Protein AF-A0A1V2QUM1-F1 (afdb_monomer_lite)

pLDDT: mean 90.97, std 12.48, range [25.39, 98.94]

Foldseek 3Di:
DPPPVVPPPDPPQAKDKFFALVLLLVLLLVLQVLFPAAEEEECEPCLVPRHRLSSLVSNVVNRHQEYEYAALVSVVVNVVSVDPGAYEHENYDLQHDLVSCLVSQHEYEDQAPSNVVSLLVNVGEHEYEQEPELPQPPTHHDPVRLLVNLLSVLVSVVVRSYAHAHYEYEQNPLLPLPDCSRVSSLVSQVVSVVSSVVSVHDHNDYAYAEQSCSVRPNSRSGNYYYYRCSSQQDHSNPPDGGRHRIDIDFWFADKDWDAFQDFDDPPSPDTRHGTFMKTKTQAAVLNPPDQVCEQPDWDQDPNDTWTFHDTGDNGMTMTTPGPDDDDTPVLVVVVVVVQVVVCVVVVADDDKDFDWDQDPVHTHTDDIGSPFDLDCPTPVQSVVVVVVQHSVNSVVVSVVVVVVD

Radius of gyration: 27.28 Å; chains: 1; bounding box: 66×51×73 Å

Sequence (405 aa):
MSALVAGIRQVSAGPVLHVDLDAVAANTRRFVRTARGEVMAVVKADGFGHGLAAVAATALANGATWIGVTSIAEAVAVRESGVDAPVLSWLNQVDADVSAAWRHGIDLSVPSLEHLAAIEHSGRPVRVHLQLDTGMARDGAAPDTWLALMAAARRVEVAGRVRVVGVMGHLARADEPGDPANADGRQAMLRGVEMARQAGLRPSVRHLAATSATLTDPCTHLDMVRIGAGLVGIDPSGTTRLRPALRLAAPVVQVRRVTAGTGVGYGHTHIIERATTLALLPVGYADGLRRAVSGQAEVLLAGRRRPVVGMVSMDQAVVDVGDDPVVPGVEAKALSDAALRVYEALGCRDIARVDFFLTDEGFVLNEVNTMPGMTAQSQVPKMFAAAGLSYPDLLDRLIRSAMTR

Secondary structure (DSSP, 8-state):
--SSSTT-----SS-EEEE-HHHHHHHHHHHHHH-SSEEEEE-HHHHHHT-HHHHHHHHHHTT--EEEESSHHHHHHHHHTT--S-EEE----TTS-HHHHHHTTEEEEE-SHHHHHHHHHT---EEEEEEB-SS--SSSB-HHHHHHHHHHHHHHHHTTSEEEEEEE---SSTTSTT-HHHHHHHHHHHHHHHHHHHTT---SEEE---HHHHHH-GGG-TTEEEESTTTTT--TTSSS-----EEEE----EEEEE-TT-EESGGG-EE-SS-EEEEEES--GGGT--GGGTTT-EEEETTEEEEB-S---SS-EEEEEETS----HHHHHHHHHHHHHHHHHTT--S--EEEEEEETTEEEEEEEESS---STTSHHHHHHHHTT--HHHHHHHHHHHHHT-

Structure (mmCIF, N/CA/C/O backbone):
data_AF-A0A1V2QUM1-F1
#
_entry.id   AF-A0A1V2QUM1-F1
#
loop_
_atom_site.group_PDB
_atom_site.id
_atom_site.type_symbol
_atom_site.label_atom_id
_atom_site.label_alt_id
_atom_site.label_comp_id
_atom_site.label_asym_id
_atom_site.label_entity_id
_atom_site.label_seq_id
_atom_site.pdbx_PDB_ins_code
_atom_site.Cartn_x
_atom_site.Cartn_y
_atom_site.Cartn_z
_atom_site.occupancy
_atom_site.B_iso_or_equiv
_atom_site.auth_seq_id
_atom_site.auth_comp_id
_atom_site.auth_asym_id
_atom_site.auth_atom_id
_atom_site.pdbx_PDB_model_num
ATOM 1 N N . MET A 1 1 ? -29.549 -28.676 12.258 1.00 34.38 1 MET A N 1
ATOM 2 C CA . MET A 1 1 ? -29.152 -28.891 13.668 1.00 34.38 1 MET A CA 1
ATOM 3 C C . MET A 1 1 ? -27.651 -29.146 13.910 1.00 34.38 1 MET A C 1
ATOM 5 O O . MET A 1 1 ? -27.313 -29.444 15.039 1.00 34.38 1 MET A O 1
ATOM 9 N N . SER A 1 2 ? -26.711 -28.962 12.963 1.00 32.50 2 SER A N 1
ATOM 10 C CA . SER A 1 2 ? -25.265 -29.079 13.301 1.00 32.50 2 SER A CA 1
ATOM 11 C C . SER A 1 2 ? -24.306 -28.166 12.510 1.00 32.50 2 SER A C 1
ATOM 13 O O . SER A 1 2 ? -23.101 -28.241 12.715 1.00 32.50 2 SER A O 1
ATOM 15 N N . ALA A 1 3 ? -24.797 -27.280 11.634 1.00 25.39 3 ALA A N 1
ATOM 16 C CA . ALA A 1 3 ? -23.929 -26.415 10.815 1.00 25.39 3 ALA A CA 1
ATOM 17 C C . ALA A 1 3 ? -24.209 -24.904 10.947 1.00 25.39 3 ALA A C 1
ATOM 19 O O . ALA A 1 3 ? -23.377 -24.103 10.539 1.00 25.39 3 ALA A O 1
ATOM 20 N N . LEU A 1 4 ? -25.331 -24.493 11.559 1.00 27.88 4 LEU A N 1
ATOM 21 C CA . LEU A 1 4 ? -25.660 -23.068 11.755 1.00 27.88 4 LEU A CA 1
ATOM 22 C C . LEU A 1 4 ? -25.123 -22.465 13.067 1.00 27.88 4 LEU A C 1
ATOM 24 O O . LEU A 1 4 ? -25.104 -21.249 13.206 1.00 27.88 4 LEU A O 1
ATOM 28 N N . VAL A 1 5 ? -24.645 -23.298 13.997 1.00 29.89 5 VAL A N 1
ATOM 29 C CA . VAL A 1 5 ? -24.047 -22.871 15.281 1.00 29.89 5 VAL A CA 1
ATOM 30 C C . VAL A 1 5 ? -22.509 -22.798 15.193 1.00 29.89 5 VAL A C 1
ATOM 32 O O . VAL A 1 5 ? -21.842 -22.242 16.058 1.00 29.89 5 VAL A O 1
ATOM 35 N N . ALA A 1 6 ? -21.917 -23.273 14.091 1.00 26.08 6 ALA A N 1
ATOM 36 C CA . ALA A 1 6 ? -20.464 -23.346 13.894 1.00 26.08 6 ALA A CA 1
ATOM 37 C C . ALA A 1 6 ? -19.784 -21.994 13.558 1.00 26.08 6 ALA A C 1
ATOM 39 O O . ALA A 1 6 ? -18.573 -21.948 13.341 1.00 26.08 6 ALA A O 1
ATOM 40 N N . GLY A 1 7 ? -20.546 -20.893 13.504 1.00 30.08 7 GLY A N 1
ATOM 41 C CA . GLY A 1 7 ? -20.054 -19.557 13.145 1.00 30.08 7 GLY A CA 1
ATOM 42 C C . GLY A 1 7 ? -19.565 -18.691 14.311 1.00 30.08 7 GLY A C 1
ATOM 43 O O . GLY A 1 7 ? -18.908 -17.683 14.070 1.00 30.08 7 GLY A O 1
ATOM 44 N N . ILE A 1 8 ? -19.827 -19.065 15.567 1.00 37.03 8 ILE A N 1
ATOM 45 C CA . ILE A 1 8 ? -19.373 -18.301 16.742 1.00 37.03 8 ILE A CA 1
ATOM 46 C C . ILE A 1 8 ? -18.027 -18.884 17.183 1.00 37.03 8 ILE A C 1
ATOM 48 O O . ILE A 1 8 ? -17.898 -19.590 18.183 1.00 37.03 8 ILE A O 1
ATOM 52 N N . ARG A 1 9 ? -17.012 -18.672 16.341 1.00 39.25 9 ARG A N 1
ATOM 53 C CA . ARG A 1 9 ? -15.639 -19.099 16.618 1.00 39.25 9 ARG A CA 1
ATOM 54 C C . ARG A 1 9 ? -15.106 -18.319 17.818 1.00 39.25 9 ARG A C 1
ATOM 56 O O . ARG A 1 9 ? -15.189 -17.097 17.821 1.00 39.25 9 ARG A O 1
ATOM 63 N N . GLN A 1 10 ? -14.604 -19.071 18.803 1.00 40.09 10 GLN A N 1
ATOM 64 C CA . GLN A 1 10 ? -13.672 -18.686 19.872 1.00 40.09 10 GLN A CA 1
ATOM 65 C C . GLN A 1 10 ? -13.505 -17.174 20.068 1.00 40.09 10 GLN A C 1
ATOM 67 O O . GLN A 1 10 ? -12.868 -16.510 19.252 1.00 40.09 10 GLN A O 1
ATOM 72 N N . VAL A 1 11 ? -13.971 -16.647 21.206 1.00 48.41 11 VAL A N 1
ATOM 73 C CA . VAL A 1 11 ? -13.404 -15.388 21.703 1.00 48.41 11 VAL A CA 1
ATOM 74 C C . VAL A 1 11 ? -11.923 -15.657 21.900 1.00 48.41 11 VAL A C 1
ATOM 76 O O . VAL A 1 11 ? -11.527 -16.421 22.779 1.00 48.41 11 VAL A O 1
ATOM 79 N N . SER A 1 12 ? -11.132 -15.119 20.981 1.00 52.00 12 SER A N 1
ATOM 80 C CA . SER A 1 12 ? -9.687 -15.102 21.075 1.00 52.00 12 SER A CA 1
ATOM 81 C C . SER A 1 12 ? -9.317 -14.529 22.438 1.00 52.00 12 SER A C 1
ATOM 83 O O . SER A 1 12 ? -9.825 -13.477 22.826 1.00 52.00 12 SER A O 1
ATOM 85 N N . ALA A 1 13 ? -8.436 -15.218 23.162 1.00 65.88 13 ALA A N 1
ATOM 86 C CA . ALA A 1 13 ? -7.906 -14.717 24.425 1.00 65.88 13 ALA A CA 1
ATOM 87 C C . ALA A 1 13 ? -7.060 -13.437 24.237 1.00 65.88 13 ALA A C 1
ATOM 89 O O . ALA A 1 13 ? -6.766 -12.756 25.214 1.00 65.88 13 ALA A O 1
ATOM 90 N N . GLY A 1 14 ? -6.691 -13.101 22.993 1.00 76.69 14 GLY A N 1
ATOM 91 C CA . GLY A 1 14 ? -5.885 -11.937 22.635 1.00 76.69 14 GLY A CA 1
ATOM 92 C C . GLY A 1 14 ? -6.449 -11.124 21.458 1.00 76.69 14 GLY A C 1
ATOM 93 O O . GLY A 1 14 ? -7.578 -11.360 21.006 1.00 76.69 14 GLY A O 1
ATOM 94 N N . PRO A 1 15 ? -5.677 -10.154 20.952 1.00 86.06 15 PRO A N 1
ATOM 95 C CA . PRO A 1 15 ? -6.082 -9.303 19.843 1.00 86.06 15 PRO A CA 1
ATOM 96 C C . PRO A 1 15 ? -6.184 -10.105 18.535 1.00 86.06 15 PRO A C 1
ATOM 98 O O . PRO A 1 15 ? -5.422 -11.036 18.288 1.00 86.06 15 PRO A O 1
ATOM 101 N N . VAL A 1 16 ? -7.147 -9.745 17.687 1.00 88.31 16 VAL A N 1
ATOM 102 C CA . VAL A 1 16 ? -7.429 -10.382 16.397 1.00 88.31 16 VAL A CA 1
ATOM 103 C C . VAL A 1 16 ? -7.419 -9.334 15.298 1.00 88.31 16 VAL A C 1
ATOM 105 O O . VAL A 1 16 ? -8.137 -8.331 15.359 1.00 88.31 16 VAL A O 1
ATOM 108 N N . LEU A 1 17 ? -6.626 -9.597 14.264 1.00 86.06 17 LEU A N 1
ATOM 109 C CA . LEU A 1 17 ? -6.620 -8.819 13.038 1.00 86.06 17 LEU A CA 1
ATOM 110 C C . LEU A 1 17 ? -7.649 -9.392 12.059 1.00 86.06 17 LEU A C 1
ATOM 112 O O . LEU A 1 17 ? -7.526 -10.525 11.602 1.00 86.06 17 LEU A O 1
ATOM 116 N N . HIS A 1 18 ? -8.667 -8.604 11.733 1.00 90.56 18 HIS A N 1
ATOM 117 C CA . HIS A 1 18 ? -9.661 -8.938 10.722 1.00 90.56 18 HIS A CA 1
ATOM 118 C C . HIS A 1 18 ? -9.333 -8.224 9.416 1.00 90.56 18 HIS A C 1
ATOM 120 O O . HIS A 1 18 ? -9.191 -7.000 9.402 1.00 90.56 18 HIS A O 1
ATOM 126 N N . VAL A 1 19 ? -9.278 -8.991 8.329 1.00 92.94 19 VAL A N 1
ATOM 127 C CA . VAL A 1 19 ? -9.138 -8.484 6.962 1.00 92.94 19 VAL A CA 1
ATOM 128 C C . VAL A 1 19 ? -10.466 -8.664 6.228 1.00 92.94 19 VAL A C 1
ATOM 130 O O . VAL A 1 19 ? -10.990 -9.774 6.148 1.00 92.94 19 VAL A O 1
ATOM 133 N N . ASP A 1 20 ? -11.005 -7.572 5.697 1.00 93.56 20 ASP A N 1
ATOM 134 C CA . ASP A 1 20 ? -12.234 -7.533 4.906 1.00 93.56 20 ASP A CA 1
ATOM 135 C C . ASP A 1 20 ? -11.890 -7.512 3.406 1.00 93.56 20 ASP A C 1
ATOM 137 O O . ASP A 1 20 ? -11.556 -6.474 2.825 1.00 93.56 20 ASP A O 1
ATOM 141 N N . LEU A 1 21 ? -11.973 -8.680 2.764 1.00 97.12 21 LEU A N 1
ATOM 142 C CA . LEU A 1 21 ? -11.725 -8.814 1.326 1.00 97.12 21 LEU A CA 1
ATOM 143 C C . LEU A 1 21 ? -12.862 -8.231 0.469 1.00 97.12 21 LEU A C 1
ATOM 145 O O . LEU A 1 21 ? -12.612 -7.845 -0.673 1.00 97.12 21 LEU A O 1
ATOM 149 N N . ASP A 1 22 ? -14.077 -8.073 1.001 1.00 97.06 22 ASP A N 1
ATOM 150 C CA . ASP A 1 22 ? -15.166 -7.405 0.280 1.00 97.06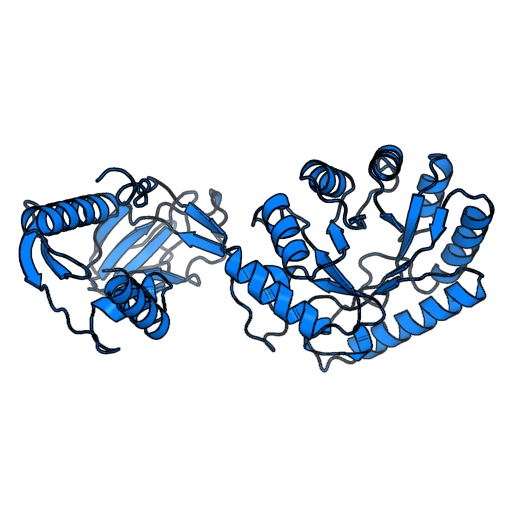 22 ASP A CA 1
ATOM 151 C C . ASP A 1 22 ? -14.896 -5.900 0.154 1.00 97.06 22 ASP A C 1
ATOM 153 O O . ASP A 1 22 ? -15.207 -5.286 -0.877 1.00 97.06 22 ASP A O 1
ATOM 157 N N . ALA A 1 23 ? -14.257 -5.300 1.164 1.00 95.94 23 ALA A N 1
ATOM 158 C CA . ALA A 1 23 ? -13.737 -3.939 1.084 1.00 95.94 23 ALA A CA 1
ATOM 159 C C . ALA A 1 23 ? -12.654 -3.818 -0.001 1.00 95.94 23 ALA A C 1
ATOM 161 O O . ALA A 1 23 ? -12.756 -2.930 -0.855 1.00 95.94 23 ALA A O 1
ATOM 162 N N . VAL A 1 24 ? -11.684 -4.743 -0.043 1.00 98.56 24 VAL A N 1
ATOM 163 C CA . VAL A 1 24 ? -10.645 -4.789 -1.094 1.00 98.56 24 VAL A CA 1
ATOM 164 C C . VAL A 1 24 ? -11.268 -4.918 -2.484 1.00 98.56 24 VAL A C 1
ATOM 166 O O . VAL A 1 24 ? -10.921 -4.169 -3.402 1.00 98.56 24 VAL A O 1
ATOM 169 N N . ALA A 1 25 ? -12.238 -5.816 -2.642 1.00 98.62 25 ALA A N 1
ATOM 170 C CA . ALA A 1 25 ? -12.957 -6.023 -3.891 1.00 98.62 25 ALA A CA 1
ATOM 171 C C . ALA A 1 25 ? -13.708 -4.753 -4.330 1.00 98.62 25 ALA A C 1
ATOM 173 O O . ALA A 1 25 ? -13.619 -4.325 -5.484 1.00 98.62 25 ALA A O 1
ATOM 174 N N . ALA A 1 26 ? -14.423 -4.102 -3.408 1.00 98.56 26 ALA A N 1
ATOM 175 C CA . ALA A 1 26 ? -15.160 -2.871 -3.684 1.00 98.56 26 ALA A CA 1
ATOM 176 C C . ALA A 1 26 ? -14.241 -1.706 -4.077 1.00 98.56 26 ALA A C 1
ATOM 178 O O . ALA A 1 26 ? -14.554 -0.979 -5.028 1.00 98.56 26 ALA A O 1
ATOM 179 N N . ASN A 1 27 ? -13.113 -1.549 -3.380 1.00 98.81 27 ASN A N 1
ATOM 180 C CA . ASN A 1 27 ? -12.106 -0.543 -3.697 1.00 98.81 27 ASN A CA 1
ATOM 181 C C . ASN A 1 27 ? -11.485 -0.813 -5.071 1.00 98.81 27 ASN A C 1
ATOM 183 O O . ASN A 1 27 ? -11.444 0.090 -5.906 1.00 98.81 27 ASN A O 1
ATOM 187 N N . THR A 1 28 ? -11.101 -2.061 -5.354 1.00 98.88 28 THR A N 1
ATOM 188 C CA . THR A 1 28 ? -10.533 -2.459 -6.652 1.00 98.88 28 THR A CA 1
ATOM 189 C C . THR A 1 28 ? -11.481 -2.118 -7.798 1.00 98.88 28 THR A C 1
ATOM 191 O O . THR A 1 28 ? -11.101 -1.385 -8.710 1.00 98.88 28 THR A O 1
ATOM 194 N N . ARG A 1 29 ? -12.756 -2.529 -7.711 1.00 98.81 29 ARG A N 1
ATOM 195 C CA . ARG A 1 29 ? -13.767 -2.200 -8.732 1.00 98.81 29 ARG A CA 1
ATOM 196 C C . ARG A 1 29 ? -13.939 -0.694 -8.928 1.00 98.81 29 ARG A C 1
ATOM 198 O O . ARG A 1 29 ? -14.290 -0.256 -10.020 1.00 98.81 29 ARG A O 1
ATOM 205 N N . ARG A 1 30 ? -13.743 0.118 -7.882 1.00 98.62 30 ARG A N 1
ATOM 206 C CA . ARG A 1 30 ? -13.772 1.579 -8.020 1.00 98.62 30 ARG A CA 1
ATOM 207 C C . ARG A 1 30 ? -12.585 2.075 -8.838 1.00 98.62 30 ARG A C 1
ATOM 209 O O . ARG A 1 30 ? -12.819 2.824 -9.777 1.00 98.62 30 ARG A O 1
ATOM 216 N N . PHE A 1 31 ? -11.367 1.634 -8.539 1.00 98.75 31 PHE A N 1
ATOM 217 C CA . PHE A 1 31 ? -10.193 2.024 -9.321 1.00 98.75 31 PHE A CA 1
ATOM 218 C C . PHE A 1 31 ? -10.265 1.548 -10.770 1.00 98.75 31 PHE A C 1
ATOM 220 O O . PHE A 1 31 ? -9.945 2.329 -11.655 1.00 98.75 31 PHE A O 1
ATOM 227 N N . VAL A 1 32 ? -10.775 0.342 -11.025 1.00 98.69 32 VAL A N 1
ATOM 228 C CA . VAL A 1 32 ? -11.014 -0.161 -12.390 1.00 98.69 32 VAL A CA 1
ATOM 229 C C . VAL A 1 32 ? -11.992 0.730 -13.162 1.00 98.69 32 VAL A C 1
ATOM 231 O O . VAL A 1 32 ? -11.776 0.992 -14.337 1.00 98.69 32 VAL A O 1
ATOM 234 N N . ARG A 1 33 ? -13.037 1.263 -12.511 1.00 98.31 33 ARG A N 1
ATOM 235 C CA . ARG A 1 33 ? -13.959 2.225 -13.147 1.00 98.31 33 ARG A CA 1
ATOM 236 C C . ARG A 1 33 ? -13.363 3.621 -13.340 1.00 98.31 33 ARG A C 1
ATOM 238 O O . ARG A 1 33 ? -13.820 4.348 -14.215 1.00 98.31 33 ARG A O 1
ATOM 245 N N . THR A 1 34 ? -12.419 4.025 -12.494 1.00 97.69 34 THR A N 1
ATOM 246 C CA . THR A 1 34 ? -11.787 5.352 -12.555 1.00 97.69 34 THR A CA 1
ATOM 247 C C . THR A 1 34 ? -10.622 5.388 -13.550 1.00 97.69 34 THR A C 1
ATOM 249 O O . THR A 1 34 ? -10.402 6.401 -14.216 1.00 97.69 34 THR A O 1
ATOM 252 N N . ALA A 1 35 ? -9.855 4.303 -13.644 1.00 97.75 35 ALA A N 1
ATOM 253 C CA . ALA A 1 35 ? -8.690 4.198 -14.508 1.00 97.75 35 ALA A CA 1
ATOM 254 C C . ALA A 1 35 ? -9.083 4.258 -15.993 1.00 97.75 35 ALA A C 1
ATOM 256 O O . ALA A 1 35 ? -10.139 3.784 -16.399 1.00 97.75 35 ALA A O 1
ATOM 257 N N . ARG A 1 36 ? -8.207 4.847 -16.820 1.00 95.56 36 ARG A N 1
ATOM 258 C CA . ARG A 1 36 ? -8.372 4.874 -18.289 1.00 95.56 36 ARG A CA 1
ATOM 259 C C . ARG A 1 36 ? -7.687 3.698 -18.991 1.00 95.56 36 ARG A C 1
ATOM 261 O O . ARG A 1 36 ? -7.885 3.515 -20.185 1.00 95.56 36 ARG A O 1
ATOM 268 N N . GLY A 1 37 ? -6.865 2.956 -18.259 1.00 95.44 37 GLY A N 1
ATOM 269 C CA . GLY A 1 37 ? -6.080 1.835 -18.752 1.00 95.44 37 GLY A CA 1
ATOM 270 C C . GLY A 1 37 ? -6.017 0.734 -17.703 1.00 95.44 37 GLY A C 1
ATOM 271 O O . GLY A 1 37 ? -6.894 0.631 -16.845 1.00 95.44 37 GLY A O 1
ATOM 272 N N . GLU A 1 38 ? -4.960 -0.062 -17.762 1.00 98.50 38 GLU A N 1
ATOM 273 C CA . GLU A 1 38 ? -4.766 -1.221 -16.897 1.00 98.50 38 GLU A CA 1
ATOM 274 C C . GLU A 1 38 ? -4.648 -0.812 -15.417 1.00 98.50 38 GLU A C 1
ATOM 276 O O . GLU A 1 38 ? -4.164 0.274 -15.075 1.00 98.50 38 GLU A O 1
ATOM 281 N N . VAL A 1 39 ? -5.050 -1.705 -14.513 1.00 98.88 39 VAL A N 1
ATOM 282 C CA . VAL A 1 39 ? -4.894 -1.508 -13.067 1.00 98.88 39 VAL A CA 1
ATOM 283 C C . VAL A 1 39 ? -3.897 -2.524 -12.534 1.00 98.88 39 VAL A C 1
ATOM 285 O O . VAL A 1 39 ? -4.163 -3.725 -12.509 1.00 98.88 39 VAL A O 1
ATOM 288 N N . MET A 1 40 ? -2.763 -2.023 -12.048 1.00 98.94 40 MET A N 1
ATOM 289 C CA . MET A 1 40 ? -1.815 -2.801 -11.263 1.00 98.94 40 MET A CA 1
ATOM 290 C C . MET A 1 40 ? -2.198 -2.749 -9.788 1.00 98.94 40 MET A C 1
ATOM 292 O O . MET A 1 40 ? -2.118 -1.692 -9.155 1.00 98.94 40 MET A O 1
ATOM 296 N N . ALA A 1 41 ? -2.563 -3.900 -9.230 1.00 98.88 41 ALA A N 1
ATOM 297 C CA . ALA A 1 41 ? -2.734 -4.069 -7.798 1.00 98.88 41 ALA A CA 1
ATOM 298 C C . ALA A 1 41 ? -1.360 -4.224 -7.132 1.00 98.88 41 ALA A C 1
ATOM 300 O O . ALA A 1 41 ? -0.637 -5.196 -7.348 1.00 98.88 41 ALA A O 1
ATOM 301 N N . VAL A 1 42 ? -0.974 -3.236 -6.331 1.00 98.81 42 VAL A N 1
ATOM 302 C CA . VAL A 1 42 ? 0.285 -3.243 -5.588 1.00 98.81 42 VAL A CA 1
ATOM 303 C C . VAL A 1 42 ? 0.066 -3.942 -4.250 1.00 98.81 42 VAL A C 1
ATOM 305 O O . VAL A 1 42 ? -0.677 -3.440 -3.413 1.00 98.81 42 VAL A O 1
ATOM 308 N N . VAL A 1 43 ? 0.738 -5.074 -4.038 1.00 98.44 43 VAL A N 1
ATOM 309 C CA . VAL A 1 43 ? 0.543 -5.974 -2.880 1.00 98.44 43 VAL A CA 1
ATOM 310 C C . VAL A 1 43 ? 1.832 -6.231 -2.090 1.00 98.44 43 VAL A C 1
ATOM 312 O O . VAL A 1 43 ? 1.952 -7.226 -1.380 1.00 98.44 43 VAL A O 1
ATOM 315 N N . LYS A 1 44 ? 2.806 -5.322 -2.196 1.00 97.19 44 LYS A N 1
ATOM 316 C CA . LYS A 1 44 ? 4.032 -5.338 -1.381 1.00 97.19 44 LYS A CA 1
ATOM 317 C C . LYS A 1 44 ? 3.747 -5.309 0.126 1.00 97.19 44 LYS A C 1
ATOM 319 O O . LYS A 1 44 ? 2.674 -4.871 0.548 1.00 97.19 44 LYS A O 1
ATOM 324 N N . ALA A 1 45 ? 4.753 -5.665 0.919 1.00 95.44 45 ALA A N 1
ATOM 325 C CA . ALA A 1 45 ? 4.708 -5.721 2.375 1.00 95.44 45 ALA A CA 1
ATOM 326 C C . ALA A 1 45 ? 3.507 -6.544 2.867 1.00 95.44 45 ALA A C 1
ATOM 328 O O . ALA A 1 45 ? 2.671 -6.050 3.622 1.00 95.44 45 ALA A O 1
ATOM 329 N N . ASP A 1 46 ? 3.394 -7.775 2.363 1.00 95.06 46 ASP A N 1
ATOM 330 C CA . ASP A 1 46 ? 2.294 -8.700 2.656 1.00 95.06 46 ASP A CA 1
ATOM 331 C C . ASP A 1 46 ? 0.891 -8.119 2.365 1.00 95.06 46 ASP A C 1
ATOM 333 O O . ASP A 1 46 ? -0.013 -8.135 3.201 1.00 95.06 46 ASP A O 1
ATOM 337 N N . GLY A 1 47 ? 0.706 -7.496 1.196 1.00 94.94 47 GLY A N 1
ATOM 338 C CA . GLY A 1 47 ? -0.551 -6.817 0.869 1.00 94.94 47 GLY A CA 1
ATOM 339 C C . GLY A 1 47 ? -0.859 -5.663 1.826 1.00 94.94 47 GLY A C 1
ATOM 340 O O . GLY A 1 47 ? -2.006 -5.491 2.223 1.00 94.94 47 GLY A O 1
ATOM 341 N N . PHE A 1 48 ? 0.158 -4.890 2.228 1.00 95.25 48 PHE A N 1
ATOM 342 C CA . PHE A 1 48 ? 0.061 -3.878 3.290 1.00 95.25 48 PHE A CA 1
ATOM 343 C C . PHE A 1 48 ? -0.357 -4.480 4.650 1.00 95.25 48 PHE A C 1
ATOM 345 O O . PHE A 1 48 ? -1.128 -3.868 5.389 1.00 95.25 48 PHE A O 1
ATOM 352 N N . GLY A 1 49 ? 0.114 -5.691 4.967 1.00 93.81 49 GLY A N 1
ATOM 353 C CA . GLY A 1 49 ? -0.230 -6.443 6.181 1.00 93.81 49 GLY A CA 1
ATOM 354 C C . GLY A 1 49 ? -1.628 -7.074 6.176 1.00 93.81 49 GLY A C 1
ATOM 355 O O . GLY A 1 49 ? -2.153 -7.392 7.239 1.00 93.81 49 GLY A O 1
ATOM 356 N N . HIS A 1 50 ? -2.256 -7.203 5.002 1.00 94.56 50 HIS A N 1
ATOM 357 C CA . HIS A 1 50 ? -3.592 -7.796 4.836 1.00 94.56 50 HIS A CA 1
ATOM 358 C C . HIS A 1 50 ? -3.540 -9.219 4.246 1.00 94.56 50 HIS A C 1
ATOM 360 O O . HIS A 1 50 ? -4.585 -9.825 4.013 1.00 94.56 50 HIS A O 1
ATOM 366 N N . GLY A 1 51 ? -2.344 -9.757 3.994 1.00 94.94 51 GLY A N 1
ATOM 367 C CA . GLY A 1 51 ? -2.134 -11.054 3.359 1.00 94.94 51 GLY A CA 1
ATOM 368 C C . GLY A 1 51 ? -2.005 -10.936 1.840 1.00 94.94 51 GLY A C 1
ATOM 369 O O . GLY A 1 51 ? -2.993 -10.766 1.121 1.00 94.94 51 GLY A O 1
ATOM 370 N N . LEU A 1 52 ? -0.780 -11.084 1.335 1.00 96.12 52 LEU A N 1
ATOM 371 C CA . LEU A 1 52 ? -0.423 -10.900 -0.076 1.00 96.12 52 LEU A CA 1
ATOM 372 C C . LEU A 1 52 ? -1.271 -11.749 -1.027 1.00 96.12 52 LEU A C 1
ATOM 374 O O . LEU A 1 52 ? -1.858 -11.208 -1.965 1.00 96.12 52 LEU A O 1
ATOM 378 N N . ALA A 1 53 ? -1.363 -13.058 -0.782 1.00 96.75 53 ALA A N 1
ATOM 379 C CA . ALA A 1 53 ? -2.064 -13.986 -1.670 1.00 96.75 53 ALA A CA 1
ATOM 380 C C . ALA A 1 53 ? -3.563 -13.659 -1.777 1.00 96.75 53 ALA A C 1
ATOM 382 O O . ALA A 1 53 ? -4.115 -13.569 -2.874 1.00 96.75 53 ALA A O 1
ATOM 383 N N . ALA A 1 54 ? -4.214 -13.418 -0.635 1.00 97.12 54 ALA A N 1
ATOM 384 C CA . ALA A 1 54 ? -5.642 -13.124 -0.580 1.00 97.12 54 ALA A CA 1
ATOM 385 C C . ALA A 1 54 ? -5.975 -11.780 -1.247 1.00 97.12 54 ALA A C 1
ATOM 387 O O . ALA A 1 54 ? -6.930 -11.697 -2.024 1.00 97.12 54 ALA A O 1
ATOM 388 N N . VAL A 1 55 ? -5.171 -10.739 -0.998 1.00 98.38 55 VAL A N 1
ATOM 389 C CA . VAL A 1 55 ? -5.353 -9.422 -1.627 1.00 98.38 55 VAL A CA 1
ATOM 390 C C . VAL A 1 55 ? -5.103 -9.491 -3.133 1.00 98.38 55 VAL A C 1
ATOM 392 O O . VAL A 1 55 ? -5.902 -8.946 -3.895 1.00 98.38 55 VAL A O 1
ATOM 395 N N . ALA A 1 56 ? -4.048 -10.182 -3.579 1.00 98.56 56 ALA A N 1
ATOM 396 C CA . ALA A 1 56 ? -3.733 -10.334 -4.999 1.00 98.56 56 ALA A CA 1
ATOM 397 C C . ALA A 1 56 ? -4.864 -11.046 -5.755 1.00 98.56 56 ALA A C 1
ATOM 399 O O . ALA A 1 56 ? -5.388 -10.501 -6.728 1.00 98.56 56 ALA A O 1
ATOM 400 N N . ALA A 1 57 ? -5.303 -12.212 -5.268 1.00 98.50 57 ALA A N 1
ATOM 401 C CA . ALA A 1 57 ? -6.402 -12.962 -5.872 1.00 98.50 57 ALA A CA 1
ATOM 402 C C . ALA A 1 57 ? -7.702 -12.142 -5.908 1.00 98.50 57 ALA A C 1
ATOM 404 O O . ALA A 1 57 ? -8.378 -12.081 -6.937 1.00 98.50 57 ALA A O 1
ATOM 405 N N . THR A 1 58 ? -8.021 -11.448 -4.810 1.00 98.75 58 THR A N 1
ATOM 406 C CA . THR A 1 58 ? -9.216 -10.599 -4.720 1.00 98.75 58 THR A CA 1
ATOM 407 C C . THR A 1 58 ? -9.164 -9.447 -5.718 1.00 98.75 58 THR A C 1
ATOM 409 O O . THR A 1 58 ? -10.159 -9.177 -6.389 1.00 98.75 58 THR A O 1
ATOM 412 N N . ALA A 1 59 ? -8.025 -8.764 -5.846 1.00 98.81 59 ALA A N 1
ATOM 413 C CA . ALA A 1 59 ? -7.893 -7.649 -6.774 1.00 98.81 59 ALA A CA 1
ATOM 414 C C . ALA A 1 59 ? -8.018 -8.109 -8.238 1.00 98.81 59 ALA A C 1
ATOM 416 O O . ALA A 1 59 ? -8.756 -7.498 -9.014 1.00 98.81 59 ALA A O 1
ATOM 417 N N . LEU A 1 60 ? -7.371 -9.220 -8.606 1.00 98.81 60 LEU A N 1
ATOM 418 C CA . LEU A 1 60 ? -7.454 -9.789 -9.957 1.00 98.81 60 LEU A CA 1
ATOM 419 C C . LEU A 1 60 ? -8.883 -10.221 -10.308 1.00 98.81 60 LEU A C 1
ATOM 421 O O . LEU A 1 60 ? -9.406 -9.842 -11.355 1.00 98.81 60 LEU A O 1
ATOM 425 N N . ALA A 1 61 ? -9.571 -10.908 -9.390 1.00 98.69 61 ALA A N 1
ATOM 426 C CA . ALA A 1 61 ? -10.974 -11.297 -9.560 1.00 98.69 61 ALA A CA 1
ATOM 427 C C . ALA A 1 61 ? -11.930 -10.097 -9.722 1.00 98.69 61 ALA A C 1
ATOM 429 O O . ALA A 1 61 ? -13.078 -10.260 -10.132 1.00 98.69 61 ALA A O 1
ATOM 430 N N . ASN A 1 62 ? -11.469 -8.886 -9.397 1.00 98.75 62 ASN A N 1
ATOM 431 C CA . ASN A 1 62 ? -12.245 -7.652 -9.439 1.00 98.75 62 ASN A CA 1
ATOM 432 C C . ASN A 1 62 ? -11.732 -6.634 -10.469 1.00 98.75 62 ASN A C 1
ATOM 434 O O . ASN A 1 62 ? -12.109 -5.460 -10.404 1.00 98.75 62 ASN A O 1
ATOM 438 N N . GLY A 1 63 ? -10.935 -7.095 -11.437 1.00 98.69 63 GLY A N 1
ATOM 439 C CA . GLY A 1 63 ? -10.575 -6.350 -12.643 1.00 98.69 63 GLY A CA 1
ATOM 440 C C . GLY A 1 63 ? -9.186 -5.716 -12.633 1.00 98.69 63 GLY A C 1
ATOM 441 O O . GLY A 1 63 ? -8.847 -5.035 -13.597 1.00 98.69 63 GLY A O 1
ATOM 442 N N . ALA A 1 64 ? -8.375 -5.922 -11.589 1.00 98.81 64 ALA A N 1
ATOM 443 C CA . ALA A 1 64 ? -6.943 -5.672 -11.723 1.00 98.81 64 ALA A CA 1
ATOM 444 C C . ALA A 1 64 ? -6.344 -6.674 -12.719 1.00 98.81 64 ALA A C 1
ATOM 446 O O . ALA A 1 64 ? -6.758 -7.829 -12.781 1.00 98.81 64 ALA A O 1
ATOM 447 N N . THR A 1 65 ? -5.361 -6.232 -13.489 1.00 98.75 65 THR A N 1
ATOM 448 C CA . THR A 1 65 ? -4.765 -7.021 -14.578 1.00 98.75 65 THR A CA 1
ATOM 449 C C . THR A 1 65 ? -3.265 -7.220 -14.406 1.00 98.75 65 THR A C 1
ATOM 451 O O . THR A 1 65 ? -2.677 -8.060 -15.078 1.00 98.75 65 THR A O 1
ATOM 454 N N . TRP A 1 66 ? -2.650 -6.480 -13.483 1.00 98.88 66 TRP A N 1
ATOM 455 C CA . TRP A 1 66 ? -1.237 -6.567 -13.127 1.00 98.88 66 TRP A CA 1
ATOM 456 C C . TRP A 1 66 ? -1.072 -6.658 -11.613 1.00 98.88 66 TRP A C 1
ATOM 458 O O . TRP A 1 66 ? -1.889 -6.124 -10.858 1.00 98.88 66 TRP A O 1
ATOM 468 N N . ILE A 1 67 ? 0.033 -7.253 -11.171 1.00 98.88 67 ILE A N 1
ATOM 469 C CA . ILE A 1 67 ? 0.480 -7.223 -9.779 1.00 98.88 67 ILE A CA 1
ATOM 470 C C . ILE A 1 67 ? 1.796 -6.452 -9.665 1.00 98.88 67 ILE A C 1
ATOM 472 O O . ILE A 1 67 ? 2.682 -6.564 -10.511 1.00 98.88 67 ILE A O 1
ATOM 476 N N . GLY A 1 68 ? 1.925 -5.664 -8.601 1.00 98.81 68 GLY A N 1
ATOM 477 C CA . GLY A 1 68 ? 3.143 -4.935 -8.274 1.00 98.81 68 GLY A CA 1
ATOM 478 C C . GLY A 1 68 ? 3.665 -5.249 -6.872 1.00 98.81 68 GLY A C 1
ATOM 479 O O . GLY A 1 68 ? 2.908 -5.186 -5.903 1.00 98.81 68 GLY A O 1
ATOM 480 N N . VAL A 1 69 ? 4.962 -5.518 -6.743 1.00 98.81 69 VAL A N 1
ATOM 481 C CA . VAL A 1 69 ? 5.647 -5.779 -5.463 1.00 98.81 69 VAL A CA 1
ATOM 482 C C . VAL A 1 69 ? 7.029 -5.119 -5.417 1.00 98.81 69 VAL A C 1
ATOM 484 O O . VAL A 1 69 ? 7.505 -4.588 -6.416 1.00 98.81 69 VAL A O 1
ATOM 487 N N . THR A 1 70 ? 7.696 -5.116 -4.262 1.00 98.06 70 THR A N 1
ATOM 488 C CA . THR A 1 70 ? 8.992 -4.432 -4.119 1.00 98.06 70 THR A CA 1
ATOM 489 C C . THR A 1 70 ? 10.203 -5.321 -4.330 1.00 98.06 70 THR A C 1
ATOM 491 O O . THR A 1 70 ? 11.221 -4.801 -4.762 1.00 98.06 70 THR A O 1
ATOM 494 N N . SER A 1 71 ? 10.112 -6.628 -4.090 1.00 98.19 71 SER A N 1
ATOM 495 C CA . SER A 1 71 ? 11.251 -7.541 -4.257 1.00 98.19 71 SER A CA 1
ATOM 496 C C . SER A 1 71 ? 10.924 -8.731 -5.155 1.00 98.19 71 SER A C 1
ATOM 498 O O . SER A 1 71 ? 9.755 -9.073 -5.352 1.00 98.19 71 SER A O 1
ATOM 500 N N . ILE A 1 72 ? 11.953 -9.370 -5.717 1.00 98.44 72 ILE A N 1
ATOM 501 C CA . ILE A 1 72 ? 11.796 -10.639 -6.446 1.00 98.44 72 ILE A CA 1
ATOM 502 C C . ILE A 1 72 ? 11.225 -11.726 -5.526 1.00 98.44 72 ILE A C 1
ATOM 504 O O . ILE A 1 72 ? 10.387 -12.501 -5.970 1.00 98.44 72 ILE A O 1
ATOM 508 N N . ALA A 1 73 ? 11.600 -11.757 -4.243 1.00 97.69 73 ALA A N 1
ATOM 509 C CA . ALA A 1 73 ? 11.073 -12.735 -3.287 1.00 97.69 73 ALA A CA 1
ATOM 510 C C . ALA A 1 73 ? 9.549 -12.610 -3.105 1.00 97.69 73 ALA A C 1
ATOM 512 O O . ALA A 1 73 ? 8.833 -13.606 -3.172 1.00 97.69 73 ALA A O 1
ATOM 513 N N . GLU A 1 74 ? 9.032 -11.384 -2.963 1.00 98.06 74 GLU A N 1
ATOM 514 C CA . GLU A 1 74 ? 7.582 -11.147 -2.934 1.00 98.06 74 GLU A CA 1
ATOM 515 C C . GLU A 1 74 ? 6.917 -11.547 -4.257 1.00 98.06 74 GLU A C 1
ATOM 517 O O . GLU A 1 74 ? 5.822 -12.102 -4.257 1.00 98.06 74 GLU A O 1
ATOM 522 N N . ALA A 1 75 ? 7.572 -11.292 -5.392 1.00 98.50 75 ALA A N 1
ATOM 523 C CA . ALA A 1 75 ? 7.036 -11.638 -6.708 1.00 98.50 75 ALA A CA 1
ATOM 524 C C . ALA A 1 75 ? 6.969 -13.159 -6.919 1.00 98.50 75 ALA A C 1
ATOM 526 O O . ALA A 1 75 ? 6.012 -13.658 -7.510 1.00 98.50 75 ALA A O 1
ATOM 527 N N . VAL A 1 76 ? 7.951 -13.902 -6.403 1.00 98.38 76 VAL A N 1
ATOM 528 C CA . VAL A 1 76 ? 7.924 -15.369 -6.373 1.00 98.38 76 VAL A CA 1
ATOM 529 C C . VAL A 1 76 ? 6.783 -15.857 -5.482 1.00 98.38 76 VAL A C 1
ATOM 531 O O . VAL A 1 76 ? 5.998 -16.681 -5.940 1.00 98.38 76 VAL A O 1
ATOM 534 N N . ALA A 1 77 ? 6.595 -15.283 -4.289 1.00 98.06 77 ALA A N 1
ATOM 535 C CA . ALA A 1 77 ? 5.466 -15.630 -3.420 1.00 98.06 77 ALA A CA 1
ATOM 536 C C . ALA A 1 77 ? 4.098 -15.370 -4.092 1.00 98.06 77 ALA A C 1
ATOM 538 O O . ALA A 1 77 ? 3.169 -16.167 -3.955 1.00 98.06 77 ALA A O 1
ATOM 539 N N . VAL A 1 78 ? 3.974 -14.294 -4.885 1.00 98.31 78 VAL A N 1
ATOM 540 C CA . VAL A 1 78 ? 2.792 -14.056 -5.737 1.00 98.31 78 VAL A CA 1
ATOM 541 C C . VAL A 1 78 ? 2.592 -15.214 -6.722 1.00 98.31 78 VAL A C 1
ATOM 543 O O . VAL A 1 78 ? 1.486 -15.746 -6.808 1.00 98.31 78 VAL A O 1
ATOM 546 N N . ARG A 1 79 ? 3.637 -15.645 -7.442 1.00 98.12 79 ARG A N 1
ATOM 547 C CA . ARG A 1 79 ? 3.546 -16.785 -8.376 1.00 98.12 79 ARG A CA 1
ATOM 548 C C . ARG A 1 79 ? 3.164 -18.086 -7.678 1.00 98.12 79 ARG A C 1
ATOM 550 O O . ARG A 1 79 ? 2.304 -18.805 -8.174 1.00 98.12 79 ARG A O 1
ATOM 557 N N . GLU A 1 80 ? 3.752 -18.367 -6.522 1.00 97.06 80 GLU A N 1
ATOM 558 C CA . GLU A 1 80 ? 3.470 -19.572 -5.732 1.00 97.06 80 GLU A CA 1
ATOM 559 C C . GLU A 1 80 ? 2.026 -19.615 -5.214 1.00 97.06 80 GLU A C 1
ATOM 561 O O . GLU A 1 80 ? 1.478 -20.697 -5.013 1.00 97.06 80 GLU A O 1
ATOM 566 N N . SER A 1 81 ? 1.364 -18.459 -5.086 1.00 96.50 81 SER A N 1
ATOM 567 C CA . SER A 1 81 ? -0.073 -18.382 -4.791 1.00 96.50 81 SER A CA 1
ATOM 568 C C . SER A 1 81 ? -0.998 -18.695 -5.982 1.00 96.50 81 SER A C 1
ATOM 570 O O . SER A 1 81 ? -2.217 -18.621 -5.838 1.00 96.50 81 SER A O 1
ATOM 572 N N . GLY A 1 82 ? -0.448 -19.056 -7.149 1.00 96.56 82 GLY A N 1
ATOM 573 C CA . GLY A 1 82 ? -1.215 -19.403 -8.352 1.00 96.56 82 GLY A CA 1
ATOM 574 C C . GLY A 1 82 ? -1.600 -18.207 -9.228 1.00 96.56 82 GLY A C 1
ATOM 575 O O . GLY A 1 82 ? -2.534 -18.302 -10.021 1.00 96.56 82 GLY A O 1
ATOM 576 N N . VAL A 1 83 ? -0.925 -17.062 -9.079 1.00 96.88 83 VAL A N 1
ATOM 577 C CA . VAL A 1 83 ? -1.185 -15.877 -9.908 1.00 96.88 83 VAL A CA 1
ATOM 578 C C . VAL A 1 83 ? -0.442 -15.966 -11.241 1.00 96.88 83 VAL A C 1
ATOM 580 O O . VAL A 1 83 ? 0.789 -15.919 -11.279 1.00 96.88 83 VAL A O 1
ATOM 583 N N . ASP A 1 84 ? -1.200 -15.947 -12.338 1.00 96.50 84 ASP A N 1
ATOM 584 C CA . ASP A 1 84 ? -0.669 -15.950 -13.711 1.00 96.50 84 ASP A CA 1
ATOM 585 C C . ASP A 1 84 ? -0.576 -14.551 -14.351 1.00 96.50 84 ASP A C 1
ATOM 587 O O . ASP A 1 84 ? 0.113 -14.365 -15.355 1.00 96.50 84 ASP A O 1
ATOM 591 N N . ALA A 1 85 ? -1.210 -13.532 -13.758 1.00 98.31 85 ALA A N 1
ATOM 592 C CA . ALA A 1 85 ? -1.157 -12.151 -14.250 1.00 98.31 85 ALA A CA 1
ATOM 593 C C . ALA A 1 85 ? 0.288 -11.601 -14.298 1.00 98.31 85 ALA A C 1
ATOM 595 O O . ALA A 1 85 ? 1.134 -12.056 -13.526 1.00 98.31 85 ALA A O 1
ATOM 596 N N . PRO A 1 86 ? 0.622 -10.624 -15.160 1.00 98.50 86 PRO A N 1
ATOM 597 C CA . PRO A 1 86 ? 1.941 -9.991 -15.151 1.00 98.50 86 PRO A CA 1
ATOM 598 C C . PRO A 1 86 ? 2.315 -9.415 -13.774 1.00 98.50 86 PRO A C 1
ATOM 600 O O . PRO A 1 86 ? 1.503 -8.749 -13.127 1.00 98.50 86 PRO A O 1
ATOM 603 N N . VAL A 1 87 ? 3.555 -9.661 -13.337 1.00 98.81 87 VAL A N 1
ATOM 604 C CA . VAL A 1 87 ? 4.086 -9.209 -12.040 1.00 98.81 87 VAL A CA 1
ATOM 605 C C . VAL A 1 87 ? 5.294 -8.313 -12.279 1.00 98.81 87 VAL A C 1
ATOM 607 O O . VAL A 1 87 ? 6.235 -8.735 -12.945 1.00 98.81 87 VAL A O 1
ATOM 610 N N . LEU A 1 88 ? 5.283 -7.105 -11.712 1.00 98.88 88 LEU A N 1
ATOM 611 C CA . LEU A 1 88 ? 6.416 -6.177 -11.719 1.00 98.88 88 LEU A CA 1
ATOM 612 C C . LEU A 1 88 ? 7.044 -6.082 -10.324 1.00 98.88 88 LEU A C 1
ATOM 614 O O . LEU A 1 88 ? 6.338 -5.857 -9.338 1.00 98.88 88 LEU A O 1
ATOM 618 N N . SER A 1 89 ? 8.373 -6.162 -10.264 1.00 98.69 89 SER A N 1
ATOM 619 C CA . SER A 1 89 ? 9.173 -5.879 -9.070 1.00 98.69 89 SER A CA 1
ATOM 620 C C . SER A 1 89 ? 10.132 -4.710 -9.311 1.00 98.69 89 SER A C 1
ATOM 622 O O . SER A 1 89 ? 10.805 -4.692 -10.341 1.00 98.69 89 SER A O 1
ATOM 624 N N . TRP A 1 90 ? 10.216 -3.734 -8.394 1.00 98.19 90 TRP A N 1
ATOM 625 C CA . TRP A 1 90 ? 10.972 -2.494 -8.657 1.00 98.19 90 TRP A CA 1
ATOM 626 C C . TRP A 1 90 ? 12.035 -2.058 -7.647 1.00 98.19 90 TRP A C 1
ATOM 628 O O . TRP A 1 90 ? 12.867 -1.245 -8.020 1.00 98.19 90 TRP A O 1
ATOM 638 N N . LEU A 1 91 ? 12.064 -2.572 -6.416 1.00 97.31 91 LEU A N 1
ATOM 639 C CA . LEU A 1 91 ? 13.055 -2.177 -5.402 1.00 97.31 91 LEU A CA 1
ATOM 640 C C . LEU A 1 91 ? 14.106 -3.282 -5.220 1.00 97.31 91 LEU A C 1
ATOM 642 O O . LEU A 1 91 ? 14.365 -3.755 -4.114 1.00 97.31 91 LEU A O 1
ATOM 646 N N . ASN A 1 92 ? 14.663 -3.741 -6.338 1.00 97.69 92 ASN A N 1
ATOM 647 C CA . ASN A 1 92 ? 15.640 -4.823 -6.350 1.00 97.69 92 ASN A CA 1
ATOM 648 C C . ASN A 1 92 ? 17.046 -4.262 -6.167 1.00 97.69 92 ASN A C 1
ATOM 650 O O . ASN A 1 92 ? 17.381 -3.242 -6.757 1.00 97.69 92 ASN A O 1
ATOM 654 N N . GLN A 1 93 ? 17.867 -4.942 -5.369 1.00 96.38 93 GLN A N 1
ATOM 655 C CA . GLN A 1 93 ? 19.289 -4.624 -5.278 1.00 96.38 93 GLN A CA 1
ATOM 656 C C . GLN A 1 93 ? 19.996 -4.967 -6.598 1.00 96.38 93 GLN A C 1
ATOM 658 O O . GLN A 1 93 ? 19.515 -5.793 -7.377 1.00 96.38 93 GLN A O 1
ATOM 663 N N . VAL A 1 94 ? 21.157 -4.354 -6.839 1.00 96.94 94 VAL A N 1
ATOM 664 C CA . VAL A 1 94 ? 21.967 -4.611 -8.044 1.00 96.94 94 VAL A CA 1
ATOM 665 C C . VAL A 1 94 ? 22.361 -6.090 -8.151 1.00 96.94 94 VAL A C 1
ATOM 667 O O . VAL A 1 94 ? 22.412 -6.630 -9.248 1.00 96.94 94 VAL A O 1
ATOM 670 N N . ASP A 1 95 ? 22.593 -6.762 -7.026 1.00 95.12 95 ASP A N 1
ATOM 671 C CA . ASP A 1 95 ? 22.964 -8.178 -6.928 1.00 95.12 95 ASP A CA 1
ATOM 672 C C . ASP A 1 95 ? 21.763 -9.130 -6.757 1.00 95.12 95 ASP A C 1
ATOM 674 O O . ASP A 1 95 ? 21.942 -10.303 -6.428 1.00 95.12 95 ASP A O 1
ATOM 678 N N . ALA A 1 96 ? 20.534 -8.657 -6.990 1.00 95.38 96 ALA A N 1
ATOM 679 C CA . ALA A 1 96 ? 19.337 -9.484 -6.864 1.00 95.38 96 ALA A CA 1
ATOM 680 C C . ALA A 1 96 ? 19.340 -10.695 -7.825 1.00 95.38 96 ALA A C 1
ATOM 682 O O . ALA A 1 96 ? 19.912 -10.656 -8.916 1.00 95.38 96 ALA A O 1
ATOM 683 N N . ASP A 1 97 ? 18.638 -11.775 -7.452 1.00 95.94 97 ASP A N 1
ATOM 684 C CA . ASP A 1 97 ? 18.560 -13.011 -8.247 1.00 95.94 97 ASP A CA 1
ATOM 685 C C . ASP A 1 97 ? 17.700 -12.839 -9.518 1.00 95.94 97 ASP A C 1
ATOM 687 O O . ASP A 1 97 ? 16.535 -13.242 -9.592 1.00 95.94 97 ASP A O 1
ATOM 691 N N . VAL A 1 98 ? 18.299 -12.271 -10.567 1.00 97.06 98 VAL A N 1
ATOM 692 C CA . VAL A 1 98 ? 17.677 -12.125 -11.895 1.00 97.06 98 VAL A CA 1
ATOM 693 C C . VAL A 1 98 ? 17.291 -13.487 -12.493 1.00 97.06 98 VAL A C 1
ATOM 695 O O . VAL A 1 98 ? 16.336 -13.579 -13.267 1.00 97.06 98 VAL A O 1
ATOM 698 N N . SER A 1 99 ? 17.968 -14.578 -12.111 1.00 97.31 99 SER A N 1
ATOM 699 C CA . SER A 1 99 ? 17.593 -15.920 -12.569 1.00 97.31 99 SER A CA 1
ATOM 700 C C . SER A 1 99 ? 16.267 -16.386 -11.970 1.00 97.31 99 SER A C 1
ATOM 702 O O . SER A 1 99 ? 15.511 -17.063 -12.668 1.00 97.31 99 SER A O 1
ATOM 704 N N . ALA A 1 100 ? 15.944 -16.028 -10.724 1.00 97.88 100 ALA A N 1
ATOM 705 C CA . ALA A 1 100 ? 14.604 -16.234 -10.171 1.00 97.88 100 ALA A CA 1
ATOM 706 C C . ALA A 1 100 ? 13.555 -15.413 -10.927 1.00 97.88 100 ALA A C 1
ATOM 708 O O . ALA A 1 100 ? 12.538 -15.972 -11.338 1.00 97.88 100 ALA A O 1
ATOM 709 N N . ALA A 1 101 ? 13.824 -14.131 -11.196 1.00 98.12 101 ALA A N 1
ATOM 710 C CA . ALA A 1 101 ? 12.903 -13.295 -11.966 1.00 98.12 101 ALA A CA 1
ATOM 711 C C . ALA A 1 101 ? 12.582 -13.899 -13.344 1.00 98.12 101 ALA A C 1
ATOM 713 O O . ALA A 1 101 ? 11.415 -14.021 -13.715 1.00 98.12 101 ALA A O 1
ATOM 714 N N . TRP A 1 102 ? 13.605 -14.362 -14.066 1.00 98.12 102 TRP A N 1
ATOM 715 C CA . TRP A 1 102 ? 13.439 -15.036 -15.353 1.00 98.12 102 TRP A CA 1
ATOM 716 C C . TRP A 1 102 ? 12.624 -16.332 -15.249 1.00 98.12 102 TRP A C 1
ATOM 718 O O . TRP A 1 102 ? 11.663 -16.504 -15.998 1.00 98.12 102 TRP A O 1
ATOM 728 N N . ARG A 1 103 ? 12.968 -17.225 -14.307 1.00 97.88 103 ARG A N 1
ATOM 729 C CA . ARG A 1 103 ? 12.272 -18.514 -14.114 1.00 97.88 103 ARG A CA 1
ATOM 730 C C . ARG A 1 103 ? 10.780 -18.341 -13.838 1.00 97.88 103 ARG A C 1
ATOM 732 O O . ARG A 1 103 ? 9.983 -19.155 -14.289 1.00 97.88 103 ARG A O 1
ATOM 739 N N . HIS A 1 104 ? 10.421 -17.291 -13.108 1.00 98.31 104 HIS A N 1
ATOM 740 C CA . HIS A 1 104 ? 9.055 -17.022 -12.664 1.00 98.31 104 HIS A CA 1
ATOM 741 C C . HIS A 1 104 ? 8.314 -15.991 -13.535 1.00 98.31 104 HIS A C 1
ATOM 743 O O . HIS A 1 104 ? 7.196 -15.595 -13.197 1.00 98.31 104 HIS A O 1
ATOM 749 N N . GLY A 1 105 ? 8.912 -15.544 -14.647 1.00 98.00 105 GLY A N 1
ATOM 750 C CA . GLY A 1 105 ? 8.300 -14.564 -15.548 1.00 98.00 105 GLY A CA 1
ATOM 751 C C . GLY A 1 105 ? 7.937 -13.256 -14.839 1.00 98.00 105 GLY A C 1
ATOM 752 O O . GLY A 1 105 ? 6.793 -12.806 -14.924 1.00 98.00 105 GLY A O 1
ATOM 753 N N . ILE A 1 106 ? 8.881 -12.704 -14.076 1.00 98.69 106 ILE A N 1
ATOM 754 C CA . ILE A 1 106 ? 8.738 -11.451 -13.329 1.00 98.69 106 ILE A CA 1
ATOM 755 C C . ILE A 1 106 ? 9.386 -10.325 -14.142 1.00 98.69 106 ILE A C 1
ATOM 757 O O . ILE A 1 106 ? 10.562 -10.411 -14.503 1.00 98.69 106 ILE A O 1
ATOM 761 N N . ASP A 1 107 ? 8.624 -9.266 -14.408 1.00 98.75 107 ASP A N 1
ATOM 762 C CA . ASP A 1 107 ? 9.136 -8.040 -15.016 1.00 98.75 107 ASP A CA 1
ATOM 763 C C . ASP A 1 107 ? 9.915 -7.248 -13.944 1.00 98.75 107 ASP A C 1
ATOM 765 O O . ASP A 1 107 ? 9.504 -7.178 -12.780 1.00 98.75 107 ASP A O 1
ATOM 769 N N . LEU A 1 108 ? 11.046 -6.645 -14.320 1.00 98.81 108 LEU A N 1
ATOM 770 C CA . LEU A 1 108 ? 11.918 -5.905 -13.396 1.00 98.81 108 LEU A CA 1
ATOM 771 C C . LEU A 1 108 ? 11.960 -4.411 -13.717 1.00 98.81 108 LEU A C 1
ATOM 773 O O . LEU A 1 108 ? 12.059 -4.020 -14.879 1.00 98.81 108 LEU A O 1
ATOM 777 N N . SER A 1 109 ? 11.944 -3.563 -12.692 1.00 98.56 109 SER A N 1
ATOM 778 C CA . SER A 1 109 ? 12.309 -2.157 -12.864 1.00 98.56 109 SER A CA 1
ATOM 779 C C . SER A 1 109 ? 13.817 -1.994 -13.016 1.00 98.56 109 SER A C 1
ATOM 781 O O . SER A 1 109 ? 14.596 -2.702 -12.378 1.00 98.56 109 SER A O 1
ATOM 783 N N . VAL A 1 110 ? 14.222 -1.033 -13.840 1.00 98.62 110 VAL A N 1
ATOM 784 C CA . VAL A 1 110 ? 15.617 -0.651 -14.058 1.00 98.62 110 VAL A CA 1
ATOM 785 C C . VAL A 1 110 ? 15.758 0.839 -13.754 1.00 98.62 110 VAL A C 1
ATOM 787 O O . VAL A 1 110 ? 15.428 1.667 -14.612 1.00 98.62 110 VAL A O 1
ATOM 790 N N . PRO A 1 111 ? 16.221 1.195 -12.543 1.00 98.31 111 PRO A N 1
ATOM 791 C CA . PRO A 1 111 ? 16.379 2.587 -12.138 1.00 98.31 111 PRO A CA 1
ATOM 792 C C . PRO A 1 111 ? 17.755 3.172 -12.476 1.00 98.31 111 PRO A C 1
ATOM 794 O O . PRO A 1 111 ? 17.936 4.376 -12.361 1.00 98.31 111 PRO A O 1
ATOM 797 N N . SER A 1 112 ? 18.742 2.366 -12.882 1.00 98.25 112 SER A N 1
ATOM 798 C CA . SER A 1 112 ? 20.093 2.865 -13.168 1.00 98.25 112 SER A CA 1
ATOM 799 C C . SER A 1 112 ? 20.863 1.990 -14.162 1.00 98.25 112 SER A C 1
ATOM 801 O O . SER A 1 112 ? 20.436 0.883 -14.509 1.00 98.25 112 SER A O 1
ATOM 803 N N . LEU A 1 113 ? 22.017 2.489 -14.617 1.00 98.31 113 LEU A N 1
ATOM 804 C CA . LEU A 1 113 ? 22.929 1.753 -15.499 1.00 98.31 113 LEU A CA 1
ATOM 805 C C . LEU A 1 113 ? 23.502 0.505 -14.819 1.00 98.31 113 LEU A C 1
ATOM 807 O O . LEU A 1 113 ? 23.659 -0.520 -15.476 1.00 98.31 113 LEU A O 1
ATOM 811 N N . GLU A 1 114 ? 23.765 0.562 -13.514 1.00 98.06 114 GLU A N 1
ATOM 812 C CA . GLU A 1 114 ? 24.274 -0.561 -12.722 1.00 98.06 114 GLU A CA 1
ATOM 813 C C . GLU A 1 114 ? 23.262 -1.710 -12.679 1.00 98.06 114 GLU A C 1
ATOM 815 O O . GLU A 1 114 ? 23.629 -2.863 -12.899 1.00 98.06 114 GLU A O 1
ATOM 820 N N . HIS A 1 115 ? 21.975 -1.403 -12.483 1.00 98.44 115 HIS A N 1
ATOM 821 C CA . HIS A 1 115 ? 20.912 -2.412 -12.505 1.00 98.44 115 HIS A CA 1
ATOM 822 C C . HIS A 1 115 ? 20.759 -3.037 -13.896 1.00 98.44 115 HIS A C 1
ATOM 824 O O . HIS A 1 115 ? 20.627 -4.255 -14.022 1.00 98.44 115 HIS A O 1
ATOM 830 N N . LEU A 1 116 ? 20.820 -2.222 -14.956 1.00 98.50 116 LEU A N 1
ATOM 831 C CA . LEU A 1 116 ? 20.784 -2.729 -16.328 1.00 98.50 116 LEU A CA 1
ATOM 832 C C . LEU A 1 116 ? 21.975 -3.651 -16.615 1.00 98.50 116 LEU A C 1
ATOM 834 O O . LEU A 1 116 ? 21.800 -4.717 -17.205 1.00 98.50 116 LEU A O 1
ATOM 838 N N . ALA A 1 117 ? 23.175 -3.247 -16.191 1.00 98.12 117 ALA A N 1
ATOM 839 C CA . ALA A 1 117 ? 24.383 -4.037 -16.356 1.00 98.12 117 ALA A CA 1
ATOM 840 C C . ALA A 1 117 ? 24.276 -5.365 -15.600 1.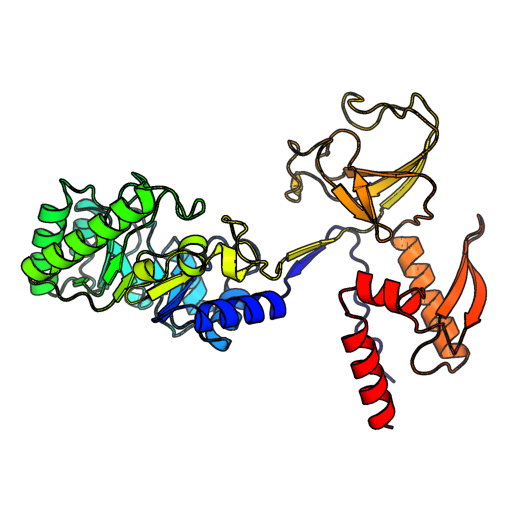00 98.12 117 ALA A C 1
ATOM 842 O O . ALA A 1 117 ? 24.595 -6.402 -16.173 1.00 98.12 117 ALA A O 1
ATOM 843 N N . ALA A 1 118 ? 23.784 -5.377 -14.360 1.00 97.44 118 ALA A N 1
ATOM 844 C CA . ALA A 1 118 ? 23.591 -6.614 -13.605 1.00 97.44 118 ALA A CA 1
ATOM 845 C C . ALA A 1 118 ? 22.626 -7.586 -14.306 1.00 97.44 118 ALA A C 1
ATOM 847 O O . ALA A 1 118 ? 22.914 -8.779 -14.427 1.00 97.44 118 ALA A O 1
ATOM 848 N N . ILE A 1 119 ? 21.522 -7.070 -14.856 1.00 97.38 119 ILE A N 1
ATOM 849 C CA . ILE A 1 119 ? 20.589 -7.865 -15.661 1.00 97.38 119 ILE A CA 1
ATOM 850 C C . ILE A 1 119 ? 21.281 -8.433 -16.908 1.00 97.38 119 ILE A C 1
ATOM 852 O O . ILE A 1 119 ? 21.145 -9.624 -17.188 1.00 97.38 119 ILE A O 1
ATOM 856 N N . GLU A 1 120 ? 22.061 -7.625 -17.630 1.00 97.25 120 GLU A N 1
ATOM 857 C CA . GLU A 1 120 ? 22.831 -8.076 -18.796 1.00 97.25 120 GLU A CA 1
ATOM 858 C C . GLU A 1 120 ? 23.820 -9.200 -18.429 1.00 97.25 120 GLU A C 1
ATOM 860 O O . GLU A 1 120 ? 23.860 -10.230 -19.109 1.00 97.25 120 GLU A O 1
ATOM 865 N N . HIS A 1 121 ? 24.557 -9.045 -17.323 1.00 96.56 121 HIS A N 1
ATOM 866 C CA . HIS A 1 121 ? 25.539 -10.023 -16.839 1.00 96.56 121 HIS A CA 1
ATOM 867 C C . HIS A 1 121 ? 24.905 -11.338 -16.376 1.00 96.56 121 HIS A C 1
ATOM 869 O O . HIS A 1 121 ? 25.545 -12.383 -16.473 1.00 96.56 121 HIS A O 1
ATOM 875 N N . SER A 1 122 ? 23.642 -11.322 -15.933 1.00 95.50 122 SER A N 1
ATOM 876 C CA . SER A 1 122 ? 22.920 -12.549 -15.568 1.00 95.50 122 SER A CA 1
ATOM 877 C C . SER A 1 122 ? 22.776 -13.530 -16.741 1.00 95.50 122 SER A C 1
ATOM 879 O O . SER A 1 122 ? 22.539 -14.723 -16.542 1.00 95.50 122 SER A O 1
ATOM 881 N N . GLY A 1 123 ? 22.866 -13.027 -17.980 1.00 93.81 123 GLY A N 1
ATOM 882 C CA . GLY A 1 123 ? 22.675 -13.802 -19.201 1.00 93.81 123 GLY A CA 1
ATOM 883 C C . GLY A 1 123 ? 21.236 -14.276 -19.433 1.00 93.81 123 GLY A C 1
ATOM 884 O O . GLY A 1 123 ? 20.989 -14.955 -20.434 1.00 93.81 123 GLY A O 1
ATOM 885 N N . ARG A 1 124 ? 20.285 -13.925 -18.556 1.00 95.19 124 ARG A N 1
ATOM 886 C CA . ARG A 1 124 ? 18.875 -14.317 -18.649 1.00 95.19 124 ARG A CA 1
ATOM 887 C C . ARG A 1 124 ? 18.051 -13.223 -19.335 1.00 95.19 124 ARG A C 1
ATOM 889 O O . ARG A 1 124 ? 18.080 -12.084 -18.878 1.00 95.19 124 ARG A O 1
ATOM 896 N N . PRO A 1 125 ? 17.295 -13.542 -20.400 1.00 96.25 125 PRO A N 1
ATOM 897 C CA . PRO A 1 125 ? 16.454 -12.555 -21.062 1.00 96.25 125 PRO A CA 1
ATOM 898 C C . PRO A 1 125 ? 15.247 -12.204 -20.189 1.00 96.25 125 PRO A C 1
ATOM 900 O O . PRO A 1 125 ? 14.396 -13.056 -19.947 1.00 96.25 125 PRO A O 1
ATOM 903 N N . VAL A 1 126 ? 15.140 -10.953 -19.741 1.00 97.44 126 VAL A N 1
ATOM 904 C CA . VAL A 1 126 ? 14.025 -10.489 -18.895 1.00 97.44 126 VAL A CA 1
ATOM 905 C C . VAL A 1 126 ? 13.317 -9.276 -19.486 1.00 97.44 126 VAL A C 1
ATOM 907 O O . VAL A 1 126 ? 13.882 -8.480 -20.239 1.00 97.44 126 VAL A O 1
ATOM 910 N N . ARG A 1 127 ? 12.039 -9.131 -19.153 1.00 98.62 127 ARG A N 1
ATOM 911 C CA . ARG A 1 127 ? 11.250 -7.947 -19.489 1.00 98.62 127 ARG A CA 1
ATOM 912 C C . ARG A 1 127 ? 11.502 -6.873 -18.440 1.00 98.62 127 ARG A C 1
ATOM 914 O O . ARG A 1 127 ? 11.552 -7.177 -17.250 1.00 98.62 127 ARG A O 1
ATOM 921 N N . VAL A 1 128 ? 11.660 -5.629 -18.881 1.00 98.81 128 VAL A N 1
ATOM 922 C CA . VAL A 1 128 ? 12.020 -4.526 -17.990 1.00 98.81 128 VAL A CA 1
ATOM 923 C C . VAL A 1 128 ? 11.157 -3.287 -18.176 1.00 98.81 128 VAL A C 1
ATOM 925 O O . VAL A 1 128 ? 10.711 -2.966 -19.282 1.00 98.81 128 VAL A O 1
ATOM 928 N N . HIS A 1 129 ? 10.963 -2.572 -17.074 1.00 98.88 129 HIS A N 1
ATOM 929 C CA . HIS A 1 129 ? 10.396 -1.235 -17.035 1.00 98.88 129 HIS A CA 1
ATOM 930 C C . HIS A 1 129 ? 11.519 -0.254 -16.692 1.00 98.88 129 HIS A C 1
ATOM 932 O O . HIS A 1 129 ? 12.124 -0.361 -15.632 1.00 98.88 129 HIS A O 1
ATOM 938 N N . LEU A 1 130 ? 11.823 0.701 -17.572 1.00 98.81 130 LEU A N 1
ATOM 939 C CA . LEU A 1 130 ? 12.802 1.738 -17.236 1.00 98.81 130 LEU A CA 1
ATOM 940 C C . LEU A 1 130 ? 12.165 2.732 -16.263 1.00 98.81 130 LEU A C 1
ATOM 942 O O . LEU A 1 130 ? 11.075 3.241 -16.535 1.00 98.81 130 LEU A O 1
ATOM 946 N N . GLN A 1 131 ? 12.828 3.016 -15.146 1.00 98.75 131 GLN A N 1
ATOM 947 C CA . GLN A 1 131 ? 12.307 3.921 -14.128 1.00 98.75 131 GLN A CA 1
ATOM 948 C C . GLN A 1 131 ? 12.993 5.275 -14.215 1.00 98.75 131 GLN A C 1
ATOM 950 O O . GLN A 1 131 ? 14.207 5.379 -14.071 1.00 98.75 131 GLN A O 1
ATOM 955 N N . LEU A 1 132 ? 12.191 6.304 -14.457 1.00 98.56 132 LEU A N 1
ATOM 956 C CA . LEU A 1 132 ? 12.606 7.695 -14.533 1.00 98.56 132 LEU A CA 1
ATOM 957 C C . LEU A 1 132 ? 12.258 8.396 -13.224 1.00 98.56 132 LEU A C 1
ATOM 959 O O . LEU A 1 132 ? 11.118 8.309 -12.754 1.00 98.56 132 LEU A O 1
ATOM 963 N N . ASP A 1 133 ? 13.213 9.138 -12.672 1.00 98.31 133 ASP A N 1
ATOM 964 C CA . ASP A 1 133 ? 12.911 10.096 -11.621 1.00 98.31 133 ASP A CA 1
ATOM 965 C C . ASP A 1 133 ? 12.164 11.299 -12.213 1.00 98.31 133 ASP A C 1
ATOM 967 O O . ASP A 1 133 ? 12.691 12.083 -13.004 1.00 98.31 133 ASP A O 1
ATOM 971 N N . THR A 1 134 ? 10.901 11.437 -11.820 1.00 97.25 134 THR A N 1
ATOM 972 C CA . THR A 1 134 ? 10.007 12.518 -12.246 1.00 97.25 134 THR A CA 1
ATOM 973 C C . THR A 1 134 ? 9.937 13.659 -11.226 1.00 97.25 134 THR A C 1
ATOM 975 O O . THR A 1 134 ? 8.956 14.396 -11.213 1.00 97.25 134 THR A O 1
ATOM 978 N N . GLY A 1 135 ? 10.946 13.795 -10.359 1.00 94.88 135 GLY A N 1
ATOM 979 C CA . GLY A 1 135 ? 11.040 14.848 -9.340 1.00 94.88 135 GLY A CA 1
ATOM 980 C C . GLY A 1 135 ? 10.814 14.360 -7.909 1.00 94.88 135 GLY A C 1
ATOM 981 O O . GLY A 1 135 ? 10.499 15.162 -7.035 1.00 94.88 135 GLY A O 1
ATOM 982 N N . MET A 1 136 ? 10.937 13.052 -7.662 1.00 94.00 136 MET A N 1
ATOM 983 C CA . MET A 1 136 ? 10.826 12.469 -6.325 1.00 94.00 136 MET A CA 1
ATOM 984 C C . MET A 1 136 ? 12.188 12.290 -5.643 1.00 94.00 136 MET A C 1
ATOM 986 O O . MET A 1 136 ? 12.221 12.226 -4.416 1.00 94.00 136 MET A O 1
ATOM 990 N N . ALA A 1 137 ? 13.285 12.177 -6.406 1.00 94.31 137 ALA A N 1
ATOM 991 C CA . ALA A 1 137 ? 14.643 11.961 -5.889 1.00 94.31 137 ALA A CA 1
ATOM 992 C C . ALA A 1 137 ? 14.754 10.774 -4.910 1.00 94.31 137 ALA A C 1
ATOM 994 O O . ALA A 1 137 ? 15.520 10.799 -3.948 1.00 94.31 137 ALA A O 1
ATOM 995 N N . ARG A 1 138 ? 13.946 9.730 -5.138 1.00 93.00 138 ARG A N 1
ATOM 996 C CA . ARG A 1 138 ? 13.894 8.519 -4.301 1.00 93.00 138 ARG A CA 1
ATOM 997 C C . ARG A 1 138 ? 14.475 7.304 -5.011 1.00 93.00 138 ARG A C 1
ATOM 999 O O . ARG A 1 138 ? 15.166 6.510 -4.389 1.00 93.00 138 ARG A O 1
ATOM 1006 N N . ASP A 1 139 ? 14.096 7.128 -6.270 1.00 89.12 139 ASP A N 1
ATOM 1007 C CA . ASP A 1 139 ? 14.418 5.968 -7.093 1.00 89.12 139 ASP A CA 1
ATOM 1008 C C . ASP A 1 139 ? 14.165 6.325 -8.566 1.00 89.12 139 ASP A C 1
ATOM 1010 O O . ASP A 1 139 ? 13.375 7.229 -8.856 1.00 89.12 139 ASP A O 1
ATOM 1014 N N . GLY A 1 140 ? 14.774 5.585 -9.485 1.00 96.38 140 GLY A N 1
ATOM 1015 C CA . GLY A 1 140 ? 14.794 5.900 -10.909 1.00 96.38 140 GLY A CA 1
ATOM 1016 C C . GLY A 1 140 ? 15.995 6.730 -11.339 1.00 96.38 140 GLY A C 1
ATOM 1017 O O . GLY A 1 140 ? 16.660 7.382 -10.538 1.00 96.38 140 GLY A O 1
ATOM 1018 N N . ALA A 1 141 ? 16.250 6.709 -12.640 1.00 98.12 141 ALA A N 1
ATOM 1019 C CA . ALA A 1 141 ? 17.341 7.449 -13.239 1.00 98.12 141 ALA A CA 1
ATOM 1020 C C . ALA A 1 141 ? 17.018 8.940 -13.208 1.00 98.12 141 ALA A C 1
ATOM 1022 O O . ALA A 1 141 ? 15.950 9.365 -13.662 1.00 98.12 141 ALA A O 1
ATOM 1023 N N . ALA A 1 142 ? 17.958 9.722 -12.687 1.00 96.12 142 ALA A N 1
ATOM 1024 C CA . ALA A 1 142 ? 17.878 11.171 -12.696 1.00 96.12 142 ALA A CA 1
ATOM 1025 C C . ALA A 1 142 ? 17.829 11.708 -14.144 1.00 96.12 142 ALA A C 1
ATOM 1027 O O . ALA A 1 142 ? 18.337 11.052 -15.064 1.00 96.12 142 ALA A O 1
ATOM 1028 N N . PRO A 1 143 ? 17.247 12.899 -14.381 1.00 92.19 143 PRO A N 1
ATOM 1029 C CA . PRO A 1 143 ? 17.082 13.447 -15.730 1.00 92.19 143 PRO A CA 1
ATOM 1030 C C . PRO A 1 143 ? 18.370 13.524 -16.568 1.00 92.19 143 PRO A C 1
ATOM 1032 O O . PRO A 1 143 ? 18.322 13.341 -17.783 1.00 92.19 143 PRO A O 1
ATOM 1035 N N . ASP A 1 144 ? 19.514 13.768 -15.933 1.00 94.31 144 ASP A N 1
ATOM 1036 C CA . ASP A 1 144 ? 20.840 13.844 -16.557 1.00 94.31 144 ASP A CA 1
ATOM 1037 C C . ASP A 1 144 ? 21.408 12.469 -16.957 1.00 94.31 144 ASP A C 1
ATOM 1039 O O . ASP A 1 144 ? 22.128 12.355 -17.949 1.00 94.31 144 ASP A O 1
ATOM 1043 N N . THR A 1 145 ? 21.037 11.407 -16.243 1.00 97.31 145 THR A N 1
ATOM 1044 C CA . THR A 1 145 ? 21.459 10.021 -16.526 1.00 97.31 145 THR A CA 1
ATOM 1045 C C . THR A 1 145 ? 20.487 9.264 -17.434 1.00 97.31 145 THR A C 1
ATOM 1047 O O . THR A 1 145 ? 20.858 8.257 -18.045 1.00 97.31 145 THR A O 1
ATOM 1050 N N . TRP A 1 146 ? 19.255 9.762 -17.586 1.00 98.38 146 TRP A N 1
ATOM 1051 C CA . TRP A 1 146 ? 18.190 9.106 -18.348 1.00 98.38 146 TRP A CA 1
ATOM 1052 C C . TRP A 1 146 ? 18.593 8.783 -19.791 1.00 98.38 146 TRP A C 1
ATOM 1054 O O . TRP A 1 146 ? 18.368 7.668 -20.267 1.00 98.38 146 TRP A O 1
ATOM 1064 N N . LEU A 1 147 ? 19.241 9.730 -20.483 1.00 97.88 147 LEU A N 1
ATOM 1065 C CA . LEU A 1 147 ? 19.689 9.544 -21.868 1.00 97.88 147 LEU A CA 1
ATOM 1066 C C . LEU A 1 147 ? 20.662 8.365 -22.003 1.00 97.88 147 LEU A C 1
ATOM 1068 O O . LEU A 1 147 ? 20.500 7.528 -22.895 1.00 97.88 147 LEU A O 1
ATOM 1072 N N . ALA A 1 148 ? 21.638 8.280 -21.098 1.00 98.44 148 ALA A N 1
ATOM 1073 C CA . ALA A 1 148 ? 22.611 7.196 -21.081 1.00 98.44 148 ALA A CA 1
ATOM 1074 C C . ALA A 1 148 ? 21.936 5.848 -20.791 1.00 98.44 148 ALA A C 1
ATOM 1076 O O . ALA A 1 148 ? 22.226 4.860 -21.472 1.00 98.44 148 ALA A O 1
ATOM 1077 N N . LEU A 1 149 ? 20.987 5.814 -19.847 1.00 98.75 149 LEU A N 1
ATOM 1078 C CA . LEU A 1 149 ? 20.236 4.603 -19.524 1.00 98.75 149 LEU A CA 1
ATOM 1079 C C . LEU A 1 149 ? 19.439 4.083 -20.725 1.00 98.75 149 LEU A C 1
ATOM 1081 O O . LEU A 1 149 ? 19.500 2.893 -21.022 1.00 98.75 149 LEU A O 1
ATOM 1085 N N . MET A 1 150 ? 18.731 4.949 -21.451 1.00 98.50 150 MET A N 1
ATOM 1086 C CA . MET A 1 150 ? 17.953 4.527 -22.623 1.00 98.50 150 MET A CA 1
ATOM 1087 C C . MET A 1 150 ? 18.837 4.013 -23.759 1.00 98.50 150 MET A C 1
ATOM 1089 O O . MET A 1 150 ? 18.512 2.997 -24.375 1.00 98.50 150 MET A O 1
ATOM 1093 N N . ALA A 1 151 ? 19.962 4.684 -24.025 1.00 98.44 151 ALA A N 1
ATOM 1094 C CA . ALA A 1 151 ? 20.916 4.248 -25.040 1.00 98.44 151 ALA A CA 1
ATOM 1095 C C . ALA A 1 151 ? 21.499 2.866 -24.699 1.00 98.44 151 ALA A C 1
ATOM 1097 O O . ALA A 1 151 ? 21.538 1.972 -25.549 1.00 98.44 151 ALA A O 1
ATOM 1098 N N . ALA A 1 152 ? 21.882 2.660 -23.436 1.00 98.69 152 ALA A N 1
ATOM 1099 C CA . ALA A 1 152 ? 22.339 1.366 -22.951 1.00 98.69 152 ALA A CA 1
ATOM 1100 C C . ALA A 1 152 ? 21.227 0.310 -23.038 1.00 98.69 152 ALA A C 1
ATOM 1102 O O . ALA A 1 152 ? 21.454 -0.767 -23.584 1.00 98.69 152 ALA A O 1
ATOM 1103 N N . ALA A 1 153 ? 20.011 0.624 -22.586 1.00 98.75 153 ALA A N 1
ATOM 1104 C CA . ALA A 1 153 ? 18.877 -0.296 -22.628 1.00 98.75 153 ALA A CA 1
ATOM 1105 C C . ALA A 1 153 ? 18.570 -0.741 -24.060 1.00 98.75 153 ALA A C 1
ATOM 1107 O O . ALA A 1 153 ? 18.336 -1.925 -24.295 1.00 98.75 153 ALA A O 1
ATOM 1108 N N . ARG A 1 154 ? 18.655 0.170 -25.039 1.00 98.69 154 ARG A N 1
ATOM 1109 C CA . ARG A 1 154 ? 18.476 -0.176 -26.452 1.00 98.69 154 ARG A CA 1
ATOM 1110 C C . ARG A 1 154 ? 19.550 -1.138 -26.951 1.00 98.69 154 ARG A C 1
ATOM 1112 O O . ARG A 1 154 ? 19.217 -2.105 -27.633 1.00 98.69 154 ARG A O 1
ATOM 1119 N N . ARG A 1 155 ? 20.822 -0.897 -26.619 1.00 98.56 155 ARG A N 1
ATOM 1120 C CA . ARG A 1 155 ? 21.932 -1.801 -26.972 1.00 98.56 155 ARG A CA 1
ATOM 1121 C C . ARG A 1 155 ? 21.685 -3.208 -26.420 1.00 98.56 155 ARG A C 1
ATOM 1123 O O . ARG A 1 155 ? 21.803 -4.187 -27.152 1.00 98.56 155 ARG A O 1
ATOM 1130 N N . VAL A 1 156 ? 21.314 -3.292 -25.144 1.00 98.25 156 VAL A N 1
ATOM 1131 C CA . VAL A 1 156 ? 21.051 -4.554 -24.435 1.00 98.25 156 VAL A CA 1
ATOM 1132 C C . VAL A 1 156 ? 19.799 -5.257 -24.988 1.00 98.25 156 VAL A C 1
ATOM 1134 O O . VAL A 1 156 ? 19.775 -6.483 -25.102 1.00 98.25 156 VAL A O 1
ATOM 1137 N N . GLU A 1 157 ? 18.782 -4.498 -25.407 1.00 98.38 157 GLU A N 1
ATOM 1138 C CA . GLU A 1 157 ? 17.577 -5.022 -26.060 1.00 98.38 157 GLU A CA 1
ATOM 1139 C C . GLU A 1 157 ? 17.873 -5.609 -27.447 1.00 98.38 157 GLU A C 1
ATOM 1141 O O . GLU A 1 157 ? 17.421 -6.709 -27.757 1.00 98.38 157 GLU A O 1
ATOM 1146 N N . VAL A 1 158 ? 18.684 -4.931 -28.268 1.00 98.00 158 VAL A N 1
ATOM 1147 C CA . VAL A 1 158 ? 19.129 -5.451 -29.577 1.00 98.00 158 VAL A CA 1
ATOM 1148 C C . VAL A 1 158 ? 19.945 -6.737 -29.420 1.00 98.00 158 VAL A C 1
ATOM 1150 O O . VAL A 1 158 ? 19.835 -7.638 -30.247 1.00 98.00 158 VAL A O 1
ATOM 1153 N N . ALA A 1 159 ? 20.710 -6.859 -28.333 1.00 97.12 159 ALA A N 1
ATOM 1154 C CA . ALA A 1 159 ? 21.429 -8.082 -27.982 1.00 97.12 159 ALA A CA 1
ATOM 1155 C C . ALA A 1 159 ? 20.522 -9.203 -27.423 1.00 97.12 159 ALA A C 1
ATOM 1157 O O . ALA A 1 159 ? 21.022 -10.268 -27.061 1.00 97.12 159 ALA A O 1
ATOM 1158 N N . GLY A 1 160 ? 19.206 -8.980 -27.312 1.00 96.75 160 GLY A N 1
ATOM 1159 C CA . GLY A 1 160 ? 18.236 -9.966 -26.829 1.00 96.75 160 GLY A CA 1
ATOM 1160 C C . GLY A 1 160 ? 18.321 -10.258 -25.328 1.00 96.75 160 GLY A C 1
ATOM 1161 O O . GLY A 1 160 ? 17.791 -11.269 -24.871 1.00 96.75 160 GLY A O 1
ATOM 1162 N N . ARG A 1 161 ? 19.003 -9.405 -24.553 1.00 96.75 161 ARG A N 1
ATOM 1163 C CA . ARG A 1 161 ? 19.207 -9.590 -23.105 1.00 96.75 161 ARG A CA 1
ATOM 1164 C C . ARG A 1 161 ? 18.091 -8.982 -22.265 1.00 96.75 161 ARG A C 1
ATOM 1166 O O . ARG A 1 161 ? 17.799 -9.484 -21.187 1.00 96.75 161 ARG A O 1
ATOM 1173 N N . VAL A 1 162 ? 17.440 -7.937 -22.765 1.00 97.94 162 VAL A N 1
ATOM 1174 C CA . VAL A 1 162 ? 16.239 -7.369 -22.146 1.00 97.94 162 VAL A CA 1
ATOM 1175 C C . VAL A 1 162 ? 15.172 -7.102 -23.193 1.00 97.94 162 VAL A C 1
ATOM 1177 O O . VAL A 1 162 ? 15.468 -6.977 -24.377 1.00 97.94 162 VAL A O 1
ATOM 1180 N N . ARG A 1 163 ? 13.925 -6.965 -22.751 1.00 98.44 163 ARG A N 1
ATOM 1181 C CA . ARG A 1 163 ? 12.852 -6.362 -23.545 1.00 98.44 163 ARG A CA 1
ATOM 1182 C C . ARG A 1 163 ? 12.276 -5.191 -22.768 1.00 98.44 163 ARG A C 1
ATOM 1184 O O . ARG A 1 163 ? 11.677 -5.409 -21.717 1.00 98.44 163 ARG A O 1
ATOM 1191 N N . VAL A 1 164 ? 12.424 -3.970 -23.275 1.00 98.69 164 VAL A N 1
ATOM 1192 C CA . VAL A 1 164 ? 11.877 -2.782 -22.614 1.00 98.69 164 VAL A CA 1
ATOM 1193 C C . VAL A 1 164 ? 10.387 -2.686 -22.921 1.00 98.69 164 VAL A C 1
ATOM 1195 O O . VAL A 1 164 ? 9.968 -2.307 -24.013 1.00 98.69 164 VAL A O 1
ATOM 1198 N N . VAL A 1 165 ? 9.569 -3.061 -21.945 1.00 98.44 165 VAL A N 1
ATOM 1199 C CA . VAL A 1 165 ? 8.108 -3.179 -22.084 1.00 98.44 165 VAL A CA 1
ATOM 1200 C C . VAL A 1 165 ? 7.373 -2.015 -21.441 1.00 98.44 165 VAL A C 1
ATOM 1202 O O . VAL A 1 165 ? 6.222 -1.750 -21.797 1.00 98.44 165 VAL A O 1
ATOM 1205 N N . GLY A 1 166 ? 8.042 -1.276 -20.558 1.00 98.56 166 GLY A N 1
ATOM 1206 C CA . GLY A 1 166 ? 7.445 -0.126 -19.912 1.00 98.56 166 GLY A CA 1
ATOM 1207 C C . GLY A 1 166 ? 8.420 0.976 -19.542 1.00 98.56 166 GLY A C 1
ATOM 1208 O O . GLY A 1 166 ? 9.637 0.800 -19.518 1.00 98.56 166 GLY A O 1
ATOM 1209 N N . VAL A 1 167 ? 7.836 2.134 -19.260 1.00 98.75 167 VAL A N 1
ATOM 1210 C CA . VAL A 1 167 ? 8.502 3.258 -18.602 1.00 98.75 167 VAL A CA 1
ATOM 1211 C C . VAL A 1 167 ? 7.652 3.627 -17.400 1.00 98.75 167 VAL A C 1
ATOM 1213 O O . VAL A 1 167 ? 6.424 3.729 -17.510 1.00 98.75 167 VAL A O 1
ATOM 1216 N N . MET A 1 168 ? 8.298 3.827 -16.259 1.00 98.62 168 MET A N 1
ATOM 1217 C CA . MET A 1 168 ? 7.630 4.140 -15.006 1.00 98.62 168 MET A CA 1
ATOM 1218 C C . MET A 1 168 ? 8.226 5.359 -14.317 1.00 98.62 168 MET A C 1
ATOM 1220 O O . MET A 1 168 ? 9.418 5.615 -14.416 1.00 98.62 168 MET A O 1
ATOM 1224 N N . GLY A 1 169 ? 7.384 6.081 -13.584 1.00 97.94 169 GLY A N 1
ATOM 1225 C CA . GLY A 1 169 ? 7.791 7.173 -12.699 1.00 97.94 169 GLY A CA 1
ATOM 1226 C C . GLY A 1 169 ? 6.916 7.211 -11.449 1.00 97.94 169 GLY A C 1
ATOM 1227 O O . GLY A 1 169 ? 6.024 6.368 -11.281 1.00 97.94 169 GLY A O 1
ATOM 1228 N N . HIS A 1 170 ? 7.136 8.184 -10.567 1.00 97.75 170 HIS A N 1
ATOM 1229 C CA . HIS A 1 170 ? 6.321 8.385 -9.367 1.00 97.75 170 HIS A CA 1
ATOM 1230 C C . HIS A 1 170 ? 6.201 9.873 -9.034 1.00 97.75 170 HIS A C 1
ATOM 1232 O O . HIS A 1 170 ? 7.189 10.602 -9.048 1.00 97.75 170 HIS A O 1
ATOM 1238 N N . LEU A 1 171 ? 4.988 10.322 -8.724 1.00 97.50 171 LEU A N 1
ATOM 1239 C CA . LEU A 1 171 ? 4.741 11.712 -8.345 1.00 97.50 171 LEU A CA 1
ATOM 1240 C C . LEU A 1 171 ? 5.094 11.947 -6.876 1.00 97.50 171 LEU A C 1
ATOM 1242 O O . LEU A 1 171 ? 4.827 11.093 -6.030 1.00 97.50 171 LEU A O 1
ATOM 1246 N N . ALA A 1 172 ? 5.659 13.117 -6.586 1.00 95.06 172 ALA A N 1
ATOM 1247 C CA . ALA A 1 172 ? 6.101 13.488 -5.245 1.00 95.06 172 ALA A CA 1
ATOM 1248 C C . ALA A 1 172 ? 4.961 13.988 -4.340 1.00 95.06 172 ALA A C 1
ATOM 1250 O O . ALA A 1 172 ? 5.015 13.776 -3.134 1.00 95.06 172 ALA A O 1
ATOM 1251 N N . ARG A 1 173 ? 3.946 14.650 -4.916 1.00 96.88 173 ARG A N 1
ATOM 1252 C CA . ARG A 1 173 ? 2.930 15.436 -4.187 1.00 96.88 173 ARG A CA 1
ATOM 1253 C C . ARG A 1 173 ? 1.502 15.081 -4.616 1.00 96.88 173 ARG A C 1
ATOM 1255 O O . ARG A 1 173 ? 0.610 15.921 -4.636 1.00 96.88 173 ARG A O 1
ATOM 1262 N N . ALA A 1 174 ? 1.282 13.833 -5.032 1.00 96.56 174 ALA A N 1
ATOM 1263 C CA . ALA A 1 174 ? 0.005 13.394 -5.607 1.00 96.56 174 ALA A CA 1
ATOM 1264 C C . ALA A 1 174 ? -1.172 13.421 -4.614 1.00 96.56 174 ALA A C 1
ATOM 1266 O O . ALA A 1 174 ? -2.331 13.386 -5.025 1.00 96.56 174 ALA A O 1
ATOM 1267 N N . ASP A 1 175 ? -0.878 13.415 -3.318 1.00 95.50 175 ASP A N 1
ATOM 1268 C CA . ASP A 1 175 ? -1.812 13.612 -2.213 1.00 95.50 175 ASP A CA 1
ATOM 1269 C C . ASP A 1 175 ? -2.237 15.077 -2.024 1.00 95.50 175 ASP A C 1
ATOM 1271 O O . ASP A 1 175 ? -3.232 15.331 -1.353 1.00 95.50 175 ASP A O 1
ATOM 1275 N N . GLU A 1 176 ? -1.576 16.018 -2.701 1.00 97.31 176 GLU A N 1
ATOM 1276 C CA . GLU A 1 176 ? -1.931 17.436 -2.765 1.00 97.31 176 GLU A CA 1
ATOM 1277 C C . GLU A 1 176 ? -2.280 17.816 -4.221 1.00 97.31 176 GLU A C 1
ATOM 1279 O O . GLU A 1 176 ? -1.419 18.280 -4.970 1.00 97.31 176 GLU A O 1
ATOM 1284 N N . PRO A 1 177 ? -3.536 17.623 -4.680 1.00 92.94 177 PRO A N 1
ATOM 1285 C CA . PRO A 1 177 ? -3.882 17.665 -6.109 1.00 92.94 177 PRO A CA 1
ATOM 1286 C C . PRO A 1 177 ? -3.544 18.970 -6.840 1.00 92.94 177 PRO A C 1
ATOM 1288 O O . PRO A 1 177 ? -3.335 18.958 -8.051 1.00 92.94 177 PRO A O 1
ATOM 1291 N N . GLY A 1 178 ? -3.500 20.092 -6.116 1.00 94.56 178 GLY A N 1
ATOM 1292 C CA . GLY A 1 178 ? -3.177 21.412 -6.661 1.00 94.56 178 GLY A CA 1
ATOM 1293 C C . GLY A 1 178 ? -1.684 21.747 -6.706 1.00 94.56 178 GLY A C 1
ATOM 1294 O O . GLY A 1 178 ? -1.338 22.822 -7.189 1.00 94.56 178 GLY A O 1
ATOM 1295 N N . ASP A 1 179 ? -0.804 20.878 -6.201 1.00 97.69 179 ASP A N 1
ATOM 1296 C CA . ASP A 1 179 ? 0.631 21.163 -6.132 1.00 97.69 179 ASP A CA 1
ATOM 1297 C C . ASP A 1 179 ? 1.266 21.167 -7.546 1.00 97.69 179 ASP A C 1
ATOM 1299 O O . ASP A 1 179 ? 1.120 20.183 -8.290 1.00 97.69 179 ASP A O 1
ATOM 1303 N N . PRO A 1 180 ? 1.983 22.241 -7.943 1.00 97.06 180 PRO A N 1
ATOM 1304 C CA . PRO A 1 180 ? 2.634 22.342 -9.252 1.00 97.06 180 PRO A CA 1
ATOM 1305 C C . PRO A 1 180 ? 3.597 21.192 -9.575 1.00 97.06 180 PRO A C 1
ATOM 1307 O O . PRO A 1 180 ? 3.702 20.803 -10.742 1.00 97.06 180 PRO A O 1
ATOM 1310 N N . ALA A 1 181 ? 4.225 20.577 -8.564 1.00 97.12 181 ALA A N 1
ATOM 1311 C CA . ALA A 1 181 ? 5.153 19.462 -8.754 1.00 97.12 181 ALA A CA 1
ATOM 1312 C C . ALA A 1 181 ? 4.493 18.255 -9.447 1.00 97.12 181 ALA A C 1
ATOM 1314 O O . ALA A 1 181 ? 5.162 17.478 -10.133 1.00 97.12 181 ALA A O 1
ATOM 1315 N N . ASN A 1 182 ? 3.170 18.099 -9.323 1.00 97.44 182 ASN A N 1
ATOM 1316 C CA . ASN A 1 182 ? 2.430 17.052 -10.028 1.00 97.44 182 ASN A CA 1
ATOM 1317 C C . ASN A 1 182 ? 2.412 17.286 -11.544 1.00 97.44 182 ASN A C 1
ATOM 1319 O O . ASN A 1 182 ? 2.592 16.347 -12.328 1.00 97.44 182 ASN A O 1
ATOM 1323 N N . ALA A 1 183 ? 2.221 18.539 -11.969 1.00 97.38 183 ALA A N 1
ATOM 1324 C CA . ALA A 1 183 ? 2.261 18.907 -13.378 1.00 97.38 183 ALA A CA 1
ATOM 1325 C C . ALA A 1 183 ? 3.679 18.756 -13.945 1.00 97.38 183 ALA A C 1
ATOM 1327 O O . ALA A 1 183 ? 3.833 18.191 -15.033 1.00 97.38 183 ALA A O 1
ATOM 1328 N N . ASP A 1 184 ? 4.696 19.176 -13.192 1.00 97.50 184 ASP A N 1
ATOM 1329 C CA . ASP A 1 184 ? 6.104 19.047 -13.579 1.00 97.50 184 ASP A CA 1
ATOM 1330 C C . ASP A 1 184 ? 6.513 17.581 -13.739 1.00 97.50 184 ASP A C 1
ATOM 1332 O O . ASP A 1 184 ? 7.057 17.196 -14.780 1.00 97.50 184 ASP A O 1
ATOM 1336 N N . GLY A 1 185 ? 6.159 16.730 -12.772 1.00 97.75 185 GLY A N 1
ATOM 1337 C CA . GLY A 1 185 ? 6.431 15.296 -12.837 1.00 97.75 185 GLY A CA 1
ATOM 1338 C C . GLY A 1 185 ? 5.703 14.600 -13.988 1.00 97.75 185 GLY A C 1
ATOM 1339 O O . GLY A 1 185 ? 6.287 13.762 -14.683 1.00 97.75 185 GLY A O 1
ATOM 1340 N N . ARG A 1 186 ? 4.457 14.997 -14.283 1.00 98.00 186 ARG A N 1
ATOM 1341 C CA . ARG A 1 186 ? 3.729 14.513 -15.468 1.00 98.00 186 ARG A CA 1
ATOM 1342 C C . ARG A 1 186 ? 4.437 14.905 -16.762 1.00 98.00 186 ARG A C 1
ATOM 1344 O O . ARG A 1 186 ? 4.581 14.070 -17.653 1.00 98.00 186 ARG A O 1
ATOM 1351 N N . GLN A 1 187 ? 4.897 16.147 -16.884 1.00 98.06 187 GLN A N 1
ATOM 1352 C CA . GLN A 1 187 ? 5.635 16.575 -18.070 1.00 98.06 187 GLN A CA 1
ATOM 1353 C C . GLN A 1 187 ? 6.987 15.861 -18.203 1.00 98.06 187 GLN A C 1
ATOM 1355 O O . GLN A 1 187 ? 7.345 15.455 -19.310 1.00 98.06 187 GLN A O 1
ATOM 1360 N N . ALA A 1 188 ? 7.718 15.677 -17.100 1.00 97.88 188 ALA A N 1
ATOM 1361 C CA . ALA A 1 188 ? 8.971 14.926 -17.079 1.00 97.88 188 ALA A CA 1
ATOM 1362 C C . ALA A 1 188 ? 8.760 13.493 -17.584 1.00 97.88 188 ALA A C 1
ATOM 1364 O O . ALA A 1 188 ? 9.488 13.041 -18.466 1.00 97.88 188 ALA A O 1
ATOM 1365 N N . MET A 1 189 ? 7.698 12.829 -17.120 1.00 98.25 189 MET A N 1
ATOM 1366 C CA . MET A 1 189 ? 7.313 11.499 -17.589 1.00 98.25 189 MET A CA 1
ATOM 1367 C C . MET A 1 189 ? 7.048 11.466 -19.099 1.00 98.25 189 MET A C 1
ATOM 1369 O O . MET A 1 189 ? 7.575 10.608 -19.805 1.00 98.25 189 MET A O 1
ATOM 1373 N N . LEU A 1 190 ? 6.237 12.396 -19.615 1.00 98.38 190 LEU A N 1
ATOM 1374 C CA . LEU A 1 190 ? 5.894 12.436 -21.040 1.00 98.38 190 LEU A CA 1
ATOM 1375 C C . LEU A 1 190 ? 7.128 12.679 -21.920 1.00 98.38 190 LEU A C 1
ATOM 1377 O O . LEU A 1 190 ? 7.300 11.988 -22.924 1.00 98.38 190 LEU A O 1
ATOM 1381 N N . ARG A 1 191 ? 8.010 13.606 -21.520 1.00 98.06 191 ARG A N 1
ATOM 1382 C CA . ARG A 1 191 ? 9.286 13.851 -22.209 1.00 98.06 191 ARG A CA 1
ATOM 1383 C C . ARG A 1 191 ? 10.188 12.622 -22.164 1.00 98.06 191 ARG A C 1
ATOM 1385 O O . ARG A 1 191 ? 10.707 12.215 -23.197 1.00 98.06 191 ARG A O 1
ATOM 1392 N N . GLY A 1 192 ? 10.327 11.998 -20.998 1.00 98.19 192 GLY A N 1
ATOM 1393 C CA . GLY A 1 192 ? 11.171 10.821 -20.821 1.00 98.19 192 GLY A CA 1
ATOM 1394 C C . GLY A 1 192 ? 10.737 9.628 -21.672 1.00 98.19 192 GLY A C 1
ATOM 1395 O O . GLY A 1 192 ? 11.579 8.972 -22.283 1.00 98.19 192 GLY A O 1
ATOM 1396 N N . VAL A 1 193 ? 9.426 9.391 -21.781 1.00 98.44 193 VAL A N 1
ATOM 1397 C CA . VAL A 1 193 ? 8.853 8.386 -22.691 1.00 98.44 193 VAL A CA 1
ATOM 1398 C C . VAL A 1 193 ? 9.188 8.694 -24.148 1.00 98.44 193 VAL A C 1
ATOM 1400 O O . VAL A 1 193 ? 9.523 7.782 -24.904 1.00 98.44 193 VAL A O 1
ATOM 1403 N N . GLU A 1 194 ? 9.074 9.954 -24.562 1.00 98.31 194 GLU A N 1
ATOM 1404 C CA . GLU A 1 194 ? 9.362 10.340 -25.942 1.00 98.31 194 GLU A CA 1
ATOM 1405 C C . GLU A 1 194 ? 10.848 10.175 -26.275 1.00 98.31 194 GLU A C 1
ATOM 1407 O O . GLU A 1 194 ? 11.189 9.583 -27.298 1.00 98.31 194 GLU A O 1
ATOM 1412 N N . MET A 1 195 ? 11.741 10.562 -25.362 1.00 98.25 195 MET A N 1
ATOM 1413 C CA . MET A 1 195 ? 13.176 10.304 -25.509 1.00 98.25 195 MET A CA 1
ATOM 1414 C C . MET A 1 195 ? 13.473 8.798 -25.631 1.00 98.25 195 MET A C 1
ATOM 1416 O O . MET A 1 195 ? 14.301 8.401 -26.451 1.00 98.25 195 MET A O 1
ATOM 1420 N N . ALA A 1 196 ? 12.756 7.939 -24.893 1.00 98.19 196 ALA A N 1
ATOM 1421 C CA . ALA A 1 196 ? 12.919 6.485 -24.997 1.00 98.19 196 ALA A CA 1
ATOM 1422 C C . ALA A 1 196 ? 12.525 5.969 -26.385 1.00 98.19 196 ALA A C 1
ATOM 1424 O O . ALA A 1 196 ? 13.222 5.137 -26.970 1.00 98.19 196 ALA A O 1
ATOM 1425 N N . ARG A 1 197 ? 11.438 6.500 -26.955 1.00 98.25 197 ARG A N 1
ATOM 1426 C CA . ARG A 1 197 ? 11.007 6.160 -28.319 1.00 98.25 197 ARG A CA 1
ATOM 1427 C C . ARG A 1 197 ? 12.014 6.602 -29.374 1.00 98.25 197 ARG A C 1
ATOM 1429 O O . ARG A 1 197 ? 12.285 5.829 -30.300 1.00 98.25 197 ARG A O 1
ATOM 1436 N N . GLN A 1 198 ? 12.584 7.794 -29.214 1.00 97.88 198 GLN A N 1
ATOM 1437 C CA . GLN A 1 198 ? 13.629 8.335 -30.088 1.00 97.88 198 GLN A CA 1
ATOM 1438 C C . GLN A 1 198 ? 14.925 7.522 -30.011 1.00 97.88 198 GLN A C 1
ATOM 1440 O O . GLN A 1 198 ? 15.558 7.288 -31.036 1.00 97.88 198 GLN A O 1
ATOM 1445 N N . ALA A 1 199 ? 15.258 6.979 -28.836 1.00 97.25 199 ALA A N 1
ATOM 1446 C CA . ALA A 1 199 ? 16.349 6.018 -28.662 1.00 97.25 199 ALA A CA 1
ATOM 1447 C C . ALA A 1 199 ? 16.066 4.636 -29.295 1.00 97.25 199 ALA A C 1
ATOM 1449 O O . ALA A 1 199 ? 16.893 3.731 -29.214 1.00 97.25 199 ALA A O 1
ATOM 1450 N N . GLY A 1 200 ? 14.906 4.441 -29.930 1.00 98.12 200 GLY A N 1
ATOM 1451 C CA . GLY A 1 200 ? 14.542 3.203 -30.621 1.00 98.12 200 GLY A CA 1
ATOM 1452 C C . GLY A 1 200 ? 13.825 2.169 -29.750 1.00 98.12 200 GLY A C 1
ATOM 1453 O O . GLY A 1 200 ? 13.485 1.102 -30.260 1.00 98.12 200 GLY A O 1
ATOM 1454 N N . LEU A 1 201 ? 13.550 2.471 -28.477 1.00 98.50 201 LEU A N 1
ATOM 1455 C CA . LEU A 1 201 ? 12.765 1.606 -27.591 1.00 98.50 201 LEU A CA 1
ATOM 1456 C C . LEU A 1 201 ? 11.272 1.684 -27.940 1.00 98.50 201 LEU A C 1
ATOM 1458 O O . LEU A 1 201 ? 10.793 2.668 -28.515 1.00 98.50 201 LEU A O 1
ATOM 1462 N N . ARG A 1 202 ? 10.506 0.646 -27.598 1.00 97.75 202 ARG A N 1
ATOM 1463 C CA . ARG A 1 202 ? 9.057 0.570 -27.870 1.00 97.75 202 ARG A CA 1
ATOM 1464 C C . ARG A 1 202 ? 8.275 0.110 -26.628 1.00 97.75 202 ARG A C 1
ATOM 1466 O O . ARG A 1 202 ? 7.646 -0.947 -26.674 1.00 97.75 202 ARG A O 1
ATOM 1473 N N . PRO A 1 203 ? 8.293 0.885 -25.524 1.00 97.38 203 PRO A N 1
ATOM 1474 C CA . PRO A 1 203 ? 7.537 0.534 -24.327 1.00 97.38 203 PRO A CA 1
ATOM 1475 C C . PRO A 1 203 ? 6.033 0.530 -24.627 1.00 97.38 203 PRO A C 1
ATOM 1477 O O . PRO A 1 203 ? 5.500 1.493 -25.185 1.00 97.38 203 PRO A O 1
ATOM 1480 N N . SER A 1 204 ? 5.356 -0.552 -24.245 1.00 96.12 204 SER A N 1
ATOM 1481 C CA . SER A 1 204 ? 3.909 -0.734 -24.401 1.00 96.12 204 SER A CA 1
ATOM 1482 C C . SER A 1 204 ? 3.104 -0.214 -23.213 1.00 96.12 204 SER A C 1
ATOM 1484 O O . SER A 1 204 ? 1.915 0.037 -23.368 1.00 96.12 204 SER A O 1
ATOM 1486 N N . VAL A 1 205 ? 3.730 -0.066 -22.040 1.00 97.75 205 VAL A N 1
ATOM 1487 C CA . VAL A 1 205 ? 3.042 0.356 -20.814 1.00 97.75 205 VAL A CA 1
ATOM 1488 C C . VAL A 1 205 ? 3.772 1.527 -20.163 1.00 97.75 205 VAL A C 1
ATOM 1490 O O . VAL A 1 205 ? 4.886 1.396 -19.660 1.00 97.75 205 VAL A O 1
ATOM 1493 N N . ARG A 1 206 ? 3.136 2.695 -20.146 1.00 98.62 206 ARG A N 1
ATOM 1494 C CA . ARG A 1 206 ? 3.603 3.893 -19.443 1.00 98.62 206 ARG A CA 1
ATOM 1495 C C . ARG A 1 206 ? 2.765 4.062 -18.189 1.00 98.62 206 ARG A C 1
ATOM 1497 O O . ARG A 1 206 ? 1.539 4.082 -18.279 1.00 98.62 206 ARG A O 1
ATOM 1504 N N . HIS A 1 207 ? 3.404 4.217 -17.034 1.00 98.69 207 HIS A N 1
ATOM 1505 C CA . HIS A 1 207 ? 2.661 4.356 -15.784 1.00 98.69 207 HIS A CA 1
ATOM 1506 C C . HIS A 1 207 ? 3.304 5.318 -14.795 1.00 98.69 207 HIS A C 1
ATOM 1508 O O . HIS A 1 207 ? 4.454 5.170 -14.380 1.00 98.69 207 HIS A O 1
ATOM 1514 N N . LEU A 1 208 ? 2.501 6.270 -14.327 1.00 98.56 208 LEU A N 1
ATOM 1515 C CA . LEU A 1 208 ? 2.918 7.320 -13.401 1.00 98.56 208 LEU A CA 1
ATOM 1516 C C . LEU A 1 208 ? 2.044 7.318 -12.147 1.00 98.56 208 LEU A C 1
ATOM 1518 O O . LEU A 1 208 ? 2.575 7.191 -11.040 1.00 98.56 208 LEU A O 1
ATOM 1522 N N . ALA A 1 209 ? 0.722 7.364 -12.332 1.00 98.50 209 ALA A N 1
ATOM 1523 C CA . ALA A 1 209 ? -0.246 7.458 -11.249 1.00 98.50 209 ALA A CA 1
ATOM 1524 C C . ALA A 1 209 ? -0.116 6.326 -10.218 1.00 98.50 209 ALA A C 1
ATOM 1526 O O . ALA A 1 209 ? -0.085 5.139 -10.558 1.00 98.50 209 ALA A O 1
ATOM 1527 N N . ALA A 1 210 ? -0.076 6.728 -8.948 1.00 98.25 210 ALA A N 1
ATOM 1528 C CA . ALA A 1 210 ? -0.374 5.870 -7.809 1.00 98.25 210 ALA A CA 1
ATOM 1529 C C . ALA A 1 210 ? -1.807 6.147 -7.303 1.00 98.25 210 ALA A C 1
ATOM 1531 O O . ALA A 1 210 ? -2.554 6.872 -7.963 1.00 98.25 210 ALA A O 1
ATOM 1532 N N . THR A 1 211 ? -2.191 5.614 -6.136 1.00 98.62 211 THR A N 1
ATOM 1533 C CA . THR A 1 211 ? -3.532 5.775 -5.533 1.00 98.62 211 THR A CA 1
ATOM 1534 C C . THR A 1 211 ? -4.098 7.197 -5.652 1.00 98.62 211 THR A C 1
ATOM 1536 O O . THR A 1 211 ? -5.125 7.371 -6.301 1.00 98.62 211 THR A O 1
ATOM 1539 N N . SER A 1 212 ? -3.432 8.204 -5.070 1.00 98.31 212 SER A N 1
ATOM 1540 C CA . SER A 1 212 ? -3.960 9.575 -5.010 1.00 98.31 212 SER A CA 1
ATOM 1541 C C . SER A 1 212 ? -4.126 10.179 -6.404 1.00 98.31 212 SER A C 1
ATOM 1543 O O . SER A 1 212 ? -5.222 10.585 -6.765 1.00 98.31 212 SER A O 1
ATOM 1545 N N . ALA A 1 213 ? -3.084 10.120 -7.239 1.00 98.19 213 ALA A N 1
ATOM 1546 C CA . ALA A 1 213 ? -3.126 10.652 -8.603 1.00 98.19 213 ALA A CA 1
ATOM 1547 C C . ALA A 1 213 ? -4.182 9.968 -9.488 1.00 98.19 213 ALA A C 1
ATOM 1549 O O . ALA A 1 213 ? -4.758 10.611 -10.357 1.00 98.19 213 ALA A O 1
ATOM 1550 N N . THR A 1 214 ? -4.482 8.686 -9.244 1.00 98.62 214 THR A N 1
ATOM 1551 C CA . THR A 1 214 ? -5.561 7.984 -9.961 1.00 98.62 214 THR A CA 1
ATOM 1552 C C . THR A 1 214 ? -6.942 8.538 -9.603 1.00 98.62 214 THR A C 1
ATOM 1554 O O . THR A 1 214 ? -7.867 8.504 -10.407 1.00 98.62 214 THR A O 1
ATOM 1557 N N . LEU A 1 215 ? -7.113 9.025 -8.374 1.00 98.12 215 LEU A N 1
ATOM 1558 C CA . LEU A 1 215 ? -8.371 9.617 -7.923 1.00 98.12 215 LEU A CA 1
ATOM 1559 C C . LEU A 1 215 ? -8.510 11.075 -8.371 1.00 98.12 215 LEU A C 1
ATOM 1561 O O . LEU A 1 215 ? -9.636 11.540 -8.543 1.00 98.12 215 LEU A O 1
ATOM 1565 N N . THR A 1 216 ? -7.392 11.784 -8.550 1.00 97.12 216 THR A N 1
ATOM 1566 C CA . THR A 1 216 ? -7.381 13.252 -8.613 1.00 97.12 216 THR A CA 1
ATOM 1567 C C . THR A 1 216 ? -6.915 13.835 -9.948 1.00 97.12 216 THR A C 1
ATOM 1569 O O . THR A 1 216 ? -7.344 14.937 -10.283 1.00 97.12 216 THR A O 1
ATOM 1572 N N . ASP A 1 217 ? -6.111 13.121 -10.746 1.00 96.88 217 ASP A N 1
ATOM 1573 C CA . ASP A 1 217 ? -5.619 13.605 -12.045 1.00 96.88 217 ASP A CA 1
ATOM 1574 C C . ASP A 1 217 ? -5.662 12.513 -13.138 1.00 96.88 217 ASP A C 1
ATOM 1576 O O . ASP A 1 217 ? -4.679 11.789 -13.355 1.00 96.88 217 ASP A O 1
ATOM 1580 N N . PRO A 1 218 ? -6.754 12.445 -13.929 1.00 96.56 218 PRO A N 1
ATOM 1581 C CA . PRO A 1 218 ? -6.881 11.527 -15.061 1.00 96.56 218 PRO A CA 1
ATOM 1582 C C . PRO A 1 218 ? -5.783 11.644 -16.127 1.00 96.56 218 PRO A C 1
ATOM 1584 O O . PRO A 1 218 ? -5.577 10.701 -16.897 1.00 96.56 218 PRO A O 1
ATOM 1587 N N . CYS A 1 219 ? -5.066 12.771 -16.204 1.00 95.81 219 CYS A N 1
ATOM 1588 C CA . CYS A 1 219 ? -3.958 12.951 -17.144 1.00 95.81 219 CYS A CA 1
ATOM 1589 C C . CYS A 1 219 ? -2.704 12.161 -16.737 1.00 95.81 219 CYS A C 1
ATOM 1591 O O . CYS A 1 219 ? -1.791 12.007 -17.547 1.00 95.81 219 CYS A O 1
ATOM 1593 N N . THR A 1 220 ? -2.649 11.633 -15.511 1.00 97.69 220 THR A N 1
ATOM 1594 C CA . THR A 1 220 ? -1.530 10.813 -15.013 1.00 97.69 220 THR A CA 1
ATOM 1595 C C . THR A 1 220 ? -1.731 9.311 -15.222 1.00 97.69 220 THR A C 1
ATOM 1597 O O . THR A 1 220 ? -0.801 8.535 -14.981 1.00 97.69 220 THR A O 1
ATOM 1600 N N . HIS A 1 221 ? -2.917 8.891 -15.686 1.00 98.25 221 HIS A N 1
ATOM 1601 C CA . HIS A 1 221 ? -3.274 7.474 -15.811 1.00 98.25 221 HIS A CA 1
ATOM 1602 C C . HIS A 1 221 ? -2.426 6.747 -16.855 1.00 98.25 221 HIS A C 1
ATOM 1604 O O . HIS A 1 221 ? -2.054 5.596 -16.645 1.00 98.25 221 HIS A O 1
ATOM 1610 N N . LEU A 1 222 ? -2.092 7.442 -17.950 1.00 97.88 222 LEU A N 1
ATOM 1611 C CA . LEU A 1 222 ? -1.338 6.897 -19.079 1.00 97.88 222 LEU A CA 1
ATOM 1612 C C . LEU A 1 222 ? -1.918 5.537 -19.519 1.00 97.88 222 LEU A C 1
ATOM 1614 O O . LEU A 1 222 ? -3.116 5.476 -19.783 1.00 97.88 222 LEU A O 1
ATOM 1618 N N . ASP A 1 223 ? -1.104 4.482 -19.610 1.00 98.50 223 ASP A N 1
ATOM 1619 C CA . ASP A 1 223 ? -1.574 3.149 -20.018 1.00 98.50 223 ASP A CA 1
ATOM 1620 C C . ASP A 1 223 ? -1.931 2.258 -18.819 1.00 98.50 223 ASP A C 1
ATOM 1622 O O . ASP A 1 223 ? -2.685 1.300 -18.973 1.00 98.50 223 ASP A O 1
ATOM 1626 N N . MET A 1 224 ? -1.386 2.548 -17.632 1.00 98.75 224 MET A N 1
ATOM 1627 C CA . MET A 1 224 ? -1.606 1.758 -16.422 1.00 98.75 224 MET A CA 1
ATOM 1628 C C . MET A 1 224 ? -1.460 2.603 -15.151 1.00 98.75 224 MET A C 1
ATOM 1630 O O . MET A 1 224 ? -0.542 3.417 -15.019 1.00 98.75 224 MET A O 1
ATOM 1634 N N . VAL A 1 225 ? -2.320 2.343 -14.167 1.00 98.88 225 VAL A N 1
ATOM 1635 C CA . VAL A 1 225 ? -2.266 2.946 -12.825 1.00 98.88 225 VAL A CA 1
ATOM 1636 C C . VAL A 1 225 ? -1.820 1.934 -11.773 1.00 98.88 225 VAL A C 1
ATOM 1638 O O . VAL A 1 225 ? -2.066 0.738 -11.915 1.00 98.88 225 VAL A O 1
ATOM 1641 N N . ARG A 1 226 ? -1.162 2.395 -10.701 1.00 98.81 226 ARG A N 1
ATOM 1642 C CA . ARG A 1 226 ? -0.647 1.531 -9.621 1.00 98.81 226 ARG A CA 1
ATOM 1643 C C . ARG A 1 226 ? -1.372 1.785 -8.306 1.00 98.81 226 ARG A C 1
ATOM 1645 O O . ARG A 1 226 ? -1.147 2.801 -7.651 1.00 98.81 226 ARG A O 1
ATOM 1652 N N . ILE A 1 227 ? -2.215 0.856 -7.880 1.00 98.81 227 ILE A N 1
ATOM 1653 C CA . ILE A 1 227 ? -3.065 1.037 -6.701 1.00 98.81 227 ILE A CA 1
ATOM 1654 C C . ILE A 1 227 ? -2.523 0.192 -5.557 1.00 98.81 227 ILE A C 1
ATOM 1656 O O . ILE A 1 227 ? -2.536 -1.028 -5.639 1.00 98.81 227 ILE A O 1
ATOM 1660 N N . GLY A 1 228 ? -2.036 0.846 -4.501 1.00 98.38 228 GLY A N 1
ATOM 1661 C CA . GLY A 1 228 ? -1.550 0.185 -3.282 1.00 98.38 228 GLY A CA 1
ATOM 1662 C C . GLY A 1 228 ? -2.467 0.480 -2.106 1.00 98.38 228 GLY A C 1
ATOM 1663 O O . GLY A 1 228 ? -3.476 -0.189 -1.926 1.00 98.38 228 GLY A O 1
ATOM 1664 N N . ALA A 1 229 ? -2.170 1.559 -1.375 1.00 97.75 229 ALA A N 1
ATOM 1665 C CA . ALA A 1 229 ? -2.972 2.058 -0.251 1.00 97.75 229 ALA A CA 1
ATOM 1666 C C . ALA A 1 229 ? -4.489 2.102 -0.546 1.00 97.75 229 ALA A C 1
ATOM 1668 O O . ALA A 1 229 ? -5.305 1.769 0.312 1.00 97.75 229 ALA A O 1
ATOM 1669 N N . GLY A 1 230 ? -4.868 2.423 -1.788 1.00 98.56 230 GLY A N 1
ATOM 1670 C CA . GLY A 1 230 ? -6.265 2.476 -2.201 1.00 98.56 230 GLY A CA 1
ATOM 1671 C C . GLY A 1 230 ? -6.977 1.124 -2.168 1.00 98.56 230 GLY A C 1
ATOM 1672 O O . GLY A 1 230 ? -8.168 1.089 -1.873 1.00 98.56 230 GLY A O 1
ATOM 1673 N N . LEU A 1 231 ? -6.272 0.011 -2.412 1.00 98.56 231 LEU A N 1
ATOM 1674 C CA . LEU A 1 231 ? -6.854 -1.335 -2.329 1.00 98.56 231 LEU A CA 1
ATOM 1675 C C . LEU A 1 231 ? -7.391 -1.602 -0.922 1.00 98.56 231 LEU A C 1
ATOM 1677 O O . LEU A 1 231 ? -8.492 -2.121 -0.766 1.00 98.56 231 LEU A O 1
ATOM 1681 N N . VAL A 1 232 ? -6.646 -1.169 0.094 1.00 97.56 232 VAL A N 1
ATOM 1682 C CA . VAL A 1 232 ? -6.941 -1.414 1.512 1.00 97.56 232 VAL A CA 1
ATOM 1683 C C . VAL A 1 232 ? -7.725 -0.284 2.185 1.00 97.56 232 VAL A C 1
ATOM 1685 O O . VAL A 1 232 ? -7.900 -0.264 3.403 1.00 97.56 232 VAL A O 1
ATOM 1688 N N . GLY A 1 233 ? -8.244 0.655 1.392 1.00 97.56 233 GLY A N 1
ATOM 1689 C CA . GLY A 1 233 ? -9.156 1.686 1.877 1.00 97.56 233 GLY A CA 1
ATOM 1690 C C . GLY A 1 233 ? -8.504 2.992 2.313 1.00 97.56 233 GLY A C 1
ATOM 1691 O O . GLY A 1 233 ? -9.152 3.780 2.998 1.00 97.56 233 GLY A O 1
ATOM 1692 N N . ILE A 1 234 ? -7.250 3.232 1.932 1.00 96.69 234 ILE A N 1
ATOM 1693 C CA . ILE A 1 234 ? -6.503 4.437 2.296 1.00 96.69 234 ILE A CA 1
ATOM 1694 C C . ILE A 1 234 ? -6.349 5.327 1.060 1.00 96.69 234 ILE A C 1
ATOM 1696 O O . ILE A 1 234 ? -5.693 4.953 0.087 1.00 96.69 234 ILE A O 1
ATOM 1700 N N . ASP A 1 235 ? -6.927 6.524 1.121 1.00 97.25 235 ASP A N 1
ATOM 1701 C CA . ASP A 1 235 ? -6.681 7.612 0.174 1.00 97.25 235 ASP A CA 1
ATOM 1702 C C . ASP A 1 235 ? -5.890 8.723 0.883 1.00 97.25 235 ASP A C 1
ATOM 1704 O O . ASP A 1 235 ? -6.479 9.465 1.673 1.00 97.25 235 ASP A O 1
ATOM 1708 N N . PRO A 1 236 ? -4.576 8.857 0.621 1.00 93.62 236 PRO A N 1
ATOM 1709 C CA . PRO A 1 236 ? -3.758 9.907 1.224 1.00 93.62 236 PRO A CA 1
ATOM 1710 C C . PRO A 1 236 ? -4.233 11.331 0.906 1.00 93.62 236 PRO A C 1
ATOM 1712 O O . PRO A 1 236 ? -4.010 12.224 1.712 1.00 93.62 236 PRO A O 1
ATOM 1715 N N . SER A 1 237 ? -4.911 11.543 -0.229 1.00 95.75 237 SER A N 1
ATOM 1716 C CA . SER A 1 237 ? -5.427 12.869 -0.600 1.00 95.75 237 SER A CA 1
ATOM 1717 C C . SER A 1 237 ? -6.688 13.274 0.169 1.00 95.75 237 SER A C 1
ATOM 1719 O O . SER A 1 237 ? -7.090 14.434 0.136 1.00 95.75 237 SER A O 1
ATOM 1721 N N . GLY A 1 238 ? -7.367 12.314 0.808 1.00 95.50 238 GLY A N 1
ATOM 1722 C CA . GLY A 1 238 ? -8.650 12.533 1.479 1.00 95.50 238 GLY A CA 1
ATOM 1723 C C . GLY A 1 238 ? -9.814 12.913 0.551 1.00 95.50 238 GLY A C 1
ATOM 1724 O O . GLY A 1 238 ? -10.899 13.223 1.041 1.00 95.50 238 GLY A O 1
ATOM 1725 N N . THR A 1 239 ? -9.629 12.885 -0.772 1.00 95.62 239 THR A N 1
ATOM 1726 C CA . THR A 1 239 ? -10.643 13.317 -1.751 1.00 95.62 239 THR A CA 1
ATOM 1727 C C . THR A 1 239 ? -11.748 12.286 -1.959 1.00 95.62 239 THR A C 1
ATOM 1729 O O . THR A 1 239 ? -12.864 12.628 -2.352 1.00 95.62 239 THR A O 1
ATOM 1732 N N . THR A 1 240 ? -11.461 11.012 -1.696 1.00 94.81 240 THR A N 1
ATOM 1733 C CA . THR A 1 240 ? -12.395 9.905 -1.871 1.00 94.81 240 THR A CA 1
ATOM 1734 C C . THR A 1 240 ? -12.446 9.034 -0.624 1.00 94.81 240 THR A C 1
ATOM 1736 O O . THR A 1 240 ? -11.455 8.451 -0.193 1.00 94.81 240 THR A O 1
ATOM 1739 N N . ARG A 1 241 ? -13.657 8.823 -0.097 1.00 95.19 241 ARG A N 1
ATOM 1740 C CA . ARG A 1 241 ? -13.881 7.822 0.949 1.00 95.19 241 ARG A CA 1
ATOM 1741 C C . ARG A 1 241 ? -13.820 6.412 0.360 1.00 95.19 241 ARG A C 1
ATOM 1743 O O . ARG A 1 241 ? -14.737 5.987 -0.344 1.00 95.19 241 ARG A O 1
ATOM 1750 N N . LEU A 1 242 ? -12.753 5.687 0.673 1.00 95.88 242 LEU A N 1
ATOM 1751 C CA . LEU A 1 242 ? -12.600 4.264 0.367 1.00 95.88 242 LEU A CA 1
ATOM 1752 C C . LEU A 1 242 ? -13.047 3.405 1.562 1.00 95.88 242 LEU A C 1
ATOM 1754 O O . LEU A 1 242 ? -13.262 3.920 2.661 1.00 95.88 242 LEU A O 1
ATOM 1758 N N . ARG A 1 243 ? -13.252 2.102 1.343 1.00 96.31 243 ARG A N 1
ATOM 1759 C CA . ARG A 1 243 ? -13.668 1.169 2.402 1.00 96.31 243 ARG A CA 1
ATOM 1760 C C . ARG A 1 243 ? -12.430 0.616 3.114 1.00 96.31 243 ARG A C 1
ATOM 1762 O O . ARG A 1 243 ? -11.660 -0.068 2.445 1.00 96.31 243 ARG A O 1
ATOM 1769 N N . PRO A 1 244 ? -12.217 0.884 4.415 1.00 93.00 244 PRO A N 1
ATOM 1770 C CA . PRO A 1 244 ? -11.103 0.297 5.158 1.00 93.00 244 PRO A CA 1
ATOM 1771 C C . PRO A 1 244 ? -11.195 -1.229 5.144 1.00 93.00 244 PRO A C 1
ATOM 1773 O O . PRO A 1 244 ? -12.268 -1.768 5.403 1.00 93.00 244 PRO A O 1
ATOM 1776 N N . ALA A 1 245 ? -10.086 -1.905 4.852 1.00 94.56 245 ALA A N 1
ATOM 1777 C CA . ALA A 1 245 ? -10.046 -3.363 4.731 1.00 94.56 245 ALA A CA 1
ATOM 1778 C C . ALA A 1 245 ? -9.481 -4.080 5.968 1.00 94.56 245 ALA A C 1
ATOM 1780 O O . ALA A 1 245 ? -9.363 -5.301 5.954 1.00 94.56 245 ALA A O 1
ATOM 1781 N N . LEU A 1 246 ? -9.125 -3.353 7.031 1.00 90.25 246 LEU A N 1
ATOM 1782 C CA . LEU A 1 246 ? -8.516 -3.927 8.229 1.00 90.25 246 LEU A CA 1
ATOM 1783 C C . LEU A 1 246 ? -9.136 -3.375 9.503 1.00 90.25 246 LEU A C 1
ATOM 1785 O O . LEU A 1 246 ? -9.364 -2.173 9.653 1.00 90.25 246 LEU A O 1
ATOM 1789 N N . ARG A 1 247 ? -9.380 -4.289 10.439 1.00 88.75 247 ARG A N 1
ATOM 1790 C CA . ARG A 1 247 ? -9.860 -4.006 11.787 1.00 88.75 247 ARG A CA 1
ATOM 1791 C C . ARG A 1 247 ? -9.069 -4.846 12.782 1.00 88.75 247 ARG A C 1
ATOM 1793 O O . ARG A 1 247 ? -9.176 -6.065 12.776 1.00 88.75 247 ARG A O 1
ATOM 1800 N N . LEU A 1 248 ? -8.338 -4.191 13.678 1.00 87.75 248 LEU A N 1
ATOM 1801 C CA . LEU A 1 248 ? -7.760 -4.831 14.858 1.00 87.75 248 LEU A CA 1
ATOM 1802 C C . LEU A 1 248 ? -8.780 -4.758 16.000 1.00 87.75 248 LEU A C 1
ATOM 1804 O O . LEU A 1 248 ? -9.218 -3.669 16.372 1.00 87.75 248 LEU A O 1
ATOM 1808 N N . ALA A 1 249 ? -9.197 -5.908 16.519 1.00 89.12 249 ALA A N 1
ATOM 1809 C CA . ALA A 1 249 ? -10.141 -6.013 17.625 1.00 89.12 249 ALA A CA 1
ATOM 1810 C C . ALA A 1 249 ? -9.489 -6.741 18.800 1.00 89.12 249 ALA A C 1
ATOM 1812 O O . ALA A 1 249 ? -8.734 -7.682 18.596 1.00 89.12 249 ALA A O 1
ATOM 1813 N N . ALA A 1 250 ? -9.802 -6.339 20.026 1.00 88.69 250 ALA A N 1
ATOM 1814 C CA . ALA A 1 250 ? -9.330 -7.019 21.226 1.00 88.69 250 ALA A CA 1
ATOM 1815 C C . ALA A 1 250 ? -10.470 -7.111 22.248 1.00 88.69 250 ALA A C 1
ATOM 1817 O O . ALA A 1 250 ? -11.303 -6.196 22.302 1.00 88.69 250 ALA A O 1
ATOM 1818 N N . PRO A 1 251 ? -10.546 -8.194 23.041 1.00 89.31 251 PRO A N 1
ATOM 1819 C CA . PRO A 1 251 ? -11.492 -8.263 24.144 1.00 89.31 251 PRO A CA 1
ATOM 1820 C C . PRO A 1 251 ? -11.100 -7.269 25.242 1.00 89.31 251 PRO A C 1
ATOM 1822 O O . PRO A 1 251 ? -9.935 -6.905 25.384 1.00 89.31 251 PRO A O 1
ATOM 1825 N N . VAL A 1 252 ? -12.063 -6.862 26.065 1.00 91.88 252 VAL A N 1
ATOM 1826 C CA . VAL A 1 252 ? -11.741 -6.208 27.339 1.00 91.88 252 VAL A CA 1
ATOM 1827 C C . VAL A 1 252 ? -11.273 -7.290 28.310 1.00 91.88 252 VAL A C 1
ATOM 1829 O O . VAL A 1 252 ? -11.969 -8.280 28.487 1.00 91.88 252 VAL A O 1
ATOM 1832 N N . VAL A 1 253 ? -10.106 -7.142 28.929 1.00 89.81 253 VAL A N 1
ATOM 1833 C CA . VAL A 1 253 ? -9.574 -8.136 29.884 1.00 89.81 253 VAL A CA 1
ATOM 1834 C C . VAL A 1 253 ? -10.005 -7.831 31.306 1.00 89.81 253 VAL A C 1
ATOM 1836 O O . VAL A 1 253 ? -10.301 -8.736 32.076 1.00 89.81 253 VAL A O 1
ATOM 1839 N N . GLN A 1 254 ? -10.051 -6.552 31.657 1.00 90.81 254 GLN A N 1
ATOM 1840 C CA . GLN A 1 254 ? -10.401 -6.120 32.998 1.00 90.81 254 GLN A CA 1
ATOM 1841 C C . GLN A 1 254 ? -11.139 -4.794 32.933 1.00 90.81 254 GLN A C 1
ATOM 1843 O O . GLN A 1 254 ? -10.817 -3.930 32.118 1.00 90.81 254 GLN A O 1
ATOM 1848 N N . VAL A 1 255 ? -12.099 -4.624 33.833 1.00 93.38 255 VAL A N 1
ATOM 1849 C CA . VAL A 1 255 ? -12.785 -3.358 34.068 1.00 93.38 255 VAL A CA 1
ATOM 1850 C C . VAL A 1 255 ? -12.585 -2.989 35.531 1.00 93.38 255 VAL A C 1
ATOM 1852 O O . VAL A 1 255 ? -12.723 -3.841 36.408 1.00 93.38 255 VAL A O 1
ATOM 1855 N N . ARG A 1 256 ? -12.220 -1.737 35.818 1.00 92.38 256 ARG A N 1
ATOM 1856 C CA . ARG A 1 256 ? -12.098 -1.254 37.200 1.00 92.38 256 ARG A CA 1
ATOM 1857 C C . ARG A 1 256 ? -12.644 0.158 37.356 1.00 92.38 256 ARG A C 1
ATOM 1859 O O . ARG A 1 256 ? -12.332 1.038 36.557 1.00 92.38 256 ARG A O 1
ATOM 1866 N N . ARG A 1 257 ? -13.399 0.392 38.430 1.00 94.62 257 ARG A N 1
ATOM 1867 C CA . ARG A 1 257 ? -13.751 1.744 38.875 1.00 94.62 257 ARG A CA 1
ATOM 1868 C C . ARG A 1 257 ? -12.561 2.365 39.607 1.00 94.62 257 ARG A C 1
ATOM 1870 O O . ARG A 1 257 ? -11.905 1.692 40.402 1.00 94.62 257 ARG A O 1
ATOM 1877 N N . VAL A 1 258 ? -12.282 3.636 39.342 1.00 95.94 258 VAL A N 1
ATOM 1878 C CA . VAL A 1 258 ? -11.209 4.409 39.984 1.00 95.94 258 VAL A CA 1
ATOM 1879 C C . VAL A 1 258 ? -11.725 5.768 40.442 1.00 95.94 258 VAL A C 1
ATOM 1881 O O . VAL A 1 258 ? -12.702 6.289 39.902 1.00 95.94 258 VAL A O 1
ATOM 1884 N N . THR A 1 259 ? -11.076 6.347 41.448 1.00 97.38 259 THR A N 1
ATOM 1885 C CA . THR A 1 259 ? -11.397 7.676 41.985 1.00 97.38 259 THR A CA 1
ATOM 1886 C C . THR A 1 259 ? -10.546 8.764 41.332 1.00 97.38 259 THR A C 1
ATOM 1888 O O . THR A 1 259 ? -9.511 8.480 40.720 1.00 97.38 259 THR A O 1
ATOM 1891 N N . ALA A 1 260 ? -10.958 10.022 41.509 1.00 96.94 260 ALA A N 1
ATOM 1892 C CA . ALA A 1 260 ? -10.131 11.177 41.168 1.00 96.94 260 ALA A CA 1
ATOM 1893 C C . ALA A 1 260 ? -8.745 11.090 41.843 1.00 96.94 260 ALA A C 1
ATOM 1895 O O . ALA A 1 260 ? -8.619 10.560 42.948 1.00 96.94 260 ALA A O 1
ATOM 1896 N N . GLY A 1 261 ? -7.710 11.578 41.159 1.00 96.81 261 GLY A N 1
ATOM 1897 C CA . GLY A 1 261 ? -6.308 11.516 41.581 1.00 96.81 261 GLY A CA 1
ATOM 1898 C C . GLY A 1 261 ? -5.572 10.222 41.209 1.00 96.81 261 GLY A C 1
ATOM 1899 O O . GLY A 1 261 ? -4.363 10.141 41.408 1.00 96.81 261 GLY A O 1
ATOM 1900 N N . THR A 1 262 ? -6.250 9.214 40.648 1.00 97.50 262 THR A N 1
ATOM 1901 C CA . THR A 1 262 ? -5.598 7.956 40.239 1.00 97.50 262 THR A CA 1
ATOM 1902 C C . THR A 1 262 ? -4.704 8.178 39.017 1.00 97.50 262 THR A C 1
ATOM 1904 O O . THR A 1 262 ? -5.180 8.646 37.985 1.00 97.50 262 THR A O 1
ATOM 1907 N N . GLY A 1 263 ? -3.424 7.807 39.098 1.00 96.94 263 GLY A N 1
ATOM 1908 C CA . GLY A 1 263 ? -2.513 7.818 37.950 1.00 96.94 263 GLY A CA 1
ATOM 1909 C C . GLY A 1 263 ? -2.640 6.567 37.076 1.00 96.94 263 GLY A C 1
ATOM 1910 O O . GLY A 1 263 ? -2.725 5.451 37.588 1.00 96.94 263 GLY A O 1
ATOM 1911 N N . VAL A 1 264 ? -2.622 6.736 35.751 1.00 95.88 264 VAL A N 1
ATOM 1912 C CA . VAL A 1 264 ? -2.789 5.641 34.780 1.00 95.88 264 VAL A CA 1
ATOM 1913 C C . VAL A 1 264 ? -1.477 5.318 34.067 1.00 95.88 264 VAL A C 1
ATOM 1915 O O . VAL A 1 264 ? -0.862 6.178 33.435 1.00 95.88 264 VAL A O 1
ATOM 1918 N N . GLY A 1 265 ? -1.073 4.045 34.130 1.00 91.19 265 GLY A N 1
ATOM 1919 C CA . GLY A 1 265 ? 0.068 3.505 33.387 1.00 91.19 265 GLY A CA 1
ATOM 1920 C C . GLY A 1 265 ? 1.427 4.097 33.782 1.00 91.19 265 GLY A C 1
ATOM 1921 O O . GLY A 1 265 ? 1.577 4.752 34.817 1.00 91.19 265 GLY A O 1
ATOM 1922 N N . TYR A 1 266 ? 2.437 3.843 32.943 1.00 92.12 266 TYR A N 1
ATOM 1923 C CA . TYR A 1 266 ? 3.813 4.285 33.183 1.00 92.12 266 TYR A CA 1
ATOM 1924 C C . TYR A 1 266 ? 3.931 5.805 33.308 1.00 92.12 266 TYR A C 1
ATOM 1926 O O . TYR A 1 266 ? 3.402 6.558 32.487 1.00 92.12 266 TYR A O 1
ATOM 1934 N N . GLY A 1 267 ? 4.671 6.238 34.333 1.00 92.38 267 GLY A N 1
ATOM 1935 C CA . GLY A 1 267 ? 4.941 7.647 34.620 1.00 92.38 267 GLY A CA 1
ATOM 1936 C C . GLY A 1 267 ? 3.722 8.448 35.069 1.00 92.38 267 GLY A C 1
ATOM 1937 O O . GLY A 1 267 ? 3.859 9.647 35.272 1.00 92.38 267 GLY A O 1
ATOM 1938 N N . HIS A 1 268 ? 2.549 7.814 35.197 1.00 93.88 268 HIS A N 1
ATOM 1939 C CA . HIS A 1 268 ? 1.291 8.481 35.534 1.00 93.88 268 HIS A CA 1
ATOM 1940 C C . HIS A 1 268 ? 1.036 9.733 34.682 1.00 93.88 268 HIS A C 1
ATOM 1942 O O . HIS A 1 268 ? 0.555 10.753 35.162 1.00 93.88 268 HIS A O 1
ATOM 1948 N N . THR A 1 269 ? 1.352 9.629 33.389 1.00 91.94 269 THR A N 1
ATOM 1949 C CA . THR A 1 269 ? 1.186 10.707 32.397 1.00 91.94 269 THR A CA 1
ATOM 1950 C C . THR A 1 269 ? -0.266 11.147 32.221 1.00 91.94 269 THR A C 1
ATOM 1952 O O . THR A 1 269 ? -0.524 12.212 31.669 1.00 91.94 269 THR A O 1
ATOM 1955 N N . HIS A 1 270 ? -1.212 10.340 32.701 1.00 95.12 270 HIS A N 1
ATOM 1956 C CA . HIS A 1 270 ? -2.617 10.683 32.795 1.00 95.12 270 HIS A CA 1
ATOM 1957 C C . HIS A 1 270 ? -3.097 10.489 34.236 1.00 95.12 270 HIS A C 1
ATOM 1959 O O . HIS A 1 270 ? -2.938 9.403 34.802 1.00 95.12 270 HIS A O 1
ATOM 1965 N N . ILE A 1 271 ? -3.683 11.540 34.811 1.00 96.81 271 ILE A N 1
ATOM 1966 C CA . ILE A 1 271 ? -4.281 11.542 36.147 1.00 96.81 271 ILE A CA 1
ATOM 1967 C C . ILE A 1 271 ? -5.788 11.695 35.985 1.00 96.81 271 ILE A C 1
ATOM 1969 O O . ILE A 1 271 ? -6.260 12.601 35.305 1.00 96.81 271 ILE A O 1
ATOM 1973 N N . ILE A 1 272 ? -6.540 10.808 36.624 1.00 96.50 272 ILE A N 1
ATOM 1974 C CA . ILE A 1 272 ? -7.997 10.818 36.578 1.00 96.50 272 ILE A CA 1
ATOM 1975 C C . ILE A 1 272 ? -8.541 12.035 37.333 1.00 96.50 272 ILE A C 1
ATOM 1977 O O . ILE A 1 272 ? -8.314 12.178 38.531 1.00 96.50 272 ILE A O 1
ATOM 1981 N N . GLU A 1 273 ? -9.300 12.892 36.652 1.00 95.12 273 GLU A N 1
ATOM 1982 C CA . GLU A 1 273 ? -9.862 14.120 37.243 1.00 95.12 273 GLU A CA 1
ATOM 1983 C C . GLU A 1 273 ? -11.147 13.869 38.043 1.00 95.12 273 GLU A C 1
ATOM 1985 O O . GLU A 1 273 ? -11.438 14.560 39.017 1.00 95.12 273 GLU A O 1
ATOM 1990 N N . ARG A 1 274 ? -11.924 12.857 37.649 1.00 95.12 274 ARG A N 1
ATOM 1991 C CA . ARG A 1 274 ? -13.201 12.483 38.270 1.00 95.12 274 ARG A CA 1
ATOM 1992 C C . ARG A 1 274 ? -13.339 10.973 38.316 1.00 95.12 274 ARG A C 1
ATOM 1994 O O . ARG A 1 274 ? -12.788 10.291 37.460 1.00 95.12 274 ARG A O 1
ATOM 2001 N N . ALA A 1 275 ? -14.091 10.453 39.286 1.00 95.38 275 ALA A N 1
ATOM 2002 C CA . ALA A 1 275 ? -14.329 9.015 39.368 1.00 95.38 275 ALA A CA 1
ATOM 2003 C C . ALA A 1 275 ? -14.830 8.474 38.019 1.00 95.38 275 ALA A C 1
ATOM 2005 O O . ALA A 1 275 ? -15.762 9.029 37.438 1.00 95.38 275 ALA A O 1
ATOM 2006 N N . THR A 1 276 ? -14.180 7.426 37.521 1.00 95.62 276 THR A N 1
ATOM 2007 C CA . THR A 1 276 ? -14.435 6.872 36.189 1.00 95.62 276 THR A CA 1
ATOM 2008 C C . THR A 1 276 ? -14.178 5.369 36.162 1.00 95.62 276 THR A C 1
ATOM 2010 O O . THR A 1 276 ? -13.686 4.791 37.136 1.00 95.62 276 THR A O 1
ATOM 2013 N N . THR A 1 277 ? -14.521 4.722 35.055 1.00 95.56 277 THR A N 1
ATOM 2014 C CA . THR A 1 277 ? -14.261 3.304 34.815 1.00 95.56 277 THR A CA 1
ATOM 2015 C C . THR A 1 277 ? -13.192 3.151 33.745 1.00 95.56 277 THR A C 1
ATOM 2017 O O . THR A 1 277 ? -13.278 3.740 32.669 1.00 95.56 277 THR A O 1
ATOM 2020 N N . LEU A 1 278 ? -12.186 2.332 34.036 1.00 96.25 278 LEU A N 1
ATOM 2021 C CA . LEU A 1 278 ? -11.104 2.006 33.119 1.00 96.25 278 LEU A CA 1
ATOM 2022 C C . LEU A 1 278 ? -11.276 0.580 32.604 1.00 96.25 278 LEU A C 1
ATOM 2024 O O . LEU A 1 278 ? -11.472 -0.344 33.395 1.00 96.25 278 LEU A O 1
ATOM 2028 N N . ALA A 1 279 ? -11.169 0.413 31.291 1.00 95.94 279 ALA A N 1
ATOM 2029 C CA . ALA A 1 279 ? -11.135 -0.870 30.608 1.00 95.94 279 ALA A CA 1
ATOM 2030 C C . ALA A 1 279 ? -9.708 -1.165 30.127 1.00 95.94 279 ALA A C 1
ATOM 2032 O O . ALA A 1 279 ? -9.065 -0.322 29.501 1.00 95.94 279 ALA A O 1
ATOM 2033 N N . LEU A 1 280 ? -9.215 -2.364 30.416 1.00 94.94 280 LEU A N 1
ATOM 2034 C CA . LEU A 1 280 ? -7.916 -2.850 29.966 1.00 94.94 280 LEU A CA 1
ATOM 2035 C C . LEU A 1 280 ? -8.087 -3.671 28.688 1.00 94.94 280 LEU A C 1
ATOM 2037 O O . LEU A 1 280 ? -8.881 -4.613 28.663 1.00 94.94 280 LEU A O 1
ATOM 2041 N N . LEU A 1 281 ? -7.323 -3.338 27.653 1.00 94.00 281 LEU A N 1
ATOM 2042 C CA . LEU A 1 281 ? -7.250 -4.087 26.403 1.00 94.00 281 LEU A CA 1
ATOM 2043 C C . LEU A 1 281 ? -5.891 -4.802 26.305 1.00 94.00 281 LEU A C 1
ATOM 2045 O O . LEU A 1 281 ? -4.872 -4.151 26.551 1.00 94.00 281 LEU A O 1
ATOM 2049 N N . PRO A 1 282 ? -5.845 -6.087 25.902 1.00 93.25 282 PRO A N 1
ATOM 2050 C CA . PRO A 1 282 ? -4.615 -6.846 25.690 1.00 93.25 282 PRO A CA 1
ATOM 2051 C C . PRO A 1 282 ? -4.047 -6.532 24.302 1.00 93.25 282 PRO A C 1
ATOM 2053 O O . PRO A 1 282 ? -4.017 -7.382 23.420 1.00 93.25 282 PRO A O 1
ATOM 2056 N N . VAL A 1 283 ? -3.728 -5.265 24.062 1.00 91.56 283 VAL A N 1
ATOM 2057 C CA . VAL A 1 283 ? -3.087 -4.815 22.828 1.00 91.56 283 VAL A CA 1
ATOM 2058 C C . VAL A 1 283 ? -2.106 -3.705 23.158 1.00 91.56 283 VAL A C 1
ATOM 2060 O O . VAL A 1 283 ? -2.464 -2.718 23.808 1.00 91.56 283 VAL A O 1
ATOM 2063 N N . GLY A 1 284 ? -0.867 -3.857 22.715 1.00 90.81 284 GLY A N 1
ATOM 2064 C CA . GLY A 1 284 ? 0.188 -2.890 22.963 1.00 90.81 284 GLY A CA 1
ATOM 2065 C C . GLY A 1 284 ? 1.099 -2.681 21.764 1.00 90.81 284 GLY A C 1
ATOM 2066 O O . GLY A 1 284 ? 0.765 -2.994 20.617 1.00 90.81 284 GLY A O 1
ATOM 2067 N N . TYR A 1 285 ? 2.260 -2.077 22.012 1.00 91.00 285 TYR A N 1
ATOM 2068 C CA . TYR A 1 285 ? 3.195 -1.769 20.932 1.00 91.00 285 TYR A CA 1
ATOM 2069 C C . TYR A 1 285 ? 3.893 -3.001 20.350 1.00 91.00 285 TYR A C 1
ATOM 2071 O O . TYR A 1 285 ? 4.370 -2.908 19.219 1.00 91.00 285 TYR A O 1
ATOM 2079 N N . ALA A 1 286 ? 3.928 -4.134 21.062 1.00 86.44 286 ALA A N 1
ATOM 2080 C CA . ALA A 1 286 ? 4.386 -5.410 20.507 1.00 86.44 286 ALA A CA 1
ATOM 2081 C C . ALA A 1 286 ? 3.442 -5.922 19.403 1.00 86.44 286 ALA A C 1
ATOM 2083 O O . ALA A 1 286 ? 3.900 -6.510 18.427 1.00 86.44 286 ALA A O 1
ATOM 2084 N N . ASP A 1 287 ? 2.151 -5.593 19.499 1.00 86.56 287 ASP A N 1
ATOM 2085 C CA . ASP A 1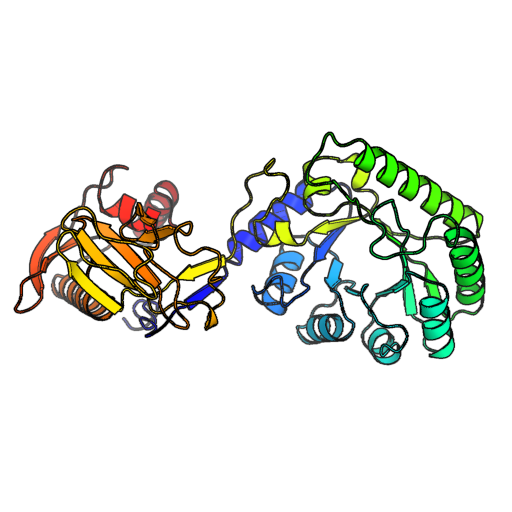 287 ? 1.122 -5.912 18.500 1.00 86.56 287 ASP A CA 1
ATOM 2086 C C . ASP A 1 287 ? 1.006 -4.848 17.388 1.00 86.56 287 ASP A C 1
ATOM 2088 O O . ASP A 1 287 ? 0.164 -4.950 16.496 1.00 86.56 287 ASP A O 1
ATOM 2092 N N . GLY A 1 288 ? 1.826 -3.790 17.443 1.00 84.75 288 GLY A N 1
ATOM 2093 C CA . GLY A 1 288 ? 1.858 -2.708 16.453 1.00 84.75 288 GLY A CA 1
ATOM 2094 C C . GLY A 1 288 ? 1.145 -1.409 16.855 1.00 84.75 288 GLY A C 1
ATOM 2095 O O . GLY A 1 288 ? 1.203 -0.430 16.100 1.00 84.75 288 GLY A O 1
ATOM 2096 N N . LEU A 1 289 ? 0.527 -1.323 18.042 1.00 87.06 289 LEU A N 1
ATOM 2097 C CA . LEU A 1 289 ? -0.035 -0.063 18.549 1.00 87.06 289 LEU A CA 1
ATOM 2098 C C . LEU A 1 289 ? 1.092 0.875 19.005 1.00 87.06 289 LEU A C 1
ATOM 2100 O O . LEU A 1 289 ? 1.618 0.762 20.108 1.00 87.06 289 LEU A O 1
ATOM 2104 N N . ARG A 1 290 ? 1.494 1.821 18.150 1.00 90.00 290 ARG A N 1
ATOM 2105 C CA . ARG A 1 290 ? 2.683 2.658 18.391 1.00 90.00 290 ARG A CA 1
ATOM 2106 C C . ARG A 1 290 ? 2.626 3.374 19.743 1.00 90.00 290 ARG A C 1
ATOM 2108 O O . ARG A 1 290 ? 1.731 4.170 19.998 1.00 90.00 290 ARG A O 1
ATOM 2115 N N . ARG A 1 291 ? 3.668 3.233 20.562 1.00 91.12 291 ARG A N 1
ATOM 2116 C CA . ARG A 1 291 ? 3.753 3.932 21.858 1.00 91.12 291 ARG A CA 1
ATOM 2117 C C . ARG A 1 291 ? 3.628 5.459 21.746 1.00 91.12 291 ARG A C 1
ATOM 2119 O O . ARG A 1 291 ? 3.115 6.097 22.660 1.00 91.12 291 ARG A O 1
ATOM 2126 N N . ALA A 1 292 ? 4.042 6.035 20.616 1.00 92.56 292 ALA A N 1
ATOM 2127 C CA . ALA A 1 292 ? 3.949 7.469 20.333 1.00 92.56 292 ALA A CA 1
ATOM 2128 C C . ALA A 1 292 ? 2.510 8.012 20.239 1.00 92.56 292 ALA A C 1
ATOM 2130 O O . ALA A 1 292 ? 2.328 9.215 20.376 1.00 92.56 292 ALA A O 1
ATOM 2131 N N . VAL A 1 293 ? 1.494 7.159 20.037 1.00 88.12 293 VAL A N 1
ATOM 2132 C CA . VAL A 1 293 ? 0.083 7.597 20.000 1.00 88.12 293 VAL A CA 1
ATOM 2133 C C . VAL A 1 293 ? -0.578 7.630 21.385 1.00 88.12 293 VAL A C 1
ATOM 2135 O O . VAL A 1 293 ? -1.784 7.850 21.493 1.00 88.12 293 VAL A O 1
ATOM 2138 N N . SER A 1 294 ? 0.192 7.414 22.457 1.00 89.31 294 SER A N 1
ATOM 2139 C CA . SER A 1 294 ? -0.299 7.521 23.838 1.00 89.31 294 SER A CA 1
ATOM 2140 C C . SER A 1 294 ? -0.936 8.893 24.086 1.00 89.31 294 SER A C 1
ATOM 2142 O O . SER A 1 294 ? -0.350 9.919 23.745 1.00 89.31 294 SER A O 1
ATOM 2144 N N . GLY A 1 295 ? -2.146 8.912 24.651 1.00 85.38 295 GLY A N 1
ATOM 2145 C CA . GLY A 1 295 ? -2.921 10.137 24.888 1.00 85.38 295 GLY A CA 1
ATOM 2146 C C . GLY A 1 295 ? -3.577 10.765 23.648 1.00 85.38 295 GLY A C 1
ATOM 2147 O O . GLY A 1 295 ? -4.285 11.755 23.790 1.00 85.38 295 GLY A O 1
ATOM 2148 N N . GLN A 1 296 ? -3.369 10.206 22.450 1.00 90.31 296 GLN A N 1
ATOM 2149 C CA . GLN A 1 296 ? -4.004 10.661 21.200 1.00 90.31 296 GLN A CA 1
ATOM 2150 C C . GLN A 1 296 ? -4.869 9.577 20.547 1.00 90.31 296 GLN A C 1
ATOM 2152 O O . GLN A 1 296 ? -5.763 9.880 19.761 1.00 90.31 296 GLN A O 1
ATOM 2157 N N . ALA A 1 297 ? -4.582 8.307 20.834 1.00 90.81 297 ALA A N 1
ATOM 2158 C CA . ALA A 1 297 ? -5.312 7.186 20.272 1.00 90.81 297 ALA A CA 1
ATOM 2159 C C . ALA A 1 297 ? -6.731 7.083 20.840 1.00 90.81 297 ALA A C 1
ATOM 2161 O O . ALA A 1 297 ? -6.975 7.321 22.023 1.00 90.81 297 ALA A O 1
ATOM 2162 N N . GLU A 1 298 ? -7.647 6.626 19.994 1.00 92.88 298 GLU A N 1
ATOM 2163 C CA . GLU A 1 298 ? -9.001 6.259 20.382 1.00 92.88 298 GLU A CA 1
ATOM 2164 C C . GLU A 1 298 ? -9.319 4.839 19.924 1.00 92.88 298 GLU A C 1
ATOM 2166 O O . GLU A 1 298 ? -8.845 4.386 18.879 1.00 92.88 298 GLU A O 1
ATOM 2171 N N . VAL A 1 299 ? -10.198 4.168 20.661 1.00 91.81 299 VAL A N 1
ATOM 2172 C CA . VAL A 1 299 ? -10.791 2.886 20.271 1.00 91.81 299 VAL A CA 1
ATOM 2173 C C . VAL A 1 299 ? -12.306 3.010 20.166 1.00 91.81 299 VAL A C 1
ATOM 2175 O O . VAL A 1 299 ? -12.921 3.825 20.851 1.00 91.81 299 VAL A O 1
ATOM 2178 N N . LEU A 1 300 ? -12.934 2.185 19.328 1.00 89.94 300 LEU A N 1
ATOM 2179 C CA . LEU A 1 300 ? -14.386 2.024 19.338 1.00 89.94 300 LEU A CA 1
ATOM 2180 C C . LEU A 1 300 ? -14.756 0.964 20.384 1.00 89.94 300 LEU A C 1
ATOM 2182 O O . LEU A 1 300 ? -14.529 -0.222 20.160 1.00 89.94 300 LEU A O 1
ATOM 2186 N N . LEU A 1 301 ? -15.336 1.385 21.506 1.00 86.69 301 LEU A N 1
ATOM 2187 C CA . LEU A 1 301 ? -15.761 0.505 22.596 1.00 86.69 301 LEU A CA 1
ATOM 2188 C C . LEU A 1 301 ? -17.154 0.925 23.080 1.00 86.69 301 LEU A C 1
ATOM 2190 O O . LEU A 1 301 ? -17.433 2.115 23.223 1.00 86.69 301 LEU A O 1
ATOM 2194 N N . ALA A 1 302 ? -18.046 -0.052 23.274 1.00 80.31 302 ALA A N 1
ATOM 2195 C CA . ALA A 1 302 ? -19.460 0.184 23.593 1.00 80.31 302 ALA A CA 1
ATOM 2196 C C . ALA A 1 302 ? -20.154 1.157 22.606 1.00 80.31 302 ALA A C 1
ATOM 2198 O O . ALA A 1 302 ? -20.914 2.041 22.991 1.00 80.31 302 ALA A O 1
ATOM 2199 N N . GLY A 1 303 ? -19.850 1.031 21.307 1.00 78.00 303 GLY A N 1
ATOM 2200 C CA . GLY A 1 303 ? -20.446 1.856 20.247 1.00 78.00 303 GLY A CA 1
ATOM 2201 C C . GLY A 1 303 ? -19.970 3.314 20.208 1.00 78.00 303 GLY A C 1
ATOM 2202 O O . GLY A 1 303 ? -20.495 4.100 19.421 1.00 78.00 303 GLY A O 1
ATOM 2203 N N . ARG A 1 304 ? -18.979 3.692 21.026 1.00 82.44 304 ARG A N 1
ATOM 2204 C CA . ARG A 1 304 ? -18.456 5.061 21.121 1.00 82.44 304 ARG A CA 1
ATOM 2205 C C . ARG A 1 304 ? -16.943 5.081 20.951 1.00 82.44 304 ARG A C 1
ATOM 2207 O O . ARG A 1 304 ? -16.259 4.131 21.323 1.00 82.44 304 ARG A O 1
ATOM 2214 N N . ARG A 1 305 ? -16.418 6.171 20.388 1.00 89.31 305 ARG A N 1
ATOM 2215 C CA . ARG A 1 305 ? -14.975 6.439 20.400 1.00 89.31 305 ARG A CA 1
ATOM 2216 C C . ARG A 1 305 ? -14.558 6.813 21.817 1.00 89.31 305 ARG A C 1
ATOM 2218 O O . ARG A 1 305 ? -15.204 7.652 22.445 1.00 89.31 305 ARG A O 1
ATOM 2225 N N . ARG A 1 306 ? -13.542 6.125 22.329 1.00 92.56 306 ARG A N 1
ATOM 2226 C CA . ARG A 1 306 ? -13.038 6.244 23.695 1.00 92.56 306 ARG A CA 1
ATOM 2227 C C . ARG A 1 306 ? -11.537 6.491 23.671 1.00 92.56 306 ARG A C 1
ATOM 2229 O O . ARG A 1 306 ? -10.847 5.781 22.937 1.00 92.56 306 ARG A O 1
ATOM 2236 N N . PRO A 1 307 ? -11.030 7.447 24.460 1.00 92.19 307 PRO A N 1
ATOM 2237 C CA . PRO A 1 307 ? -9.609 7.737 24.489 1.00 92.19 307 PRO A CA 1
ATOM 2238 C C . PRO A 1 307 ? -8.838 6.592 25.147 1.00 92.19 307 PRO A C 1
ATOM 2240 O O . PRO A 1 307 ? -9.261 6.033 26.164 1.00 92.19 307 PRO A O 1
ATOM 2243 N N . VAL A 1 308 ? -7.675 6.281 24.583 1.00 94.56 308 VAL A N 1
ATOM 2244 C CA . VAL A 1 308 ? -6.639 5.516 25.273 1.00 94.56 308 VAL A CA 1
ATOM 2245 C C . VAL A 1 308 ? -5.958 6.459 26.263 1.00 94.56 308 VAL A C 1
ATOM 2247 O O . VAL A 1 308 ? -5.408 7.490 25.873 1.00 94.56 308 VAL A O 1
ATOM 2250 N N . VAL A 1 309 ? -6.005 6.112 27.545 1.00 95.50 309 VAL A N 1
ATOM 2251 C CA . VAL A 1 309 ? -5.500 6.937 28.645 1.00 95.50 309 VAL A CA 1
ATOM 2252 C C . VAL A 1 309 ? -4.196 6.381 29.209 1.00 95.50 309 VAL A C 1
ATOM 2254 O O . VAL A 1 309 ? -4.026 5.175 29.392 1.00 95.50 309 VAL A O 1
ATOM 2257 N N . GLY A 1 310 ? -3.263 7.285 29.503 1.00 94.00 310 GLY A N 1
ATOM 2258 C CA . GLY A 1 310 ? -1.902 6.936 29.903 1.00 94.00 310 GLY A CA 1
ATOM 2259 C C . GLY A 1 310 ? -1.050 6.400 28.746 1.00 94.00 310 GLY A C 1
ATOM 2260 O O . GLY A 1 310 ? -1.402 6.499 27.568 1.00 94.00 310 GLY A O 1
ATOM 2261 N N . MET A 1 311 ? 0.114 5.850 29.093 1.00 94.25 311 MET A N 1
ATOM 2262 C CA . MET A 1 311 ? 1.051 5.300 28.112 1.00 94.25 311 MET A CA 1
ATOM 2263 C C . MET A 1 311 ? 0.624 3.910 27.635 1.00 94.25 311 MET A C 1
ATOM 2265 O O . MET A 1 311 ? 0.415 3.010 28.451 1.00 94.25 311 MET A O 1
ATOM 2269 N N . VAL A 1 312 ? 0.621 3.708 26.314 1.00 94.00 312 VAL A N 1
ATOM 2270 C CA . VAL A 1 312 ? 0.544 2.372 25.706 1.00 94.00 312 VAL A CA 1
ATOM 2271 C C . VAL A 1 312 ? 1.743 1.546 26.186 1.00 94.00 312 VAL A C 1
ATOM 2273 O O . VAL A 1 312 ? 2.900 1.977 26.089 1.00 94.00 312 VAL A O 1
ATOM 2276 N N . SER A 1 313 ? 1.455 0.370 26.739 1.00 93.25 313 SER A N 1
ATOM 2277 C CA . SER A 1 313 ? 2.447 -0.580 27.252 1.00 93.25 313 SER A CA 1
ATOM 2278 C C . SER A 1 313 ? 2.796 -1.626 26.185 1.00 93.25 313 SER A C 1
ATOM 2280 O O . SER A 1 313 ? 2.272 -1.568 25.073 1.00 93.25 313 SER A O 1
ATOM 2282 N N . MET A 1 314 ? 3.709 -2.555 26.495 1.00 92.62 314 MET A N 1
ATOM 2283 C CA . MET A 1 314 ? 4.164 -3.572 25.531 1.00 92.62 314 MET A CA 1
ATOM 2284 C C . MET A 1 314 ? 3.003 -4.415 25.008 1.00 92.62 314 MET A C 1
ATOM 2286 O O . MET A 1 314 ? 2.836 -4.500 23.796 1.00 92.62 314 MET A O 1
ATOM 2290 N N . ASP A 1 315 ? 2.160 -4.896 25.923 1.00 91.94 315 ASP A N 1
ATOM 2291 C CA . ASP A 1 315 ? 1.098 -5.870 25.632 1.00 91.94 315 ASP A CA 1
ATOM 2292 C C . ASP A 1 315 ? -0.311 -5.349 25.965 1.00 91.94 315 ASP A C 1
ATOM 2294 O O . ASP A 1 315 ? -1.293 -6.084 25.891 1.00 91.94 315 ASP A O 1
ATOM 2298 N N . GLN A 1 316 ? -0.434 -4.092 26.413 1.00 92.94 316 GLN A N 1
ATOM 2299 C CA . GLN A 1 316 ? -1.704 -3.577 26.930 1.00 92.94 316 GLN A CA 1
ATOM 2300 C C . GLN A 1 316 ? -1.900 -2.068 26.760 1.00 92.94 316 GLN A C 1
ATOM 2302 O O . GLN A 1 316 ? -0.953 -1.272 26.804 1.00 92.94 316 GLN A O 1
ATOM 2307 N N . ALA A 1 317 ? -3.170 -1.681 26.665 1.00 94.81 317 ALA A N 1
ATOM 2308 C CA . ALA A 1 317 ? -3.637 -0.304 26.618 1.00 94.81 317 ALA A CA 1
ATOM 2309 C C . ALA A 1 317 ? -4.841 -0.120 27.552 1.00 94.81 317 ALA A C 1
ATOM 2311 O O . ALA A 1 317 ? -5.660 -1.024 27.717 1.00 94.81 317 ALA A O 1
ATOM 2312 N N . VAL A 1 318 ? -4.951 1.059 28.165 1.00 96.12 318 VAL A N 1
ATOM 2313 C CA . VAL A 1 318 ? -6.052 1.403 29.075 1.00 96.12 318 VAL A CA 1
ATOM 2314 C C . VAL A 1 318 ? -6.970 2.402 28.391 1.00 96.12 318 VAL A C 1
ATOM 2316 O O . VAL A 1 318 ? -6.505 3.345 27.759 1.00 96.12 318 VAL A O 1
ATOM 2319 N N . VAL A 1 319 ? -8.274 2.202 28.522 1.00 95.69 319 VAL A N 1
ATOM 2320 C CA . VAL A 1 319 ? -9.311 3.020 27.895 1.00 95.69 319 VAL A CA 1
ATOM 2321 C C . VAL A 1 319 ? -10.240 3.544 28.976 1.00 95.69 319 VAL A C 1
ATOM 2323 O O . VAL A 1 319 ? -10.706 2.774 29.814 1.00 95.69 319 VAL A O 1
ATOM 2326 N N . ASP A 1 320 ? -10.534 4.840 28.952 1.00 94.81 320 ASP A N 1
ATOM 2327 C CA . ASP A 1 320 ? -11.539 5.423 29.840 1.00 94.81 320 ASP A CA 1
ATOM 2328 C C . ASP A 1 320 ? -12.934 5.276 29.217 1.00 94.81 320 ASP A C 1
ATOM 2330 O O . ASP A 1 320 ? -13.220 5.801 28.133 1.00 94.81 320 ASP A O 1
ATOM 2334 N N . VAL A 1 321 ? -13.813 4.539 29.898 1.00 94.12 321 VAL A N 1
ATOM 2335 C CA . VAL A 1 321 ? -15.183 4.268 29.444 1.00 94.12 321 VAL A CA 1
ATOM 2336 C C . VAL A 1 321 ? -16.233 5.076 30.206 1.00 94.12 321 VAL A C 1
ATOM 2338 O O . VAL A 1 321 ? -17.411 5.040 29.847 1.00 94.12 321 VAL A O 1
ATOM 2341 N N . GLY A 1 322 ? -15.838 5.903 31.176 1.00 91.56 322 GLY A N 1
ATOM 2342 C CA . GLY A 1 322 ? -16.781 6.702 31.954 1.00 91.56 322 GLY A CA 1
ATOM 2343 C C . GLY A 1 322 ? -17.693 5.830 32.815 1.00 91.56 322 GLY A C 1
ATOM 2344 O O . GLY A 1 322 ? -17.244 4.917 33.506 1.00 91.56 322 GLY A O 1
ATOM 2345 N N . ASP A 1 323 ? -18.992 6.108 32.755 1.00 88.50 323 ASP A N 1
ATOM 2346 C CA . ASP A 1 323 ? -20.028 5.339 33.456 1.00 88.50 323 ASP A CA 1
ATOM 2347 C C . ASP A 1 323 ? -20.728 4.320 32.541 1.00 88.50 323 ASP A C 1
ATOM 2349 O O . ASP A 1 323 ? -21.712 3.703 32.943 1.00 88.50 323 ASP A O 1
ATOM 2353 N N . ASP A 1 324 ? -20.248 4.140 31.303 1.00 83.75 324 ASP A N 1
ATOM 2354 C CA . ASP A 1 324 ? -20.853 3.173 30.392 1.00 83.75 324 ASP A CA 1
ATOM 2355 C C . ASP A 1 324 ? -20.605 1.740 30.897 1.00 83.75 324 ASP A C 1
ATOM 2357 O O . ASP A 1 324 ? -19.484 1.408 31.301 1.00 83.75 324 ASP A O 1
ATOM 2361 N N . PRO A 1 325 ? -21.626 0.866 30.836 1.00 77.31 325 PRO A N 1
ATOM 2362 C CA . PRO A 1 325 ? -21.488 -0.516 31.254 1.00 77.31 325 PRO A CA 1
ATOM 2363 C C . PRO A 1 325 ? -20.587 -1.259 30.266 1.00 77.31 325 PRO A C 1
ATOM 2365 O O . PRO A 1 325 ? -20.932 -1.462 29.100 1.00 77.31 325 PRO A O 1
ATOM 2368 N N . VAL A 1 326 ? -19.421 -1.674 30.747 1.00 83.31 326 VAL A N 1
ATOM 2369 C CA . VAL A 1 326 ? -18.484 -2.527 30.018 1.00 83.31 326 VAL A CA 1
ATOM 2370 C C . VAL A 1 326 ? -18.192 -3.731 30.893 1.00 83.31 326 VAL A C 1
ATOM 2372 O O . VAL A 1 326 ? -17.892 -3.585 32.075 1.00 83.31 326 VAL A O 1
ATOM 2375 N N . VAL A 1 327 ? -18.282 -4.919 30.304 1.00 80.75 327 VAL A N 1
ATOM 2376 C CA . VAL A 1 327 ? -17.906 -6.180 30.946 1.00 80.75 327 VAL A CA 1
ATOM 2377 C C . VAL A 1 327 ? -16.668 -6.748 30.258 1.00 80.75 327 VAL A C 1
ATOM 2379 O O . VAL A 1 327 ? -16.479 -6.492 29.060 1.00 80.75 327 VAL A O 1
ATOM 2382 N N . PRO A 1 328 ? -15.812 -7.500 30.966 1.00 82.31 328 PRO A N 1
ATOM 2383 C CA . PRO A 1 328 ? -14.704 -8.169 30.310 1.00 82.31 328 PRO A CA 1
ATOM 2384 C C . PRO A 1 328 ? -15.193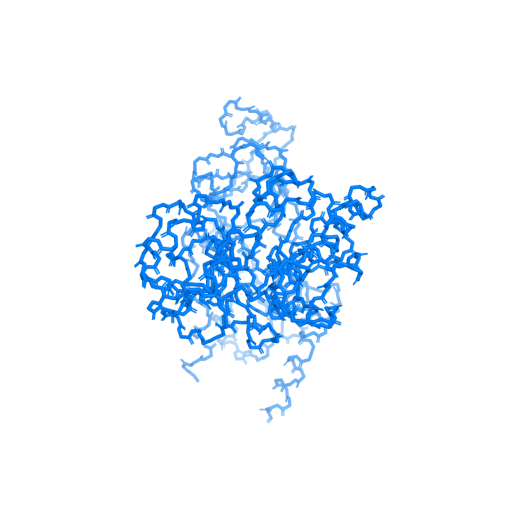 -9.244 29.318 1.00 82.31 328 PRO A C 1
ATOM 2386 O O . PRO A 1 328 ? -16.354 -9.659 29.295 1.00 82.31 328 PRO A O 1
ATOM 2389 N N . GLY A 1 329 ? -14.325 -9.620 28.381 1.00 76.38 329 GLY A N 1
ATOM 2390 C CA . GLY A 1 329 ? -14.674 -10.399 27.195 1.00 76.38 329 GLY A CA 1
ATOM 2391 C C . GLY A 1 329 ? -15.053 -11.844 27.505 1.00 76.38 329 GLY A C 1
ATOM 2392 O O . GLY A 1 329 ? -15.857 -12.431 26.782 1.00 76.38 329 GLY A O 1
ATOM 2393 N N . VAL A 1 330 ? -14.515 -12.408 28.589 1.00 63.66 330 VAL A N 1
ATOM 2394 C CA . VAL A 1 330 ? -14.880 -13.749 29.066 1.00 63.66 330 VAL A CA 1
ATOM 2395 C C . VAL A 1 330 ? -16.333 -13.748 29.541 1.00 63.66 330 VAL A C 1
ATOM 2397 O O . VAL A 1 330 ? -17.121 -14.606 29.144 1.00 63.66 330 VAL A O 1
ATOM 2400 N N . GLU A 1 331 ? -16.715 -12.730 30.303 1.00 70.00 331 GLU A N 1
ATOM 2401 C CA . GLU A 1 331 ? -18.068 -12.478 30.780 1.00 70.00 331 GLU A CA 1
ATOM 2402 C C . GLU A 1 331 ? -19.012 -12.187 29.610 1.00 70.00 331 GLU A C 1
ATOM 2404 O O . GLU A 1 331 ? -20.080 -12.788 29.523 1.00 70.00 331 GLU A O 1
ATOM 2409 N N . ALA A 1 332 ? -18.600 -11.352 28.649 1.00 71.88 332 ALA A N 1
ATOM 2410 C CA . ALA A 1 332 ? -19.378 -11.087 27.437 1.00 71.88 332 ALA A CA 1
ATOM 2411 C C . ALA A 1 332 ? -19.653 -12.367 26.627 1.00 71.88 332 ALA A C 1
ATOM 2413 O O . ALA A 1 332 ? -20.755 -12.550 26.094 1.00 71.88 332 ALA A O 1
ATOM 2414 N N . LYS A 1 333 ? -18.673 -13.280 26.550 1.00 72.75 333 LYS A N 1
ATOM 2415 C CA . LYS A 1 333 ? -18.852 -14.586 25.910 1.00 72.75 333 LYS A CA 1
ATOM 2416 C C . LYS A 1 333 ? -19.837 -15.453 26.683 1.00 72.75 333 LYS A C 1
ATOM 2418 O O . LYS A 1 333 ? -20.766 -15.982 26.084 1.00 72.75 333 LYS A O 1
ATOM 2423 N N . ALA A 1 334 ? -19.644 -15.594 27.993 1.00 75.94 334 ALA A N 1
ATOM 2424 C CA . ALA A 1 334 ? -20.516 -16.400 28.841 1.00 75.94 334 ALA A CA 1
ATOM 2425 C C . ALA A 1 334 ? -21.971 -15.907 28.783 1.00 75.94 334 ALA A C 1
ATOM 2427 O O . ALA A 1 334 ? -22.893 -16.720 28.689 1.00 75.94 334 ALA A O 1
ATOM 2428 N N . LEU A 1 335 ? -22.162 -14.585 28.748 1.00 79.81 335 LEU A N 1
ATOM 2429 C CA . LEU A 1 335 ? -23.453 -13.938 28.556 1.00 79.81 335 LEU A CA 1
ATOM 2430 C C . LEU A 1 335 ? -24.057 -14.254 27.183 1.00 79.81 335 LEU A C 1
ATOM 2432 O O . LEU A 1 335 ? -25.227 -14.612 27.099 1.00 79.81 335 LEU A O 1
ATOM 2436 N N . SER A 1 336 ? -23.262 -14.178 26.113 1.00 80.50 336 SER A N 1
ATOM 2437 C CA . SER A 1 336 ? -23.713 -14.521 24.756 1.00 80.50 336 SER A CA 1
ATOM 2438 C C . SER A 1 336 ? -24.108 -15.998 24.638 1.00 80.50 336 SER A C 1
ATOM 2440 O O . SER A 1 336 ? -25.146 -16.317 24.062 1.00 80.50 336 SER A O 1
ATOM 2442 N N . ASP A 1 337 ? -23.325 -16.904 25.231 1.00 83.25 337 ASP A N 1
ATOM 2443 C CA . ASP A 1 337 ? -23.631 -18.336 25.266 1.00 83.25 337 ASP A CA 1
ATOM 2444 C C . ASP A 1 337 ? -24.913 -18.605 26.078 1.00 83.25 337 ASP A C 1
ATOM 2446 O O . ASP A 1 337 ? -25.735 -19.437 25.694 1.00 83.25 337 ASP A O 1
ATOM 2450 N N . ALA A 1 338 ? -25.112 -17.900 27.199 1.00 84.50 338 ALA A N 1
ATOM 2451 C CA . ALA A 1 338 ? -26.340 -17.982 27.988 1.00 84.50 338 ALA A CA 1
ATOM 2452 C C . ALA A 1 338 ? -27.551 -17.451 27.211 1.00 84.50 338 ALA A C 1
ATOM 2454 O O . ALA A 1 338 ? -28.593 -18.106 27.197 1.00 84.50 338 ALA A O 1
ATOM 2455 N N . ALA A 1 339 ? -27.402 -16.317 26.521 1.00 87.50 339 ALA A N 1
ATOM 2456 C CA . ALA A 1 339 ? -28.433 -15.737 25.671 1.00 87.50 339 ALA A CA 1
ATOM 2457 C C . ALA A 1 339 ? -28.870 -16.714 24.575 1.00 87.50 339 ALA A C 1
ATOM 2459 O O . ALA A 1 339 ? -30.066 -16.925 24.383 1.00 87.50 339 ALA A O 1
ATOM 2460 N N . LEU A 1 340 ? -27.909 -17.360 23.907 1.00 87.44 340 LEU A N 1
ATOM 2461 C CA . LEU A 1 340 ? -28.193 -18.346 22.868 1.00 87.44 340 LEU A CA 1
ATOM 2462 C C . LEU A 1 340 ? -28.908 -19.580 23.434 1.00 87.44 340 LEU A C 1
ATOM 2464 O O . LEU A 1 340 ? -29.901 -20.016 22.862 1.00 87.44 340 LEU A O 1
ATOM 2468 N N . ARG A 1 341 ? -28.472 -20.098 24.591 1.00 88.31 341 ARG A N 1
ATOM 2469 C CA . ARG A 1 341 ? -29.161 -21.219 25.254 1.00 88.31 341 ARG A CA 1
ATOM 2470 C C . ARG A 1 341 ? -30.601 -20.877 25.624 1.00 88.31 341 ARG A C 1
ATOM 2472 O O . ARG A 1 341 ? -31.481 -21.704 25.419 1.00 88.31 341 ARG A O 1
ATOM 2479 N N . VAL A 1 342 ? -30.853 -19.679 26.156 1.00 91.12 342 VAL A N 1
ATOM 2480 C CA . VAL A 1 342 ? -32.215 -19.215 26.473 1.00 91.12 342 VAL A CA 1
ATOM 2481 C C . VAL A 1 342 ? -33.048 -19.092 25.197 1.00 91.12 342 VAL A C 1
ATOM 2483 O O . VAL A 1 342 ? -34.169 -19.591 25.151 1.00 91.12 342 VAL A O 1
ATOM 2486 N N . TYR A 1 343 ? -32.488 -18.482 24.152 1.00 90.38 343 TYR A N 1
ATOM 2487 C CA . TYR A 1 343 ? -33.132 -18.337 22.849 1.00 90.38 343 TYR A CA 1
ATOM 2488 C C . TYR A 1 343 ? -33.556 -19.694 22.265 1.00 90.38 343 TYR A C 1
ATOM 2490 O O . TYR A 1 343 ? -34.697 -19.862 21.833 1.00 90.38 343 TYR A O 1
ATOM 2498 N N . GLU A 1 344 ? -32.658 -20.680 22.292 1.00 90.69 344 GLU A N 1
ATOM 2499 C CA . GLU A 1 344 ? -32.929 -22.040 21.823 1.00 90.69 344 GLU A CA 1
ATOM 2500 C C . GLU A 1 344 ? -33.950 -22.763 22.712 1.00 90.69 344 GLU A C 1
ATOM 2502 O O . GLU A 1 344 ? -34.892 -23.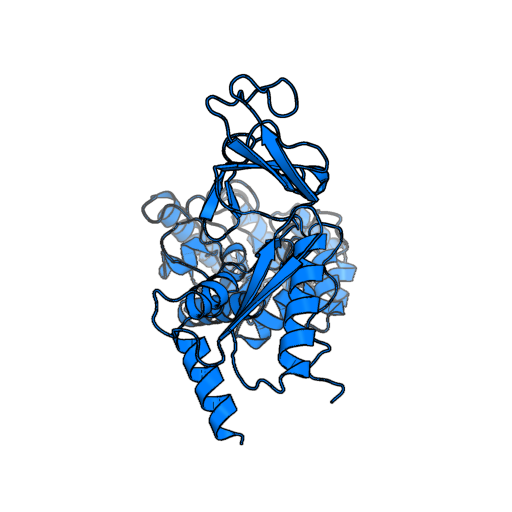363 22.194 1.00 90.69 344 GLU A O 1
ATOM 2507 N N . ALA A 1 345 ? -33.809 -22.675 24.039 1.00 90.31 345 ALA A N 1
ATOM 2508 C CA . ALA A 1 345 ? -34.696 -23.337 24.996 1.00 90.31 345 ALA A CA 1
ATOM 2509 C C . ALA A 1 345 ? -36.141 -22.822 24.926 1.00 90.31 345 ALA A C 1
ATOM 2511 O O . ALA A 1 345 ? -37.080 -23.597 25.098 1.00 90.31 345 ALA A O 1
ATOM 2512 N N . LEU A 1 346 ? -36.327 -21.532 24.639 1.00 92.19 346 LEU A N 1
ATOM 2513 C CA . LEU A 1 346 ? -37.644 -20.923 24.441 1.00 92.19 346 LEU A CA 1
ATOM 2514 C C . LEU A 1 346 ? -38.201 -21.135 23.025 1.00 92.19 346 LEU A C 1
ATOM 2516 O O . LEU A 1 346 ? -39.301 -20.675 22.722 1.00 92.19 346 LEU A O 1
ATOM 2520 N N . GLY A 1 347 ? -37.461 -21.817 22.144 1.00 90.38 347 GLY A N 1
ATOM 2521 C CA . GLY A 1 347 ? -37.878 -22.059 20.765 1.00 90.38 347 GLY A CA 1
ATOM 2522 C C . GLY A 1 347 ? -37.990 -20.779 19.935 1.00 90.38 347 GLY A C 1
ATOM 2523 O O . GLY A 1 347 ? -38.759 -20.748 18.969 1.00 90.38 347 GLY A O 1
ATOM 2524 N N . CYS A 1 348 ? -37.253 -19.726 20.307 1.00 87.31 348 CYS A N 1
ATOM 2525 C CA . CYS A 1 348 ? -37.243 -18.469 19.576 1.00 87.31 348 CYS A CA 1
ATOM 2526 C C . CYS A 1 348 ? -36.751 -18.681 18.135 1.00 87.31 348 CYS A C 1
ATOM 2528 O O . CYS A 1 348 ? -35.944 -19.565 17.833 1.00 87.31 348 CYS A O 1
ATOM 2530 N N . ARG A 1 349 ? -37.264 -17.860 17.217 1.00 80.38 349 ARG A N 1
ATOM 2531 C CA . ARG A 1 349 ? -36.919 -17.884 15.791 1.00 80.38 349 ARG A CA 1
ATOM 2532 C C . ARG A 1 349 ? -36.648 -16.464 15.301 1.00 80.38 349 ARG A C 1
ATOM 2534 O O . ARG A 1 349 ? -37.113 -15.504 15.906 1.00 80.38 349 ARG A O 1
ATOM 2541 N N . ASP A 1 350 ? -35.886 -16.359 14.211 1.00 81.38 350 ASP A N 1
ATOM 2542 C CA . ASP A 1 350 ? -35.403 -15.094 13.640 1.00 81.38 350 ASP A CA 1
ATOM 2543 C C . ASP A 1 350 ? -34.521 -14.269 14.573 1.00 81.38 350 ASP A C 1
ATOM 2545 O O . ASP A 1 350 ? -33.316 -14.492 14.669 1.00 81.38 350 ASP A O 1
ATOM 2549 N N . ILE A 1 351 ? -35.134 -13.265 15.189 1.00 82.62 351 ILE A N 1
ATOM 2550 C CA . ILE A 1 351 ? -34.514 -12.243 15.999 1.00 82.62 351 ILE A CA 1
ATOM 2551 C C . ILE A 1 351 ? -35.325 -12.177 17.280 1.00 82.62 351 ILE A C 1
ATOM 2553 O O . ILE A 1 351 ? -36.520 -11.896 17.267 1.00 82.62 351 ILE A O 1
ATOM 2557 N N . ALA A 1 352 ? -34.632 -12.361 18.392 1.00 86.88 352 ALA A N 1
ATOM 2558 C CA . ALA A 1 352 ? -35.111 -11.968 19.698 1.00 86.88 352 ALA A CA 1
ATOM 2559 C C . ALA A 1 352 ? -33.964 -11.268 20.422 1.00 86.88 352 ALA A C 1
ATOM 2561 O O . ALA A 1 352 ? -32.787 -11.538 20.166 1.00 86.88 352 ALA A O 1
ATOM 2562 N N . ARG A 1 353 ? -34.313 -10.358 21.322 1.00 88.00 353 ARG A N 1
ATOM 2563 C CA . ARG A 1 353 ? -33.370 -9.778 22.273 1.00 88.00 353 ARG A CA 1
ATOM 2564 C C . ARG A 1 353 ? -33.526 -10.528 23.591 1.00 88.00 353 ARG A C 1
ATOM 2566 O O . ARG A 1 353 ? -34.639 -10.636 24.091 1.00 88.00 353 ARG A O 1
ATOM 2573 N N . VAL A 1 354 ? -32.429 -11.056 24.119 1.00 88.56 354 VAL A N 1
ATOM 2574 C CA . VAL A 1 354 ? -32.389 -11.712 25.429 1.00 88.56 354 VAL A CA 1
ATOM 2575 C C . VAL A 1 354 ? -31.606 -10.795 26.355 1.00 88.56 354 VAL A C 1
ATOM 2577 O O . VAL A 1 354 ? -30.411 -10.585 26.145 1.00 88.56 354 VAL A O 1
ATOM 2580 N N . ASP A 1 355 ? -32.286 -10.219 27.336 1.00 86.31 355 ASP A N 1
ATOM 2581 C CA . ASP A 1 355 ? -31.713 -9.246 28.257 1.00 86.31 355 ASP A CA 1
ATOM 2582 C C . ASP A 1 355 ? -31.386 -9.914 29.593 1.00 86.31 355 ASP A C 1
ATOM 2584 O O . ASP A 1 355 ? -32.158 -10.721 30.110 1.00 86.31 355 ASP A O 1
ATOM 2588 N N . PHE A 1 356 ? -30.254 -9.541 30.183 1.00 86.31 356 PHE A N 1
ATOM 2589 C CA . PHE A 1 356 ? -29.819 -10.024 31.490 1.00 86.31 356 PHE A CA 1
ATOM 2590 C C . PHE A 1 356 ? -29.501 -8.846 32.406 1.00 86.31 356 PHE A C 1
ATOM 2592 O O . PHE A 1 356 ? -28.995 -7.817 31.955 1.00 86.31 356 PHE A O 1
ATOM 2599 N N . PHE A 1 357 ? -29.730 -9.027 33.701 1.00 82.56 357 PHE A N 1
ATOM 2600 C CA . PHE A 1 357 ? -29.087 -8.229 34.733 1.00 82.56 357 PHE A CA 1
ATOM 2601 C C . PHE A 1 357 ? -27.702 -8.797 35.030 1.00 82.56 357 PHE A C 1
ATOM 2603 O O . PHE A 1 357 ? -27.534 -10.010 35.170 1.00 82.56 357 PHE A O 1
ATOM 2610 N N . LEU A 1 358 ? -26.720 -7.906 35.143 1.00 76.44 358 LEU A N 1
ATOM 2611 C CA . LEU A 1 358 ? -25.407 -8.228 35.684 1.00 76.44 358 LEU A CA 1
ATOM 2612 C C . LEU A 1 358 ? -25.434 -7.973 37.192 1.00 76.44 358 LEU A C 1
ATOM 2614 O O . LEU A 1 358 ? -25.687 -6.844 37.611 1.00 76.44 358 LEU A O 1
ATOM 2618 N N . THR A 1 359 ? -25.185 -9.009 37.986 1.00 76.69 359 THR A N 1
ATOM 2619 C CA . THR A 1 359 ? -25.065 -8.931 39.446 1.00 76.69 359 THR A CA 1
ATOM 2620 C C . THR A 1 359 ? -23.681 -9.410 39.882 1.00 76.69 359 THR A C 1
ATOM 2622 O O . THR A 1 359 ? -22.946 -10.012 39.096 1.00 76.69 359 THR A O 1
ATOM 2625 N N . ASP A 1 360 ? -23.332 -9.183 41.148 1.00 64.50 360 ASP A N 1
ATOM 2626 C CA . ASP A 1 360 ? -22.072 -9.670 41.728 1.00 64.50 360 ASP A CA 1
ATOM 2627 C C . ASP A 1 360 ? -21.987 -11.212 41.752 1.00 64.50 360 ASP A C 1
ATOM 2629 O O . ASP A 1 360 ? -20.898 -11.780 41.808 1.00 64.50 360 ASP A O 1
ATOM 2633 N N . GLU A 1 361 ? -23.133 -11.895 41.672 1.00 73.56 361 GLU A N 1
ATOM 2634 C CA . GLU A 1 361 ? -23.249 -13.360 41.676 1.00 73.56 361 GLU A CA 1
ATOM 2635 C C . GLU A 1 361 ? -23.325 -13.964 40.259 1.00 73.56 361 GLU A C 1
ATOM 2637 O O . GLU A 1 361 ? -23.326 -15.186 40.105 1.00 73.56 361 GLU A O 1
ATOM 2642 N N . GLY A 1 362 ? -23.376 -13.131 39.211 1.00 71.94 362 GLY A N 1
ATOM 2643 C CA . GLY A 1 362 ? -23.402 -13.561 37.813 1.00 71.94 362 GLY A CA 1
ATOM 2644 C C . GLY A 1 362 ? -24.500 -12.898 36.978 1.00 71.94 362 GLY A C 1
ATOM 2645 O O . GLY A 1 362 ? -24.904 -11.763 37.217 1.00 71.94 362 GLY A O 1
ATOM 2646 N N . PHE A 1 363 ? -24.965 -13.597 35.939 1.00 82.56 363 PHE A N 1
ATOM 2647 C CA . PHE A 1 363 ? -26.000 -13.086 35.034 1.00 82.56 363 PHE A CA 1
ATOM 2648 C C . PHE A 1 363 ? -27.369 -13.656 35.398 1.00 82.56 363 PHE A C 1
ATOM 2650 O O . PHE A 1 363 ? -27.547 -14.875 35.437 1.00 82.56 363 PHE A O 1
ATOM 2657 N N . VAL A 1 364 ? -28.355 -12.782 35.584 1.00 87.19 364 VAL A N 1
ATOM 2658 C CA . VAL A 1 364 ? -29.754 -13.160 35.826 1.00 87.19 364 VAL A CA 1
ATOM 2659 C C . VAL A 1 364 ? -30.576 -12.792 34.597 1.00 87.19 364 VAL A C 1
ATOM 2661 O O . VAL A 1 364 ? -30.536 -11.646 34.158 1.00 87.19 364 VAL A O 1
ATOM 2664 N N . LEU A 1 365 ? -31.310 -13.748 34.019 1.00 90.12 365 LEU A N 1
ATOM 2665 C CA . LEU A 1 365 ? -32.205 -13.471 32.891 1.00 90.12 365 LEU A CA 1
ATOM 2666 C C . LEU A 1 365 ? -33.265 -12.446 33.321 1.00 90.12 365 LEU A C 1
ATOM 2668 O O . LEU A 1 365 ? -33.983 -12.681 34.290 1.00 90.12 365 LEU A O 1
ATOM 2672 N N . ASN A 1 366 ? -33.355 -11.329 32.601 1.00 90.62 366 ASN A N 1
ATOM 2673 C CA . ASN A 1 366 ? -34.353 -10.290 32.838 1.00 90.62 366 ASN A CA 1
ATOM 2674 C C . ASN A 1 366 ? -35.596 -10.531 31.973 1.00 90.62 366 ASN A C 1
ATOM 2676 O O . ASN A 1 366 ? -36.669 -10.833 32.486 1.00 90.62 366 ASN A O 1
ATOM 2680 N N . GLU A 1 367 ? -35.444 -10.438 30.650 1.00 90.75 367 GLU A N 1
ATOM 2681 C CA . GLU A 1 367 ? -36.545 -10.629 29.705 1.00 90.75 367 GLU A CA 1
ATOM 2682 C C . GLU A 1 367 ? -36.075 -11.234 28.380 1.00 90.75 367 GLU A C 1
ATOM 2684 O O . GLU A 1 367 ? -34.899 -11.171 28.014 1.00 90.75 367 GLU A O 1
ATOM 2689 N N . VAL A 1 368 ? -37.029 -11.797 27.634 1.00 91.06 368 VAL A N 1
ATOM 2690 C CA . VAL A 1 368 ? -36.843 -12.198 26.237 1.00 91.06 368 VAL A CA 1
ATOM 2691 C C . VAL A 1 368 ? -37.873 -11.482 25.386 1.00 91.06 368 VAL A C 1
ATOM 2693 O O . VAL A 1 368 ? -39.069 -11.743 25.481 1.00 91.06 368 VAL A O 1
ATOM 2696 N N . ASN A 1 369 ? -37.398 -10.583 24.533 1.00 89.06 369 ASN A N 1
ATOM 2697 C CA . ASN A 1 369 ? -38.228 -9.832 23.611 1.00 89.06 369 ASN A CA 1
ATOM 2698 C C . ASN A 1 369 ? -38.154 -10.461 22.214 1.00 89.06 369 ASN A C 1
ATOM 2700 O O . ASN A 1 369 ? -37.170 -10.288 21.493 1.00 89.06 369 ASN A O 1
ATOM 2704 N N . THR A 1 370 ? -39.206 -11.183 21.830 1.00 86.19 370 THR A N 1
ATOM 2705 C CA . THR A 1 370 ? -39.329 -11.881 20.537 1.00 86.19 370 THR A CA 1
ATOM 2706 C C . THR A 1 370 ? -39.729 -10.970 19.374 1.00 86.19 370 THR A C 1
ATOM 2708 O O . THR A 1 370 ? -39.788 -11.419 18.236 1.00 86.19 370 THR A O 1
ATOM 2711 N N . MET A 1 371 ? -40.018 -9.695 19.642 1.00 82.19 371 MET A N 1
ATOM 2712 C CA . MET A 1 371 ? -40.295 -8.666 18.639 1.00 82.19 371 MET A CA 1
ATOM 2713 C C . MET A 1 371 ? -39.597 -7.362 19.044 1.00 82.19 371 MET A C 1
ATOM 2715 O O . MET A 1 371 ? -40.253 -6.374 19.396 1.00 82.19 371 MET A O 1
ATOM 2719 N N . PRO A 1 372 ? -38.254 -7.339 19.046 1.00 81.50 372 PRO A N 1
ATOM 2720 C CA . PRO A 1 372 ? -37.535 -6.153 19.466 1.00 81.50 372 PRO A CA 1
ATOM 2721 C C . PRO A 1 372 ? -37.832 -4.996 18.514 1.00 81.50 372 PRO A C 1
ATOM 2723 O O . PRO A 1 372 ? -38.088 -5.188 17.325 1.00 81.50 372 PRO A O 1
ATOM 2726 N N . GLY A 1 373 ? -37.773 -3.770 19.035 1.00 83.81 373 GLY A N 1
ATOM 2727 C CA . GLY A 1 373 ? -37.922 -2.585 18.201 1.00 83.81 373 GLY A CA 1
ATOM 2728 C C . GLY A 1 373 ? -36.946 -2.629 17.021 1.00 83.81 373 GLY A C 1
ATOM 2729 O O . GLY A 1 373 ? -35.752 -2.874 17.203 1.00 83.81 373 GLY A O 1
ATOM 2730 N N . MET A 1 374 ? -37.462 -2.378 15.820 1.00 83.62 374 MET A N 1
ATOM 2731 C CA . MET A 1 374 ? -36.687 -2.410 14.577 1.00 83.62 374 MET A CA 1
ATOM 2732 C C . MET A 1 374 ? -36.481 -1.023 13.975 1.00 83.62 374 MET A C 1
ATOM 2734 O O . MET A 1 374 ? -36.074 -0.909 12.836 1.00 83.62 374 MET A O 1
ATOM 2738 N N . THR A 1 375 ? -36.719 0.062 14.707 1.00 83.19 375 THR A N 1
ATOM 2739 C CA . THR A 1 375 ? -36.421 1.404 14.178 1.00 83.19 375 THR A CA 1
ATOM 2740 C C . THR A 1 375 ? -34.913 1.663 14.168 1.00 83.19 375 THR A C 1
ATOM 2742 O O . THR A 1 375 ? -34.176 1.073 14.956 1.00 83.19 375 THR A O 1
ATOM 2745 N N . ALA A 1 376 ? -34.439 2.626 13.372 1.00 71.38 376 ALA A N 1
ATOM 2746 C CA . ALA A 1 376 ? -33.024 3.025 13.367 1.00 71.38 376 ALA A CA 1
ATOM 2747 C C . ALA A 1 376 ? -32.491 3.462 14.753 1.00 71.38 376 ALA A C 1
ATOM 2749 O O . ALA A 1 376 ? -31.283 3.487 14.981 1.00 71.38 376 ALA A O 1
ATOM 2750 N N . GLN A 1 377 ? -33.384 3.801 15.690 1.00 76.06 377 GLN A N 1
ATOM 2751 C CA . GLN A 1 377 ? -33.028 4.168 17.059 1.00 76.06 377 GLN A CA 1
ATOM 2752 C C . GLN A 1 377 ? -33.063 2.998 18.050 1.00 76.06 377 GLN A C 1
ATOM 2754 O O . GLN A 1 377 ? -32.592 3.149 19.180 1.00 76.06 377 GLN A O 1
ATOM 2759 N N . SER A 1 378 ? -33.583 1.841 17.649 1.00 81.12 378 SER A N 1
ATOM 2760 C CA . SER A 1 378 ? -33.709 0.663 18.499 1.00 81.12 378 SER A CA 1
ATOM 2761 C C . SER A 1 378 ? -32.376 -0.080 18.666 1.00 81.12 378 SER A C 1
ATOM 2763 O O . SER A 1 378 ? -31.475 0.023 17.833 1.00 81.12 378 SER A O 1
ATOM 2765 N N . GLN A 1 379 ? -32.248 -0.839 19.761 1.00 75.69 379 GLN A N 1
ATOM 2766 C CA . GLN A 1 379 ? -30.997 -1.515 20.129 1.00 75.69 379 GLN A CA 1
ATOM 2767 C C . GLN A 1 379 ? -30.548 -2.547 19.089 1.00 75.69 379 GLN A C 1
ATOM 2769 O O . GLN A 1 379 ? -29.376 -2.574 18.737 1.00 75.69 379 GLN A O 1
ATOM 2774 N N . VAL A 1 380 ? -31.469 -3.345 18.540 1.00 80.94 380 VAL A N 1
ATOM 2775 C CA . VAL A 1 380 ? -31.119 -4.407 17.584 1.00 80.94 380 VAL A CA 1
ATOM 2776 C C . VAL A 1 380 ? -30.468 -3.835 16.313 1.00 80.94 380 VAL A C 1
ATOM 2778 O O . VAL A 1 380 ? -29.327 -4.202 16.031 1.00 80.94 380 VAL A O 1
ATOM 2781 N N . PRO A 1 381 ? -31.071 -2.866 15.594 1.00 79.75 381 PRO A N 1
ATOM 2782 C CA . PRO A 1 381 ? -30.399 -2.193 14.480 1.00 79.75 381 PRO A CA 1
ATOM 2783 C C . PRO A 1 381 ? -29.059 -1.545 14.843 1.00 79.75 381 PRO A C 1
ATOM 2785 O O . PRO A 1 381 ? -28.112 -1.635 14.065 1.00 79.75 381 PRO A O 1
ATOM 2788 N N . LYS A 1 382 ? -28.946 -0.931 16.028 1.00 75.56 382 LYS A N 1
ATOM 2789 C CA . LYS A 1 382 ? -27.690 -0.322 16.504 1.00 75.56 382 LYS A CA 1
ATOM 2790 C C . LYS A 1 382 ? -26.591 -1.360 16.738 1.00 75.56 382 LYS A C 1
ATOM 2792 O O . LYS A 1 382 ? -25.449 -1.120 16.353 1.00 75.56 382 LYS A O 1
ATOM 2797 N N . MET A 1 383 ? -26.928 -2.514 17.312 1.00 71.50 383 MET A N 1
ATOM 2798 C CA . MET A 1 383 ? -25.995 -3.624 17.529 1.00 71.50 383 MET A CA 1
ATOM 2799 C C . MET A 1 383 ? -25.498 -4.208 16.203 1.00 71.50 383 MET A C 1
ATOM 2801 O O . MET A 1 383 ? -24.296 -4.404 16.037 1.00 71.50 383 MET A O 1
ATOM 2805 N N . PHE A 1 384 ? -26.390 -4.422 15.232 1.00 73.56 384 PHE A N 1
ATOM 2806 C CA . PHE A 1 384 ? -26.001 -4.894 13.898 1.00 73.56 384 PHE A CA 1
ATOM 2807 C C . PHE A 1 384 ? -25.156 -3.865 13.139 1.00 73.56 384 PHE A C 1
ATOM 2809 O O . PHE A 1 384 ? -24.137 -4.233 12.556 1.00 73.56 384 PHE A O 1
ATOM 2816 N N . ALA A 1 385 ? -25.501 -2.577 13.226 1.00 69.94 385 ALA A N 1
ATOM 2817 C CA . ALA A 1 385 ? -24.689 -1.502 12.659 1.00 69.94 385 ALA A CA 1
ATOM 2818 C C . ALA A 1 385 ? -23.288 -1.453 13.288 1.00 69.94 385 ALA A C 1
ATOM 2820 O O . ALA A 1 385 ? -22.296 -1.329 12.570 1.00 69.94 385 ALA A 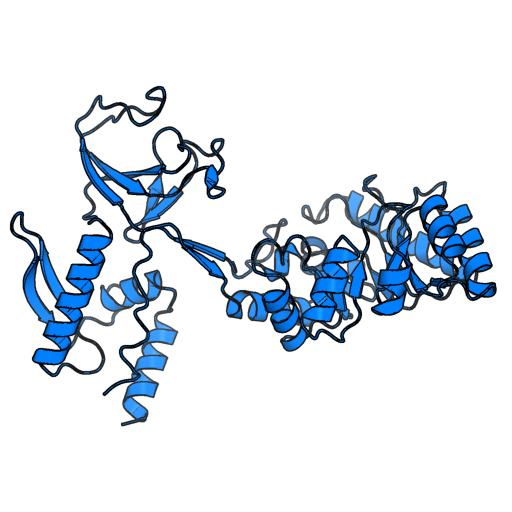O 1
ATOM 2821 N N . ALA A 1 386 ? -23.186 -1.624 14.610 1.00 63.25 386 ALA A N 1
ATOM 2822 C CA . ALA A 1 386 ? -21.905 -1.731 15.311 1.00 63.25 386 ALA A CA 1
ATOM 2823 C C . ALA A 1 386 ? -21.109 -2.988 14.907 1.00 63.25 386 ALA A C 1
ATOM 2825 O O . ALA A 1 386 ? -19.879 -2.969 14.912 1.00 63.25 386 ALA A O 1
ATOM 2826 N N . ALA A 1 387 ? -21.797 -4.062 14.510 1.00 59.94 387 ALA A N 1
ATOM 2827 C CA . ALA A 1 387 ? -21.198 -5.270 13.947 1.00 59.94 387 ALA A CA 1
ATOM 2828 C C . ALA A 1 387 ? -20.856 -5.156 12.445 1.00 59.94 387 ALA A C 1
ATOM 2830 O O . ALA A 1 387 ? -20.318 -6.104 11.878 1.00 59.94 387 ALA A O 1
ATOM 2831 N N . GLY A 1 388 ? -21.122 -4.010 11.807 1.00 64.56 388 GLY A N 1
ATOM 2832 C CA . GLY A 1 388 ? -20.801 -3.748 10.401 1.00 64.56 388 GLY A CA 1
ATOM 2833 C C . GLY A 1 388 ? -21.913 -4.082 9.401 1.00 64.56 388 GLY A C 1
ATOM 2834 O O . GLY A 1 388 ? -21.690 -3.954 8.201 1.00 64.56 388 GLY A O 1
ATOM 2835 N N . LEU A 1 389 ? -23.107 -4.471 9.858 1.00 70.38 389 LEU A N 1
ATOM 2836 C CA . LEU A 1 389 ? -24.266 -4.720 8.998 1.00 70.38 389 LEU A CA 1
ATOM 2837 C C . LEU A 1 389 ? -25.185 -3.492 8.991 1.00 70.38 389 LEU A C 1
ATOM 2839 O O . LEU A 1 389 ? -25.710 -3.104 10.034 1.00 70.38 389 LEU A O 1
ATOM 2843 N N . SER A 1 390 ? -25.387 -2.864 7.829 1.00 80.44 390 SER A N 1
ATOM 2844 C CA . SER A 1 390 ? -26.250 -1.681 7.751 1.00 80.44 390 SER A CA 1
ATOM 2845 C C . SER A 1 390 ? -27.715 -2.036 8.034 1.00 80.44 390 SER A C 1
ATOM 2847 O O . SER A 1 390 ? -28.138 -3.178 7.867 1.00 80.44 390 SER A O 1
ATOM 2849 N N . TYR A 1 391 ? -28.516 -1.055 8.457 1.00 82.56 391 TYR A N 1
ATOM 2850 C CA . TYR A 1 391 ? -29.941 -1.287 8.706 1.00 82.56 391 TYR A CA 1
ATOM 2851 C C . TYR A 1 391 ? -30.703 -1.781 7.452 1.00 82.56 391 TYR A C 1
ATOM 2853 O O . TYR A 1 391 ? -31.455 -2.746 7.582 1.00 82.56 391 TYR A O 1
ATOM 2861 N N . PRO A 1 392 ? -30.483 -1.231 6.237 1.00 86.94 392 PRO A N 1
ATOM 2862 C CA . PRO A 1 392 ? -31.034 -1.812 5.010 1.00 86.94 392 PRO A CA 1
ATOM 2863 C C . PRO A 1 392 ? -30.608 -3.266 4.766 1.00 86.94 392 PRO A C 1
ATOM 2865 O O . PRO A 1 392 ? -31.461 -4.090 4.451 1.00 86.94 392 PRO A O 1
ATOM 2868 N N . ASP A 1 393 ? -29.327 -3.602 4.966 1.00 81.88 393 ASP A N 1
ATOM 2869 C CA . ASP A 1 393 ? -28.833 -4.977 4.776 1.00 81.88 393 ASP A CA 1
ATOM 2870 C C . ASP A 1 393 ? -29.440 -5.942 5.803 1.00 81.88 393 ASP A C 1
ATOM 2872 O O . ASP A 1 393 ? -29.740 -7.094 5.489 1.00 81.88 393 ASP A O 1
ATOM 2876 N N . LEU A 1 394 ? -29.649 -5.472 7.037 1.00 82.25 394 LEU A N 1
ATOM 2877 C CA . LEU A 1 394 ? -30.341 -6.223 8.079 1.00 82.25 394 LEU A CA 1
ATOM 2878 C C . LEU A 1 394 ? -31.786 -6.526 7.668 1.00 82.25 394 LEU A C 1
ATOM 2880 O O . LEU A 1 394 ? -32.211 -7.675 7.769 1.00 82.25 394 LEU A O 1
ATOM 2884 N N . LEU A 1 395 ? -32.527 -5.522 7.186 1.00 86.12 395 LEU A N 1
ATOM 2885 C CA . LEU A 1 395 ? -33.900 -5.711 6.709 1.00 86.12 395 LEU A CA 1
ATOM 2886 C C . LEU A 1 395 ? -33.956 -6.688 5.534 1.00 86.12 395 LEU A C 1
ATOM 2888 O O . LEU A 1 395 ? -34.759 -7.616 5.552 1.00 86.12 395 LEU A O 1
ATOM 2892 N N . ASP A 1 396 ? -33.080 -6.517 4.546 1.00 85.56 396 ASP A N 1
ATOM 2893 C CA . ASP A 1 396 ? -33.017 -7.391 3.377 1.00 85.56 396 ASP A CA 1
ATOM 2894 C C . ASP A 1 396 ? -32.709 -8.843 3.778 1.00 85.56 396 ASP A C 1
ATOM 2896 O O . ASP A 1 396 ? -33.374 -9.780 3.336 1.00 85.56 396 ASP A O 1
ATOM 2900 N N . ARG A 1 397 ? -31.772 -9.052 4.711 1.00 82.75 397 ARG A N 1
ATOM 2901 C CA . ARG A 1 397 ? -31.447 -10.385 5.236 1.00 82.75 397 ARG A CA 1
ATOM 2902 C C . ARG A 1 397 ? -32.619 -11.029 5.977 1.00 82.75 397 ARG A C 1
ATOM 2904 O O . ARG A 1 397 ? -32.834 -12.234 5.829 1.00 82.75 397 ARG A O 1
ATOM 2911 N N . LEU A 1 398 ? -33.381 -10.247 6.742 1.00 82.50 398 LEU A N 1
ATOM 2912 C CA . LEU A 1 398 ? -34.580 -10.727 7.432 1.00 82.50 398 LEU A CA 1
ATOM 2913 C C . LEU A 1 398 ? -35.687 -11.104 6.449 1.00 82.50 398 LEU A C 1
ATOM 2915 O O . LEU A 1 398 ? -36.262 -12.181 6.576 1.00 82.50 398 LEU A O 1
ATOM 2919 N N . ILE A 1 399 ? -35.931 -10.269 5.436 1.00 86.06 399 ILE A N 1
ATOM 2920 C CA . ILE A 1 399 ? -36.918 -10.542 4.386 1.00 86.06 399 ILE A CA 1
ATOM 2921 C C . ILE A 1 399 ? -36.541 -11.818 3.628 1.00 86.06 399 ILE A C 1
ATOM 2923 O O . ILE A 1 399 ? -37.369 -12.715 3.502 1.00 86.06 399 ILE A O 1
ATOM 2927 N N . ARG A 1 400 ? -35.281 -11.963 3.193 1.00 83.62 400 ARG A N 1
ATOM 2928 C CA . ARG A 1 400 ? -34.815 -13.183 2.508 1.00 83.62 400 ARG A CA 1
ATOM 2929 C C . ARG A 1 400 ? -34.983 -14.430 3.375 1.00 83.62 400 ARG A C 1
ATOM 2931 O O . ARG A 1 400 ? -35.496 -15.430 2.890 1.00 83.62 400 ARG A O 1
ATOM 2938 N N . SER A 1 401 ? -34.592 -14.362 4.651 1.00 79.56 401 SER A N 1
ATOM 2939 C CA . SER A 1 401 ? -34.766 -15.460 5.617 1.00 79.56 401 SER A CA 1
ATOM 2940 C C . SER A 1 401 ? -36.237 -15.844 5.802 1.00 79.56 401 SER A C 1
ATOM 2942 O O . SER A 1 401 ? -36.551 -17.025 5.951 1.00 79.56 401 SER A O 1
ATOM 2944 N N . ALA A 1 402 ? -37.142 -14.861 5.779 1.00 80.69 402 ALA A N 1
ATOM 2945 C CA . ALA A 1 402 ? -38.578 -15.094 5.854 1.00 80.69 402 ALA A CA 1
ATOM 2946 C C . ALA A 1 402 ? -39.135 -15.728 4.570 1.00 80.69 402 ALA A C 1
ATOM 2948 O O . ALA A 1 402 ? -40.016 -16.572 4.658 1.00 80.69 402 ALA A O 1
ATOM 2949 N N . MET A 1 403 ? -38.609 -15.361 3.397 1.00 82.56 403 MET A N 1
ATOM 2950 C CA . MET A 1 403 ? -39.038 -15.895 2.096 1.00 82.56 403 MET A CA 1
ATOM 2951 C C . MET A 1 403 ? -38.555 -17.322 1.809 1.00 82.56 403 MET A C 1
ATOM 2953 O O . MET A 1 403 ? -39.131 -17.996 0.962 1.00 82.56 403 MET A O 1
ATOM 2957 N N . THR A 1 404 ? -37.491 -17.790 2.465 1.00 79.31 404 THR A N 1
ATOM 2958 C CA . THR A 1 404 ? -36.990 -19.171 2.319 1.00 79.31 404 THR A CA 1
ATOM 2959 C C . THR A 1 404 ? -37.651 -20.150 3.297 1.00 79.31 404 THR A C 1
ATOM 2961 O O . THR A 1 404 ? -37.075 -21.193 3.610 1.00 79.31 404 THR A O 1
ATOM 2964 N N . ARG A 1 405 ? -38.821 -19.787 3.821 1.00 67.31 405 ARG A N 1
ATOM 2965 C CA . ARG A 1 405 ? -39.678 -20.586 4.702 1.00 67.31 405 ARG A CA 1
ATOM 2966 C C . ARG A 1 405 ? -40.990 -20.843 4.001 1.00 67.31 405 ARG A C 1
ATOM 2968 O O . ARG A 1 405 ? -41.543 -21.932 4.257 1.00 67.31 405 ARG A O 1
#